Protein AF-A0A7S0XMJ3-F1 (afdb_monomer_lite)

Sequence (465 aa):
QSVVVEGEGPEEKPRKGSLLGNLFSKSASFESVHSFNDDRQDSLPIVIAEKQFVRSVTVNDDLDKGLTNWHSAMKSASTASSFFTTTPLATALCKRNVQIGMMLIGFVFCAYAIAQFESYVFTPEPTYRHYRFTALELRGGGPLPRDGAGVSIFGVMLDGCSGLQTPSSVSYEESRITISYDEEAAMNGWFLYTQEGPVAEDPVRFRLEGSSDLSTWYPVGSSTWYRKGQGNLVMTEGVFDMPIEREREVEFDHRPVFTDVFRVLIASAKGVGFAAAAASGYAQRGYLGQYIISAAYGTSAVLCWCLATQDSMEHGLGREGLNFLRALVIAEGGVAAVFGLMVVFFQRNLIKSQVFMSGLFISLYSFQYTQVTPKMGMLWLSVCADACLLCLALIIYIMRKRILQSSAILIQSDRESYDAVWRVVARQDVPNKHLDRLSALTKEALLGRQRQVPMQVTRAGAKEG

Organism: Hemiselmis andersenii (NCBI:txid464988)

Structure (mmCIF, N/CA/C/O backbone):
data_AF-A0A7S0XMJ3-F1
#
_entry.id   AF-A0A7S0XMJ3-F1
#
loop_
_atom_site.group_PDB
_atom_site.id
_atom_site.type_symbol
_atom_site.label_atom_id
_atom_site.label_alt_id
_atom_site.label_comp_id
_atom_site.label_asym_id
_atom_site.label_entity_id
_atom_site.label_seq_id
_atom_site.pdbx_PDB_ins_code
_atom_site.Cartn_x
_atom_site.Cartn_y
_atom_site.Cartn_z
_atom_site.occupancy
_atom_site.B_iso_or_equiv
_atom_site.auth_seq_id
_atom_site.auth_comp_id
_atom_site.auth_asym_id
_atom_site.auth_atom_id
_atom_site.pdbx_PDB_model_num
ATOM 1 N N . GLN A 1 1 ? 23.078 58.956 3.035 1.00 42.97 1 GLN A N 1
ATOM 2 C CA . GLN A 1 1 ? 21.854 59.697 2.682 1.00 42.97 1 GLN A CA 1
ATOM 3 C C . GLN A 1 1 ? 20.686 58.988 3.336 1.00 42.97 1 GLN A C 1
ATOM 5 O O . GLN A 1 1 ? 20.399 57.845 3.017 1.00 42.97 1 GLN A O 1
ATOM 10 N N . SER A 1 2 ? 20.134 59.650 4.342 1.00 34.22 2 SER A N 1
ATOM 11 C CA . SER A 1 2 ? 18.886 59.360 5.040 1.00 34.22 2 SER A CA 1
ATOM 12 C C . SER A 1 2 ? 17.683 59.526 4.115 1.00 34.22 2 SER A C 1
ATOM 14 O O . SER A 1 2 ? 17.658 60.533 3.417 1.00 34.22 2 SER A O 1
ATOM 16 N N . VAL A 1 3 ? 16.675 58.655 4.213 1.00 34.47 3 VAL A N 1
ATOM 17 C CA . VAL A 1 3 ? 15.265 59.065 4.360 1.00 34.47 3 VAL A CA 1
ATOM 18 C C . VAL A 1 3 ? 14.533 57.981 5.158 1.00 34.47 3 VAL A C 1
ATOM 20 O O . VAL A 1 3 ? 14.405 56.839 4.726 1.00 34.47 3 VAL A O 1
ATOM 23 N N . VAL A 1 4 ? 14.088 58.388 6.342 1.00 36.72 4 VAL A N 1
ATOM 24 C CA . VAL A 1 4 ? 13.028 57.793 7.158 1.00 36.72 4 VAL A CA 1
ATOM 25 C C . VAL A 1 4 ? 11.698 58.313 6.612 1.00 36.72 4 VAL A C 1
ATOM 27 O O . VAL A 1 4 ? 11.601 59.513 6.364 1.00 36.72 4 VAL A O 1
ATOM 30 N N . VAL A 1 5 ? 10.682 57.457 6.480 1.00 41.56 5 VAL A N 1
ATOM 31 C CA . VAL A 1 5 ? 9.273 57.879 6.535 1.00 41.56 5 VAL A CA 1
ATOM 32 C C . VAL A 1 5 ? 8.499 56.850 7.357 1.00 41.56 5 VAL A C 1
ATOM 34 O O . VAL A 1 5 ? 8.357 55.694 6.960 1.00 41.56 5 VAL A O 1
ATOM 37 N N . GLU A 1 6 ? 8.052 57.304 8.525 1.00 35.09 6 GLU A N 1
ATOM 38 C CA . GLU A 1 6 ? 7.003 56.715 9.355 1.00 35.09 6 GLU A CA 1
ATOM 39 C C . GLU A 1 6 ? 5.630 56.871 8.684 1.00 35.09 6 GLU A C 1
ATOM 41 O O . GLU A 1 6 ? 5.384 57.834 7.958 1.00 35.09 6 GLU A O 1
ATOM 46 N N . GLY A 1 7 ? 4.712 55.954 8.987 1.00 32.06 7 GLY A N 1
ATOM 47 C CA . GLY A 1 7 ? 3.296 56.082 8.655 1.00 32.06 7 GLY A CA 1
ATOM 48 C C . GLY A 1 7 ? 2.459 55.082 9.447 1.00 32.06 7 GLY A C 1
ATOM 49 O O . GLY A 1 7 ? 2.439 53.897 9.131 1.00 32.06 7 GLY A O 1
ATOM 50 N N . GLU A 1 8 ? 1.828 55.590 10.503 1.00 31.69 8 GLU A N 1
ATOM 51 C CA . GLU A 1 8 ? 0.940 54.930 11.463 1.00 31.69 8 GLU A CA 1
ATOM 52 C C . GLU A 1 8 ? -0.380 54.411 10.854 1.00 31.69 8 GLU A C 1
ATOM 54 O O . GLU A 1 8 ? -0.860 54.932 9.849 1.00 31.69 8 GLU A O 1
ATOM 59 N N . GLY A 1 9 ? -1.040 53.481 11.563 1.00 32.62 9 GLY A N 1
ATOM 60 C CA . GLY A 1 9 ? -2.509 53.375 11.561 1.00 32.62 9 GLY A CA 1
ATOM 61 C C . GLY A 1 9 ? -3.085 51.954 11.433 1.00 32.62 9 GLY A C 1
ATOM 62 O O . GLY A 1 9 ? -2.854 51.310 10.413 1.00 32.62 9 GLY A O 1
ATOM 63 N N . PRO A 1 10 ? -3.855 51.445 12.420 1.00 36.12 10 PRO A N 1
ATOM 64 C CA . PRO A 1 10 ? -4.313 50.056 12.457 1.00 36.12 10 PRO A CA 1
ATOM 65 C C . PRO A 1 10 ? -5.656 49.855 11.729 1.00 36.12 10 PRO A C 1
ATOM 67 O O . PRO A 1 10 ? -6.637 50.531 12.028 1.00 36.12 10 PRO A O 1
ATOM 70 N N . GLU A 1 11 ? -5.733 48.873 10.824 1.00 31.77 11 GLU A N 1
ATOM 71 C CA . GLU A 1 11 ? -7.011 48.359 10.307 1.00 31.77 11 GLU A CA 1
ATOM 72 C C . GLU A 1 11 ? -7.503 47.186 11.173 1.00 31.77 11 GLU A C 1
ATOM 74 O O . GLU A 1 11 ? -6.961 46.078 11.143 1.00 31.77 11 GLU A O 1
ATOM 79 N N . GLU A 1 12 ? -8.582 47.427 11.918 1.00 39.22 12 GLU A N 1
ATOM 80 C CA . GLU A 1 12 ? -9.476 46.397 12.443 1.00 39.22 12 GLU A CA 1
ATOM 81 C C . GLU A 1 12 ? -10.193 45.673 11.294 1.00 39.22 12 GLU A C 1
ATOM 83 O O . GLU A 1 12 ? -10.954 46.285 10.546 1.00 39.22 12 GLU A O 1
ATOM 88 N N . LYS A 1 13 ? -10.037 44.345 11.207 1.00 34.75 13 LYS A N 1
ATOM 89 C CA . LYS A 1 13 ? -10.947 43.459 10.460 1.00 34.75 13 LYS A CA 1
ATOM 90 C C . LYS A 1 13 ? -11.250 42.171 11.243 1.00 34.75 13 LYS A C 1
ATOM 92 O O . LYS A 1 13 ? -10.459 41.745 12.085 1.00 34.75 13 LYS A O 1
ATOM 97 N N . PRO A 1 14 ? -12.436 41.575 11.020 1.00 34.84 14 PRO A N 1
ATOM 98 C CA . PRO A 1 14 ? -13.185 40.869 12.052 1.00 34.84 14 PRO A CA 1
ATOM 99 C C . PRO A 1 14 ? -12.718 39.429 12.274 1.00 34.84 14 PRO A C 1
ATOM 101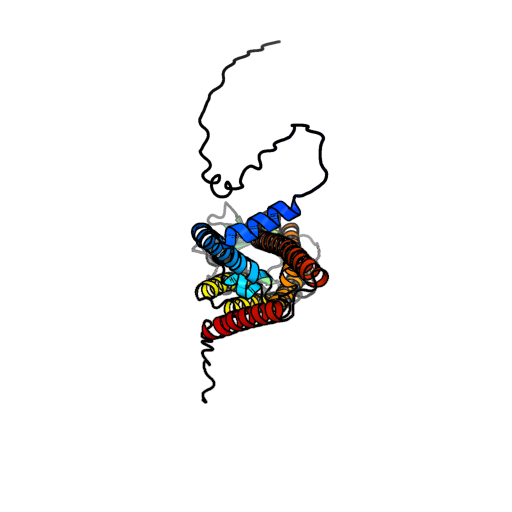 O O . PRO A 1 14 ? -12.425 38.677 11.342 1.00 34.84 14 PRO A O 1
ATOM 104 N N . ARG A 1 15 ? -12.733 39.018 13.547 1.00 31.23 15 ARG A N 1
ATOM 105 C CA . ARG A 1 15 ? -12.555 37.627 13.974 1.00 31.23 15 ARG A CA 1
ATOM 106 C C . ARG A 1 15 ? -13.642 36.740 13.363 1.00 31.23 15 ARG A C 1
ATOM 108 O O . ARG A 1 15 ? -14.822 36.875 13.676 1.00 31.23 15 ARG A O 1
ATOM 115 N N . LYS A 1 16 ? -13.213 35.771 12.550 1.00 36.00 16 LYS A N 1
ATOM 116 C CA . LYS A 1 16 ? -14.003 34.594 12.177 1.00 36.00 16 LYS A CA 1
ATOM 117 C C . LYS A 1 16 ? -14.386 33.824 13.444 1.00 36.00 16 LYS A C 1
ATOM 119 O O . LYS A 1 16 ? -13.518 33.401 14.207 1.00 36.00 16 LYS A O 1
ATOM 124 N N . GLY A 1 17 ? -15.689 33.655 13.651 1.00 34.59 17 GLY A N 1
ATOM 125 C CA . GLY A 1 17 ? -16.255 32.825 14.707 1.00 34.59 17 GLY A CA 1
ATOM 126 C C . GLY A 1 17 ? -15.831 31.366 14.543 1.00 34.59 17 GLY A C 1
ATOM 127 O O . GLY A 1 17 ? -16.139 30.723 13.543 1.00 34.59 17 GLY A O 1
ATOM 128 N N . SER A 1 18 ? -15.112 30.856 15.540 1.00 32.22 18 SER A N 1
ATOM 129 C CA . SER A 1 18 ? -14.797 29.438 15.694 1.00 32.22 18 SER A CA 1
ATOM 130 C C . SER A 1 18 ? -16.003 28.720 16.305 1.00 32.22 18 SER A C 1
ATOM 132 O O . SER A 1 18 ? -16.388 28.975 17.445 1.00 32.22 18 SER A O 1
ATOM 134 N N . LEU A 1 19 ? -16.593 27.807 15.535 1.00 37.34 19 LEU A N 1
ATOM 135 C CA . LEU A 1 19 ? -17.766 26.993 15.878 1.00 37.34 19 LEU A CA 1
ATOM 136 C C . LEU A 1 19 ? -17.410 25.729 16.697 1.00 37.34 19 LEU A C 1
ATOM 138 O O . LEU A 1 19 ? -18.125 24.734 16.655 1.00 37.34 19 LEU A O 1
ATOM 142 N N . LEU A 1 20 ? -16.307 25.754 17.457 1.00 33.59 20 LEU A N 1
ATOM 143 C CA . LEU A 1 20 ? -15.796 24.601 18.223 1.00 33.59 20 LEU A CA 1
ATOM 144 C C . LEU A 1 20 ? -15.688 24.836 19.745 1.00 33.59 20 LEU A C 1
ATOM 146 O O . LEU A 1 20 ? -15.084 24.035 20.452 1.00 33.59 20 LEU A O 1
ATOM 150 N N . GLY A 1 21 ? -16.307 25.897 20.275 1.00 30.41 21 GLY A N 1
ATOM 151 C CA . GLY A 1 21 ? -16.202 26.278 21.694 1.00 30.41 21 GLY A CA 1
ATOM 152 C C . GLY A 1 21 ? -17.244 25.701 22.667 1.00 30.41 21 GLY A C 1
ATOM 153 O O . GLY A 1 21 ? -17.065 25.839 23.870 1.00 30.41 21 GLY A O 1
ATOM 154 N N . ASN A 1 22 ? -18.314 25.041 22.205 1.00 29.27 22 ASN A N 1
ATOM 155 C CA . ASN A 1 22 ? -19.499 24.793 23.053 1.00 29.27 22 ASN A CA 1
ATOM 156 C C . ASN A 1 22 ? -19.729 23.343 23.522 1.00 29.27 22 ASN A C 1
ATOM 158 O O . ASN A 1 22 ? -20.824 23.025 23.982 1.00 29.27 22 ASN A O 1
ATOM 162 N N . LEU A 1 23 ? -18.732 22.452 23.465 1.00 33.16 23 LEU A N 1
ATOM 163 C CA . LEU A 1 23 ? -18.905 21.057 23.922 1.00 33.16 23 LEU A CA 1
ATOM 164 C C . LEU A 1 23 ? -18.299 20.723 25.294 1.00 33.16 23 LEU A C 1
ATOM 166 O O . LEU A 1 23 ? -18.523 19.622 25.790 1.00 33.16 23 LEU A O 1
ATOM 170 N N . PHE A 1 24 ? -17.620 21.661 25.962 1.00 34.47 24 PHE A N 1
ATOM 171 C CA . PHE A 1 24 ? -17.040 21.423 27.291 1.00 34.47 24 PHE A CA 1
ATOM 172 C C . PHE A 1 24 ? -17.121 22.654 28.209 1.00 34.47 24 PHE A C 1
ATOM 174 O O . PHE A 1 24 ? -16.103 23.202 28.613 1.00 34.47 24 PHE A O 1
ATOM 181 N N . SER A 1 25 ? -18.326 23.089 28.592 1.00 32.69 25 SER A N 1
ATOM 182 C CA . SER A 1 25 ? -18.477 24.023 29.722 1.00 32.69 25 SER A CA 1
ATOM 183 C C . SER A 1 25 ? -19.749 23.762 30.535 1.00 32.69 25 SER A C 1
ATOM 185 O O . SER A 1 25 ? -20.704 24.533 30.524 1.00 32.69 25 SER A O 1
ATOM 187 N N . LYS A 1 26 ? -19.759 22.655 31.278 1.00 31.23 26 LYS A N 1
ATOM 188 C CA . LYS A 1 26 ? -20.533 22.534 32.524 1.00 31.23 26 LYS A CA 1
ATOM 189 C C . LYS A 1 26 ? -19.713 21.735 33.536 1.00 31.23 26 LYS A C 1
ATOM 191 O O . LYS A 1 26 ? -20.031 20.599 33.865 1.00 31.23 26 LYS A O 1
ATOM 196 N N . SER A 1 27 ? -18.619 22.334 33.998 1.00 31.42 27 SER A N 1
ATOM 197 C CA . SER A 1 27 ? -18.016 22.003 35.289 1.00 31.42 27 SER A CA 1
ATOM 198 C C . SER A 1 27 ? -18.365 23.140 36.237 1.00 31.42 27 SER A C 1
ATOM 200 O O . SER A 1 27 ? -17.966 24.279 36.006 1.00 31.42 27 SER A O 1
ATOM 202 N N . ALA A 1 28 ? -19.180 22.819 37.236 1.00 30.66 28 ALA A N 1
ATOM 203 C CA . ALA A 1 28 ? -19.591 23.729 38.288 1.00 30.66 28 ALA A CA 1
ATOM 204 C C . ALA A 1 28 ? -18.368 24.372 38.958 1.00 30.66 28 ALA A C 1
ATOM 206 O O . ALA A 1 28 ? -17.400 23.692 39.301 1.00 30.66 28 ALA A O 1
ATOM 207 N N . SER A 1 29 ? -18.441 25.689 39.108 1.00 27.34 29 SER A N 1
ATOM 208 C CA . SER A 1 29 ? -17.566 26.511 39.929 1.00 27.34 29 SER A CA 1
ATOM 209 C C . SER A 1 29 ? -17.653 26.064 41.387 1.00 27.34 29 SER A C 1
ATOM 211 O O . SER A 1 29 ? -18.735 26.037 41.970 1.00 27.34 29 SER A O 1
ATOM 213 N N . PHE A 1 30 ? -16.508 25.717 41.967 1.00 29.98 30 PHE A N 1
ATOM 214 C CA . PHE A 1 30 ? -16.334 25.615 43.411 1.00 29.98 30 PHE A CA 1
ATOM 215 C C . PHE A 1 30 ? -15.993 27.024 43.905 1.00 29.98 30 PHE A C 1
ATOM 217 O O . PHE A 1 30 ? -14.891 27.513 43.658 1.00 29.98 30 PHE A O 1
ATOM 224 N N . GLU A 1 31 ? -16.953 27.704 44.527 1.00 28.53 31 GLU A N 1
ATOM 225 C CA . GLU A 1 31 ? -16.678 28.935 45.267 1.00 28.53 31 GLU A CA 1
ATOM 226 C C . GLU A 1 31 ? -15.891 28.587 46.532 1.00 28.53 31 GLU A C 1
ATOM 228 O O . GLU A 1 31 ? -16.331 27.814 47.384 1.00 28.53 31 GLU A O 1
ATOM 233 N N . SER A 1 32 ? -14.693 29.155 46.629 1.00 30.70 32 SER A N 1
ATOM 234 C CA . SER A 1 32 ? -13.881 29.168 47.836 1.00 30.70 32 SER A CA 1
ATOM 235 C C . SER A 1 32 ? -14.441 30.207 48.807 1.00 30.70 32 SER A C 1
ATOM 237 O O . SER A 1 32 ? -14.275 31.408 48.590 1.00 30.70 32 SER A O 1
ATOM 239 N N . VAL A 1 33 ? -15.059 29.756 49.895 1.00 28.69 33 VAL A N 1
ATOM 240 C CA . VAL A 1 33 ? -15.317 30.596 51.069 1.00 28.69 33 VAL A CA 1
ATOM 241 C C . VAL A 1 33 ? -14.248 30.271 52.105 1.00 28.69 33 VAL A C 1
ATOM 243 O O . VAL A 1 33 ? -14.229 29.180 52.672 1.00 28.69 33 VAL A O 1
ATOM 246 N N . HIS A 1 34 ? -13.347 31.224 52.334 1.00 30.38 34 HIS A N 1
ATOM 247 C CA . HIS A 1 34 ? -12.470 31.248 53.497 1.00 30.38 34 HIS A CA 1
ATOM 248 C C . HIS A 1 34 ? -12.824 32.448 54.382 1.00 30.38 34 HIS A C 1
ATOM 250 O O . HIS A 1 34 ? -13.224 33.500 53.896 1.00 30.38 34 HIS A O 1
ATOM 256 N N . SER A 1 35 ? -12.588 32.227 55.675 1.00 30.91 35 SER A N 1
ATOM 257 C CA . SER A 1 35 ? -12.586 33.138 56.821 1.00 30.91 35 SER A CA 1
ATOM 258 C C . SER A 1 35 ? -13.937 33.614 57.368 1.00 30.91 35 SER A C 1
ATOM 260 O O . SER A 1 35 ? -14.439 34.675 57.010 1.00 30.91 35 SER A O 1
ATOM 262 N N . PHE A 1 36 ? -14.416 32.904 58.390 1.00 26.44 36 PHE A N 1
ATOM 263 C CA . PHE A 1 36 ? -14.689 33.559 59.668 1.00 26.44 36 PHE A CA 1
ATOM 264 C C . PHE A 1 36 ? -14.198 32.647 60.798 1.00 26.44 36 PHE A C 1
ATOM 266 O O . PHE A 1 36 ? -14.585 31.483 60.875 1.00 26.44 36 PHE A O 1
ATOM 273 N N . ASN A 1 37 ? -13.274 33.174 61.601 1.00 33.22 37 ASN A N 1
ATOM 274 C CA . ASN A 1 37 ? -12.851 32.594 62.869 1.00 33.22 37 ASN A CA 1
ATOM 275 C C . ASN A 1 37 ? -14.039 32.629 63.830 1.00 33.22 37 ASN A C 1
ATOM 277 O O . ASN A 1 37 ? -14.594 33.705 64.044 1.00 33.22 37 ASN A O 1
ATOM 281 N N . ASP A 1 38 ? -14.349 31.501 64.459 1.00 30.42 38 ASP A N 1
ATOM 282 C CA . ASP A 1 38 ? -14.848 31.529 65.829 1.00 30.42 38 ASP A CA 1
ATOM 283 C C . ASP A 1 38 ? -14.342 30.287 66.570 1.00 30.42 38 ASP A C 1
ATOM 285 O O . ASP A 1 38 ? -14.654 29.143 66.232 1.00 30.42 38 ASP A O 1
ATOM 289 N N . ASP A 1 39 ? -13.476 30.540 67.546 1.00 37.06 39 ASP A N 1
ATOM 290 C CA . ASP A 1 39 ? -12.949 29.561 68.482 1.00 37.06 39 ASP A CA 1
ATOM 291 C C . ASP A 1 39 ? -14.075 29.146 69.433 1.00 37.06 39 ASP A C 1
ATOM 293 O O . ASP A 1 39 ? -14.374 29.874 70.381 1.00 37.06 39 ASP A O 1
ATOM 297 N N . ARG A 1 40 ? -14.685 27.970 69.219 1.00 34.94 40 ARG A N 1
ATOM 298 C CA . ARG A 1 40 ? -15.202 27.094 70.292 1.00 34.94 40 ARG A CA 1
ATOM 299 C C . ARG A 1 40 ? -15.832 25.806 69.756 1.00 34.94 40 ARG A C 1
ATOM 301 O O . ARG A 1 40 ? -16.654 25.818 68.852 1.00 34.94 40 ARG A O 1
ATOM 308 N N . GLN A 1 41 ? -15.522 24.735 70.485 1.00 31.81 41 GLN A N 1
ATOM 309 C CA . GLN A 1 41 ? -16.159 23.415 70.495 1.00 31.81 41 GLN A CA 1
ATOM 310 C C . GLN A 1 41 ? -15.824 22.464 69.342 1.00 31.81 41 GLN A C 1
ATOM 312 O O . GLN A 1 41 ? -16.572 22.264 68.390 1.00 31.81 41 GLN A O 1
ATOM 317 N N . ASP A 1 42 ? -14.745 21.720 69.589 1.00 37.91 42 ASP A N 1
ATOM 318 C CA . ASP A 1 42 ? -14.655 20.293 69.304 1.00 37.91 42 ASP A CA 1
ATOM 319 C C . ASP A 1 42 ? -15.968 19.587 69.663 1.00 37.91 42 ASP A C 1
ATOM 321 O O . ASP A 1 42 ? -16.265 19.344 70.833 1.00 37.91 42 ASP A O 1
ATOM 325 N N . SER A 1 43 ? -16.787 19.310 68.651 1.00 38.81 43 SER A N 1
ATOM 326 C CA . SER A 1 43 ? -17.570 18.085 68.467 1.00 38.81 43 SER A CA 1
ATOM 327 C C . SER A 1 43 ? -18.668 18.312 67.410 1.00 38.81 43 SER A C 1
ATOM 329 O O . SER A 1 43 ? -19.336 19.337 67.397 1.00 38.81 43 SER A O 1
ATOM 331 N N . LEU A 1 44 ? -18.870 17.298 66.553 1.00 46.16 44 LEU A N 1
ATOM 332 C CA . LEU A 1 44 ? -19.985 17.099 65.605 1.00 46.16 44 LEU A CA 1
ATOM 333 C C . LEU A 1 44 ? -19.923 17.748 64.197 1.00 46.16 44 LEU A C 1
ATOM 335 O O . LEU A 1 44 ? -20.652 18.690 63.906 1.00 46.16 44 LEU A O 1
ATOM 339 N N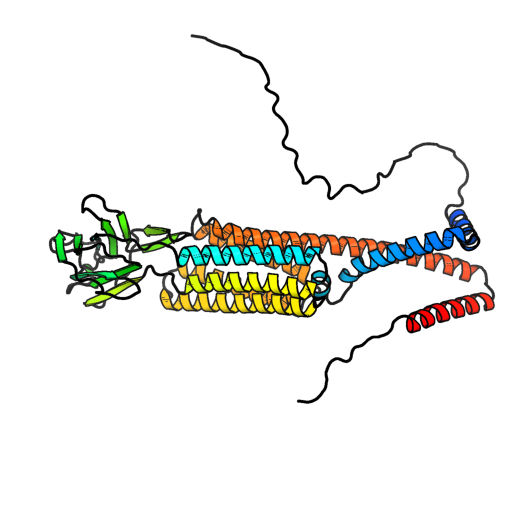 . PRO A 1 45 ? -19.308 17.040 63.230 1.00 38.44 45 PRO A N 1
ATOM 340 C CA . PRO A 1 45 ? -19.870 16.895 61.877 1.00 38.44 45 PRO A CA 1
ATOM 341 C C . PRO A 1 45 ? -20.696 15.599 61.747 1.00 38.44 45 PRO A C 1
ATOM 343 O O . PRO A 1 45 ? -21.685 15.530 61.021 1.00 38.44 45 PRO A O 1
ATOM 346 N N . ILE A 1 46 ? -20.323 14.567 62.514 1.00 37.69 46 ILE A N 1
ATOM 347 C CA . ILE A 1 46 ? -20.829 13.189 62.384 1.00 37.69 46 ILE A CA 1
ATOM 348 C C . ILE A 1 46 ? -22.253 13.037 62.939 1.00 37.69 46 ILE A C 1
ATOM 350 O O . ILE A 1 46 ? -23.090 12.398 62.314 1.00 37.69 46 ILE A O 1
ATOM 354 N N . VAL A 1 47 ? -22.581 13.699 64.050 1.00 38.75 47 VAL A N 1
ATOM 355 C CA . VAL A 1 47 ? -23.940 13.641 64.629 1.00 38.75 47 VAL A CA 1
ATOM 356 C C . VAL A 1 47 ? -24.914 14.564 63.883 1.00 38.75 47 VAL A C 1
ATOM 358 O O . VAL A 1 47 ? -26.123 14.356 63.947 1.00 38.75 47 VAL A O 1
ATOM 361 N N . ILE A 1 48 ? -24.417 15.567 63.144 1.00 39.53 48 ILE A N 1
ATOM 362 C CA . ILE A 1 48 ? -25.255 16.385 62.253 1.00 39.53 48 ILE A CA 1
ATOM 363 C C . ILE A 1 48 ? -25.652 15.554 61.026 1.00 39.53 48 ILE A C 1
ATOM 365 O O . ILE A 1 48 ? -26.828 15.550 60.672 1.00 39.53 48 ILE A O 1
ATOM 369 N N . ALA A 1 49 ? -24.732 14.761 60.463 1.00 39.53 49 ALA A N 1
ATOM 370 C CA . ALA A 1 49 ? -25.032 13.809 59.389 1.00 39.53 49 ALA A CA 1
ATOM 371 C C . ALA A 1 49 ? -25.953 12.659 59.852 1.00 39.53 49 ALA A C 1
ATOM 373 O O . ALA A 1 49 ? -26.895 12.300 59.148 1.00 39.53 49 ALA A O 1
ATOM 374 N N . GLU A 1 50 ? -25.749 12.134 61.065 1.00 38.56 50 GLU A N 1
ATOM 375 C CA . GLU A 1 50 ? -26.582 11.083 61.672 1.00 38.56 50 GLU A CA 1
ATOM 376 C C . GLU A 1 50 ? -28.006 11.581 61.980 1.00 38.56 50 GLU A C 1
ATOM 378 O O . GLU A 1 50 ? -28.990 10.925 61.632 1.00 38.56 50 GLU A O 1
ATOM 383 N N . LYS A 1 51 ? -28.149 12.797 62.533 1.00 39.88 51 LYS A N 1
ATOM 384 C CA . LYS A 1 51 ? -29.464 13.431 62.710 1.00 39.88 51 LYS A CA 1
ATOM 385 C C . LYS A 1 51 ? -30.102 13.828 61.382 1.00 39.88 51 LYS A C 1
ATOM 387 O O . LYS A 1 51 ? -31.319 13.748 61.292 1.00 39.88 51 LYS A O 1
ATOM 392 N N . GLN A 1 52 ? -29.347 14.227 60.359 1.00 41.81 52 GLN A N 1
ATOM 393 C CA . GLN A 1 52 ? -29.909 14.543 59.040 1.00 41.81 52 GLN A CA 1
ATOM 394 C C . GLN A 1 52 ? -30.387 13.296 58.291 1.00 41.81 52 GLN A C 1
ATOM 396 O O . GLN A 1 52 ? -31.441 13.360 57.671 1.00 41.81 52 GLN A O 1
ATOM 401 N N . PHE A 1 53 ? -29.696 12.159 58.406 1.00 40.38 53 PHE A N 1
ATOM 402 C CA . PHE A 1 53 ? -30.116 10.897 57.786 1.00 40.38 53 PHE A CA 1
ATOM 403 C C . PHE A 1 53 ? -31.367 10.303 58.457 1.00 40.38 53 PHE A C 1
ATOM 405 O O . PHE A 1 53 ? -32.281 9.837 57.784 1.00 40.38 53 PHE A O 1
ATOM 412 N N . VAL A 1 54 ? -31.474 10.390 59.788 1.00 44.81 54 VAL A N 1
ATOM 413 C CA . VAL A 1 54 ? -32.685 9.956 60.515 1.00 44.81 54 VAL A CA 1
ATOM 414 C C . VAL A 1 54 ? -33.869 10.912 60.276 1.00 44.81 54 VAL A C 1
ATOM 416 O O . VAL A 1 54 ? -35.027 10.490 60.265 1.00 44.81 54 VAL A O 1
ATOM 419 N N . ARG A 1 55 ? -33.599 12.200 60.025 1.00 39.25 55 ARG A N 1
ATOM 420 C CA . ARG A 1 55 ? -34.627 13.221 59.751 1.00 39.25 55 ARG A CA 1
ATOM 421 C C . ARG A 1 55 ? -35.041 13.290 58.273 1.00 39.25 55 ARG A C 1
ATOM 423 O O . ARG A 1 55 ? -36.152 13.723 58.000 1.00 39.25 55 ARG A O 1
ATOM 430 N N . SER A 1 56 ? -34.216 12.819 57.334 1.00 40.12 56 SER A N 1
ATOM 431 C CA . SER A 1 56 ? -34.559 12.741 55.901 1.00 40.12 56 SER A CA 1
ATOM 432 C C . SER A 1 56 ? -35.400 11.512 55.548 1.00 40.12 56 SER A C 1
ATOM 434 O O . SER A 1 56 ? -36.217 11.569 54.637 1.00 40.12 56 SER A O 1
ATOM 436 N N . VAL A 1 57 ? -35.285 10.420 56.310 1.00 45.44 57 VAL A N 1
ATOM 437 C CA . VAL A 1 57 ? -36.138 9.225 56.147 1.00 45.44 57 VAL A CA 1
ATOM 438 C C . VAL A 1 57 ? -37.573 9.459 56.658 1.00 45.44 57 VAL A C 1
ATOM 440 O O . VAL A 1 57 ? -38.474 8.686 56.350 1.00 45.44 57 VAL A O 1
ATOM 443 N N . THR A 1 58 ? -37.823 10.541 57.406 1.00 44.59 58 THR A N 1
ATOM 444 C CA . THR A 1 58 ? -39.140 10.858 57.990 1.00 44.59 58 THR A CA 1
ATOM 445 C C . THR A 1 58 ? -39.929 11.950 57.253 1.00 44.59 58 THR A C 1
ATOM 447 O O . THR A 1 58 ? -41.063 12.227 57.640 1.00 44.59 58 THR A O 1
ATOM 450 N N . VAL A 1 59 ? -39.403 12.529 56.164 1.00 46.72 59 VAL A N 1
ATOM 451 C CA . VAL A 1 59 ? -40.111 13.532 55.346 1.00 46.72 59 VAL A CA 1
ATOM 452 C C . VAL A 1 59 ? -40.199 13.038 53.898 1.00 46.72 59 VAL A C 1
ATOM 454 O O . VAL A 1 59 ? -39.209 13.021 53.172 1.00 46.72 59 VAL A O 1
ATOM 457 N N . ASN A 1 60 ? -41.401 12.623 53.488 1.00 45.75 60 ASN A N 1
ATOM 458 C CA . ASN A 1 60 ? -41.695 11.962 52.207 1.00 45.75 60 ASN A CA 1
ATOM 459 C C . ASN A 1 60 ? -41.225 12.715 50.939 1.00 45.75 60 ASN A C 1
ATOM 461 O O . ASN A 1 60 ? -41.043 12.071 49.911 1.00 45.75 60 ASN A O 1
ATOM 465 N N . ASP A 1 61 ? -40.968 14.026 50.996 1.00 47.34 61 ASP A N 1
ATOM 466 C CA . ASP A 1 61 ? -40.568 14.828 49.824 1.00 47.34 61 ASP A CA 1
ATOM 467 C C . ASP A 1 61 ? -39.072 14.730 49.454 1.00 47.34 61 ASP A C 1
ATOM 469 O O . ASP A 1 61 ? -38.692 15.047 48.323 1.00 47.34 61 ASP A O 1
ATOM 473 N N . ASP A 1 62 ? -38.205 14.252 50.356 1.00 55.53 62 ASP A N 1
ATOM 474 C CA . ASP A 1 62 ? -36.767 14.071 50.070 1.00 55.53 62 ASP A CA 1
ATOM 475 C C . ASP A 1 62 ? -36.419 12.650 49.601 1.00 55.53 62 ASP A C 1
ATOM 477 O O . ASP A 1 62 ? -35.338 12.416 49.051 1.00 55.53 62 ASP A O 1
ATOM 481 N N . LEU A 1 63 ? -37.346 11.697 49.745 1.00 45.62 63 LEU A N 1
ATOM 482 C CA . LEU A 1 63 ? -37.150 10.322 49.290 1.00 45.62 63 LEU A CA 1
ATOM 483 C C . LEU A 1 63 ? -37.173 10.229 47.758 1.00 45.62 63 LEU A C 1
ATOM 485 O O . LEU A 1 63 ? -36.316 9.562 47.187 1.00 45.62 63 LEU A O 1
ATOM 489 N N . ASP A 1 64 ? -38.077 10.946 47.085 1.00 48.75 64 ASP A N 1
ATOM 490 C CA . ASP A 1 64 ? -38.157 10.989 45.616 1.00 48.75 64 ASP A CA 1
ATOM 491 C C . ASP A 1 64 ? -36.971 11.734 44.993 1.00 48.75 64 ASP A C 1
ATOM 493 O O . ASP A 1 64 ? -36.433 11.319 43.960 1.00 48.75 64 ASP A O 1
ATOM 497 N N . LYS A 1 65 ? -36.486 12.791 45.655 1.00 54.50 65 LYS A N 1
ATOM 498 C CA . LYS A 1 65 ? -35.212 13.447 45.318 1.00 54.50 65 LYS A CA 1
ATOM 499 C C . LYS A 1 65 ? -34.027 12.507 45.522 1.00 54.50 65 LYS A C 1
ATOM 501 O O . LYS A 1 65 ? -33.148 12.425 44.665 1.00 54.50 65 LYS A O 1
ATOM 506 N N . GLY A 1 66 ? -34.015 11.757 46.621 1.00 53.81 66 GLY A N 1
ATOM 507 C CA . GLY A 1 66 ? -33.015 10.730 46.894 1.00 53.81 66 GLY A CA 1
ATOM 508 C C . GLY A 1 66 ? -33.028 9.625 45.838 1.00 53.81 66 GLY A C 1
ATOM 509 O O . GLY A 1 66 ? -31.980 9.294 45.291 1.00 53.81 66 GLY A O 1
ATOM 510 N N . LEU A 1 67 ? -34.208 9.119 45.477 1.00 47.06 67 LEU A N 1
ATOM 511 C CA . LEU A 1 67 ? -34.427 8.081 44.469 1.00 47.06 67 LEU A CA 1
ATOM 512 C C . LEU A 1 67 ? -34.084 8.557 43.054 1.00 47.06 67 LEU A C 1
ATOM 514 O O . LEU A 1 67 ? -33.481 7.798 42.302 1.00 47.06 67 LEU A O 1
ATOM 518 N N . THR A 1 68 ? -34.393 9.800 42.678 1.00 55.19 68 THR A N 1
ATOM 519 C CA . THR A 1 68 ? -34.006 10.366 41.369 1.00 55.19 68 THR A CA 1
ATOM 520 C C . THR A 1 68 ? -32.507 10.665 41.288 1.00 55.19 68 THR A C 1
ATOM 522 O O . THR A 1 68 ? -31.883 10.405 40.252 1.00 55.19 68 THR A O 1
ATOM 525 N N . ASN A 1 69 ? -31.885 11.107 42.384 1.00 57.69 69 ASN A N 1
ATOM 526 C CA . ASN A 1 69 ? -30.428 11.226 42.492 1.00 57.69 69 ASN A CA 1
ATOM 527 C C . ASN A 1 69 ? -29.746 9.851 42.430 1.00 57.69 69 ASN A C 1
ATOM 529 O O . ASN A 1 69 ? -28.782 9.678 41.690 1.00 57.69 69 ASN A O 1
ATOM 533 N N . TRP A 1 70 ? -30.291 8.838 43.104 1.00 51.06 70 TRP A N 1
ATOM 534 C CA . TRP A 1 70 ? -29.818 7.456 43.010 1.00 51.06 70 TRP A CA 1
ATOM 535 C C . TRP A 1 70 ? -30.030 6.858 41.622 1.00 51.06 70 TRP A C 1
ATOM 537 O O . TRP A 1 70 ? -29.157 6.163 41.111 1.00 51.06 70 TRP A O 1
ATOM 547 N N . HIS A 1 71 ? -31.155 7.146 40.972 1.00 46.69 71 HIS A N 1
ATOM 548 C CA . HIS A 1 71 ? -31.449 6.661 39.630 1.00 46.69 71 HIS A CA 1
ATOM 549 C C . HIS A 1 71 ? -30.528 7.308 38.588 1.00 46.69 71 HIS A C 1
ATOM 551 O O . HIS A 1 71 ? -29.995 6.616 37.719 1.00 46.69 71 HIS A O 1
ATOM 557 N N . SER A 1 72 ? -30.269 8.614 38.696 1.00 50.38 72 SER A N 1
ATOM 558 C CA . SER A 1 72 ? -29.307 9.314 37.836 1.00 50.38 72 SER A CA 1
ATOM 559 C C . SER A 1 72 ? -27.859 8.879 38.106 1.00 50.38 72 SER A C 1
ATOM 561 O O . SER A 1 72 ? -27.108 8.672 37.147 1.00 50.38 72 SER A O 1
ATOM 563 N N . ALA A 1 73 ? -27.495 8.614 39.366 1.00 49.72 73 ALA A N 1
ATOM 564 C CA . ALA A 1 73 ? -26.218 8.012 39.753 1.00 49.72 73 ALA A CA 1
ATOM 565 C C . ALA A 1 73 ? -26.075 6.558 39.263 1.00 49.72 73 ALA A C 1
ATOM 567 O O . ALA A 1 73 ? -25.008 6.152 38.814 1.00 49.72 73 ALA A O 1
ATOM 568 N N . MET A 1 74 ? -27.152 5.767 39.246 1.00 46.75 74 MET A N 1
ATOM 569 C CA . MET A 1 74 ? -27.154 4.427 38.647 1.00 46.75 74 MET A CA 1
ATOM 570 C C . MET A 1 74 ? -27.050 4.477 37.122 1.00 46.75 74 MET A C 1
ATOM 572 O O . MET A 1 74 ? -26.380 3.641 36.511 1.00 46.75 74 MET A O 1
ATOM 576 N N . LYS A 1 75 ? -27.675 5.469 36.482 1.00 48.97 75 LYS A N 1
ATOM 577 C CA . LYS A 1 75 ? -27.595 5.660 35.030 1.00 48.97 75 LYS A CA 1
ATOM 578 C C . LYS A 1 75 ? -26.165 6.014 34.609 1.00 48.97 75 LYS A C 1
ATOM 580 O O . LYS A 1 75 ? -25.669 5.437 33.637 1.00 48.97 75 LYS A O 1
ATOM 585 N N . SER A 1 76 ? -25.477 6.860 35.382 1.00 49.56 76 SER A N 1
ATOM 586 C CA . SER A 1 76 ? -24.050 7.160 35.198 1.00 49.56 76 SER A CA 1
ATOM 587 C C . SER A 1 76 ? -23.138 5.984 35.593 1.00 49.56 76 SER A C 1
ATOM 589 O O . SER A 1 76 ? -22.140 5.721 34.912 1.00 49.56 76 SER A O 1
ATOM 591 N N . ALA A 1 77 ? -23.525 5.183 36.591 1.00 51.72 77 ALA A N 1
ATOM 592 C CA . ALA A 1 77 ? -22.857 3.926 36.922 1.00 51.72 77 ALA A CA 1
ATOM 593 C C . ALA A 1 77 ? -22.968 2.891 35.791 1.00 51.72 77 ALA A C 1
ATOM 595 O O . ALA A 1 77 ? -22.010 2.164 35.555 1.00 51.72 77 ALA A O 1
ATOM 596 N N . SER A 1 78 ? -24.058 2.856 35.011 1.00 49.00 78 SER A N 1
ATOM 597 C CA . SER A 1 78 ? -24.164 1.967 33.839 1.00 49.00 78 SER A CA 1
ATOM 598 C C . SER A 1 78 ? -23.118 2.304 32.764 1.00 49.00 78 SER A C 1
ATOM 600 O O . SER A 1 78 ? -22.510 1.410 32.170 1.00 49.00 78 SER A O 1
ATOM 602 N N . THR A 1 79 ? -22.825 3.596 32.567 1.00 51.66 79 THR A N 1
ATOM 603 C CA . THR A 1 79 ? -21.753 4.073 31.681 1.00 51.66 79 THR A CA 1
ATOM 604 C C . THR A 1 79 ? -20.356 3.833 32.246 1.00 51.66 79 THR A C 1
ATOM 606 O O . THR A 1 79 ? -19.435 3.604 31.467 1.00 51.66 79 THR A O 1
ATOM 609 N N . ALA A 1 80 ? -20.193 3.818 33.570 1.00 52.19 80 ALA A N 1
ATOM 610 C CA . ALA A 1 80 ? -18.949 3.417 34.223 1.00 52.19 80 ALA A CA 1
ATOM 611 C C . ALA A 1 80 ? -18.742 1.889 34.195 1.00 52.19 80 ALA A C 1
ATOM 613 O O . ALA A 1 80 ? -17.620 1.426 33.988 1.00 52.19 80 ALA A O 1
ATOM 614 N N . SER A 1 81 ? -19.820 1.103 34.312 1.00 55.50 81 SER A N 1
ATOM 615 C CA . SER A 1 81 ? -19.800 -0.365 34.415 1.00 55.50 81 SER A CA 1
ATOM 616 C C . SER A 1 81 ? -19.157 -1.038 33.205 1.00 55.50 81 SER A C 1
ATOM 618 O O . SER A 1 81 ? -18.476 -2.050 33.361 1.00 55.50 81 SER A O 1
ATOM 620 N N . SER A 1 82 ? -19.258 -0.429 32.015 1.00 57.34 82 SER A N 1
ATOM 621 C CA . SER A 1 82 ? -18.643 -0.960 30.793 1.00 57.34 82 SER A CA 1
ATOM 622 C C . SER A 1 82 ? -17.126 -1.139 30.906 1.00 57.34 82 SER A C 1
ATOM 624 O O . SER A 1 82 ? -16.562 -2.007 30.242 1.00 57.34 82 SER A O 1
ATOM 626 N N . PHE A 1 83 ? -16.469 -0.376 31.785 1.00 57.34 83 PHE A N 1
ATOM 627 C CA . PHE A 1 83 ? -15.024 -0.433 32.020 1.00 57.34 83 PHE A CA 1
ATOM 628 C C . PHE A 1 83 ? -14.587 -1.457 33.081 1.00 57.34 83 PHE A C 1
ATOM 630 O O . PHE A 1 83 ? -13.387 -1.741 33.189 1.00 57.34 83 PHE A O 1
ATOM 637 N N . PHE A 1 84 ? -15.546 -2.025 33.818 1.00 63.59 84 PHE A N 1
ATOM 638 C CA . PHE A 1 84 ? -15.352 -3.104 34.795 1.00 63.59 84 PHE A CA 1
ATOM 639 C C . PHE A 1 84 ? -15.621 -4.494 34.207 1.00 63.59 84 PHE A C 1
ATOM 641 O O . PHE A 1 84 ? -15.415 -5.498 34.882 1.00 63.59 84 PHE A O 1
ATOM 648 N N . THR A 1 85 ? -16.066 -4.566 32.950 1.00 70.94 85 THR A N 1
ATOM 649 C CA . THR A 1 85 ? -16.347 -5.837 32.279 1.00 70.94 85 THR A CA 1
ATOM 650 C C . THR A 1 85 ? -15.059 -6.581 31.924 1.00 70.94 85 THR A C 1
ATOM 652 O O . THR A 1 85 ? -14.005 -5.982 31.684 1.00 70.94 85 THR A O 1
ATOM 655 N N . THR A 1 86 ? -15.152 -7.909 31.845 1.00 75.56 86 THR A N 1
ATOM 656 C CA . THR A 1 86 ? -14.099 -8.761 31.271 1.00 75.56 86 THR A CA 1
ATOM 657 C C . THR A 1 86 ? -13.904 -8.494 29.777 1.00 75.56 86 THR A C 1
ATOM 659 O O . THR A 1 86 ? -12.830 -8.773 29.249 1.00 75.56 86 THR A O 1
ATOM 662 N N . THR A 1 87 ? -14.904 -7.885 29.126 1.00 80.69 87 THR A N 1
ATOM 663 C CA . THR A 1 87 ? -14.967 -7.633 27.682 1.00 80.69 87 THR A CA 1
ATOM 664 C C . THR A 1 87 ? -15.119 -6.138 27.366 1.00 80.69 87 THR A C 1
ATOM 666 O O . THR A 1 87 ? -16.140 -5.694 26.818 1.00 80.69 87 THR A O 1
ATOM 669 N N . PRO A 1 88 ? -14.106 -5.319 27.716 1.00 78.06 88 PRO A N 1
ATOM 670 C CA . PRO A 1 88 ? -14.192 -3.865 27.636 1.00 78.06 88 PRO A CA 1
ATOM 671 C C . PRO A 1 88 ? -14.359 -3.362 26.200 1.00 78.06 88 PRO A C 1
ATOM 673 O O . PRO A 1 88 ? -15.098 -2.407 25.980 1.00 78.06 88 PRO A O 1
ATOM 676 N N . LEU A 1 89 ? -13.720 -4.009 25.217 1.00 83.62 89 LEU A N 1
ATOM 677 C CA . LEU A 1 89 ? -13.807 -3.597 23.814 1.00 83.62 89 LEU A CA 1
ATOM 678 C C . LEU A 1 89 ? -15.210 -3.828 23.243 1.00 83.62 89 LEU A C 1
ATOM 680 O O . LEU A 1 89 ? -15.792 -2.900 22.692 1.00 83.62 89 LEU A O 1
ATOM 684 N N . ALA A 1 90 ? -15.772 -5.028 23.418 1.00 87.12 90 ALA A N 1
ATOM 685 C CA . ALA A 1 90 ? -17.125 -5.340 22.957 1.00 87.12 90 ALA A CA 1
ATOM 686 C C . ALA A 1 90 ? -18.147 -4.349 23.536 1.00 87.12 90 ALA A C 1
ATOM 688 O O . ALA A 1 90 ? -18.994 -3.825 22.818 1.00 87.12 90 ALA A O 1
ATOM 689 N N . THR A 1 91 ? -18.010 -4.012 24.821 1.00 84.44 91 THR A N 1
ATOM 690 C CA . THR A 1 91 ? -18.899 -3.042 25.472 1.00 84.44 91 THR A CA 1
ATOM 691 C C . THR A 1 91 ? -18.659 -1.606 24.988 1.00 84.44 91 THR A C 1
ATOM 693 O O . THR A 1 91 ? -19.608 -0.831 24.855 1.00 84.44 91 THR A O 1
ATOM 696 N N . ALA A 1 92 ? -17.407 -1.235 24.699 1.00 84.75 92 ALA A N 1
ATOM 697 C CA . ALA A 1 92 ? -17.059 0.069 24.136 1.00 84.75 92 ALA A CA 1
ATOM 698 C C . ALA A 1 92 ? -17.611 0.248 22.714 1.00 84.75 92 ALA A C 1
ATOM 700 O O . ALA A 1 92 ? -18.115 1.323 22.401 1.00 84.75 92 ALA A O 1
ATOM 701 N N . LEU A 1 93 ? -17.598 -0.801 21.885 1.00 87.00 93 LEU A N 1
ATOM 702 C CA . LEU A 1 93 ? -18.165 -0.786 20.530 1.00 87.00 93 LEU A CA 1
ATOM 703 C C . LEU A 1 93 ? -19.679 -0.538 20.513 1.00 87.00 93 LEU A C 1
ATOM 705 O O . LEU A 1 93 ? -20.210 -0.064 19.515 1.00 87.00 93 LEU A O 1
ATOM 709 N N . CYS A 1 94 ? -20.385 -0.790 21.616 1.00 87.44 94 CYS A N 1
ATOM 710 C CA . CYS A 1 94 ? -21.801 -0.441 21.756 1.00 87.44 94 CYS A CA 1
ATOM 711 C C . CYS A 1 94 ? -22.031 1.048 22.092 1.00 87.44 94 CYS A C 1
ATOM 713 O O . CYS A 1 94 ? -23.176 1.485 22.205 1.00 87.44 94 CYS A O 1
ATOM 715 N N . LYS A 1 95 ? -20.974 1.850 22.295 1.00 85.62 95 LYS A N 1
ATOM 716 C CA . LYS A 1 95 ? -21.087 3.285 22.593 1.00 85.62 95 LYS A CA 1
ATOM 717 C C . LYS A 1 95 ? -21.048 4.106 21.304 1.00 85.62 95 LYS A C 1
ATOM 719 O O . LYS A 1 95 ? -20.103 4.009 20.527 1.00 85.62 95 LYS A O 1
ATOM 724 N N . ARG A 1 96 ? -22.015 5.017 21.151 1.00 89.25 96 ARG A N 1
ATOM 725 C CA . ARG A 1 96 ? -22.165 5.886 19.970 1.00 89.25 96 ARG A CA 1
ATOM 726 C C . ARG A 1 96 ? -20.895 6.654 19.592 1.00 89.25 96 ARG A C 1
ATOM 728 O O . ARG A 1 96 ? -20.539 6.700 18.424 1.00 89.25 96 ARG A O 1
ATOM 735 N N . ASN A 1 97 ? -20.181 7.216 20.567 1.00 86.81 97 ASN A N 1
ATOM 736 C CA . ASN A 1 97 ? -18.965 7.993 20.288 1.00 86.81 97 ASN A CA 1
ATOM 737 C C . ASN A 1 97 ? -17.836 7.120 19.721 1.00 86.81 97 ASN A C 1
ATOM 739 O O . ASN A 1 97 ? -17.110 7.553 18.832 1.00 86.81 97 ASN A O 1
ATOM 743 N N . VAL A 1 98 ? -17.712 5.881 20.209 1.00 86.56 98 VAL A N 1
ATOM 744 C CA . VAL A 1 98 ? -16.729 4.917 19.696 1.00 86.56 98 VAL A CA 1
ATOM 745 C C . VAL A 1 98 ? -17.131 4.467 18.295 1.00 86.56 98 VAL A C 1
ATOM 747 O O . VAL A 1 98 ? -16.281 4.420 17.420 1.00 86.56 98 VAL A O 1
ATOM 750 N N . GLN A 1 99 ? -18.420 4.212 18.054 1.00 92.00 99 GLN A N 1
ATOM 751 C CA . GLN A 1 99 ? -18.935 3.852 16.727 1.00 92.00 99 GLN A CA 1
ATOM 752 C C . GLN A 1 99 ? -18.642 4.938 15.688 1.00 92.00 99 GLN A C 1
ATOM 754 O O . GLN A 1 99 ? -18.121 4.623 14.624 1.00 92.00 99 GLN A O 1
ATOM 759 N N . ILE A 1 100 ? -18.902 6.209 16.017 1.00 91.88 100 ILE A N 1
ATOM 760 C CA . ILE A 1 100 ? -18.589 7.348 15.140 1.00 91.88 100 ILE A CA 1
ATOM 761 C C . ILE A 1 100 ? -17.082 7.416 14.864 1.00 91.88 100 ILE A C 1
ATOM 763 O O . ILE A 1 100 ? -16.682 7.550 13.711 1.00 91.88 100 ILE A O 1
ATOM 767 N N . GLY A 1 101 ? -16.244 7.275 15.897 1.00 88.75 101 GLY A N 1
ATOM 768 C CA . GLY A 1 101 ? -14.787 7.274 15.732 1.00 88.75 101 GLY A CA 1
ATOM 769 C C . GLY A 1 101 ? -14.292 6.136 14.836 1.00 88.75 101 GLY A C 1
ATOM 770 O O . GLY A 1 101 ? -13.502 6.365 13.928 1.00 88.75 101 GLY A O 1
ATOM 771 N N . MET A 1 102 ? -14.804 4.922 15.039 1.00 90.69 102 MET A N 1
ATOM 772 C CA . MET A 1 102 ? -14.469 3.747 14.225 1.00 90.69 102 MET A CA 1
ATOM 773 C C . MET A 1 102 ? -14.935 3.906 12.776 1.00 90.69 102 MET A C 1
ATOM 775 O O . MET A 1 102 ? -14.211 3.537 11.858 1.00 90.69 102 MET A O 1
ATOM 779 N N . MET A 1 103 ? -16.110 4.500 12.561 1.00 94.88 103 MET A N 1
ATOM 780 C CA . MET A 1 103 ? -16.622 4.791 11.224 1.00 94.88 103 MET A CA 1
ATOM 781 C C . MET A 1 103 ? -15.759 5.832 10.503 1.00 94.88 103 MET A C 1
ATOM 783 O O . MET A 1 103 ? -15.450 5.649 9.330 1.00 94.88 103 MET A O 1
ATOM 787 N N . LEU A 1 104 ? -15.310 6.876 11.210 1.00 92.75 104 LEU A N 1
ATOM 788 C CA . LEU A 1 104 ? -14.396 7.879 10.663 1.00 92.75 104 LEU A CA 1
ATOM 789 C C . LEU A 1 104 ? -13.041 7.263 10.290 1.00 92.75 104 LEU A C 1
ATOM 791 O O . LEU A 1 104 ? -12.543 7.508 9.197 1.00 92.75 104 LEU A O 1
ATOM 795 N N . ILE A 1 105 ? -12.469 6.428 11.162 1.00 89.25 105 ILE A N 1
ATOM 796 C CA . ILE A 1 105 ? -11.212 5.714 10.886 1.00 89.25 105 ILE A CA 1
ATOM 797 C C . ILE A 1 105 ? -11.381 4.786 9.676 1.00 89.25 105 ILE A C 1
ATOM 799 O O . ILE A 1 105 ? -10.550 4.795 8.769 1.00 89.25 105 ILE A O 1
ATOM 803 N N . GLY A 1 106 ? -12.483 4.033 9.622 1.00 93.44 106 GLY A N 1
ATOM 804 C CA . GLY A 1 106 ? -12.815 3.181 8.482 1.00 93.44 106 GLY A CA 1
ATOM 805 C C . GLY A 1 106 ? -12.931 3.967 7.175 1.00 93.44 106 GLY A C 1
ATOM 806 O O . GLY A 1 106 ? -12.373 3.553 6.161 1.00 93.44 106 GLY A O 1
ATOM 807 N N . PHE A 1 107 ? -13.581 5.134 7.214 1.00 93.81 107 PHE A N 1
ATOM 808 C CA . PHE A 1 107 ? -13.693 6.039 6.073 1.00 93.81 107 PHE A CA 1
ATOM 809 C C . PHE A 1 107 ? -12.328 6.549 5.602 1.00 93.81 107 PHE A C 1
ATOM 811 O O . PHE A 1 107 ? -12.065 6.515 4.406 1.00 93.81 107 PHE A O 1
ATOM 818 N N . VAL A 1 108 ? -11.437 6.955 6.515 1.00 90.00 108 VAL A N 1
ATOM 819 C CA . VAL A 1 108 ? -10.077 7.406 6.163 1.00 90.00 108 VAL A CA 1
ATOM 820 C C . VAL A 1 108 ? -9.291 6.298 5.457 1.00 90.00 108 VAL A C 1
ATOM 822 O O . VAL A 1 108 ? -8.690 6.557 4.417 1.00 90.00 108 VAL A O 1
ATOM 825 N N . PHE A 1 109 ? -9.338 5.057 5.956 1.00 90.31 109 PHE A N 1
ATOM 826 C CA . PHE A 1 109 ? -8.676 3.925 5.294 1.00 90.31 109 PHE A CA 1
ATOM 827 C C . PHE A 1 109 ? -9.289 3.594 3.927 1.00 90.31 109 PHE A C 1
ATOM 829 O O . PHE A 1 109 ? -8.549 3.297 2.993 1.00 90.31 109 PHE A O 1
ATOM 836 N N . CYS A 1 110 ? -10.615 3.675 3.782 1.00 92.38 110 CYS A N 1
ATOM 837 C CA . CYS A 1 110 ? -11.271 3.460 2.490 1.00 92.38 110 CYS A CA 1
ATOM 838 C C . CYS A 1 110 ? -10.931 4.571 1.490 1.00 92.38 110 CYS A C 1
ATOM 840 O O . CYS A 1 110 ? -10.605 4.273 0.349 1.00 92.38 110 CYS A O 1
ATOM 842 N N . ALA A 1 111 ? -10.954 5.836 1.915 1.00 90.06 111 ALA A N 1
ATOM 843 C CA . ALA A 1 111 ? -10.563 6.969 1.083 1.00 90.06 111 ALA A CA 1
ATOM 844 C C . ALA A 1 111 ? -9.093 6.865 0.654 1.00 90.06 111 ALA A C 1
ATOM 846 O O . ALA A 1 111 ? -8.775 7.109 -0.504 1.00 90.06 111 ALA A O 1
ATOM 847 N N . TYR A 1 112 ? -8.209 6.430 1.559 1.00 85.69 112 TYR A N 1
ATOM 848 C CA . TYR A 1 112 ? -6.820 6.125 1.228 1.00 85.69 112 TYR A CA 1
ATOM 849 C C . TYR A 1 112 ? -6.714 4.991 0.197 1.00 85.69 112 TYR A C 1
ATOM 851 O O . TYR A 1 112 ? -5.994 5.136 -0.785 1.00 85.69 112 TYR A O 1
ATOM 859 N N . ALA A 1 113 ? -7.457 3.894 0.371 1.00 89.81 113 ALA A N 1
ATOM 860 C CA . ALA A 1 113 ? -7.469 2.786 -0.585 1.00 89.81 113 ALA A CA 1
ATOM 861 C C . ALA A 1 113 ? -7.976 3.216 -1.973 1.00 89.81 113 ALA A C 1
ATOM 863 O O . ALA A 1 113 ? -7.378 2.836 -2.975 1.00 89.81 113 ALA A O 1
ATOM 864 N N . ILE A 1 114 ? -9.031 4.038 -2.029 1.00 89.75 114 ILE A N 1
ATOM 865 C CA . ILE A 1 114 ? -9.573 4.596 -3.276 1.00 89.75 114 ILE A CA 1
ATOM 866 C C . ILE A 1 114 ? -8.549 5.517 -3.935 1.00 89.75 114 ILE A C 1
ATOM 868 O O . ILE A 1 114 ? -8.268 5.338 -5.109 1.00 89.75 114 ILE A O 1
ATOM 872 N N . ALA A 1 115 ? -7.936 6.443 -3.195 1.00 84.94 115 ALA A N 1
ATOM 873 C CA . ALA A 1 115 ? -6.932 7.351 -3.751 1.00 84.94 115 ALA A CA 1
ATOM 874 C C . ALA A 1 115 ? -5.715 6.598 -4.316 1.00 84.94 115 ALA A C 1
ATOM 876 O O . ALA A 1 115 ? -5.189 6.962 -5.367 1.00 84.94 115 ALA A O 1
ATOM 877 N N . GLN A 1 116 ? -5.288 5.526 -3.638 1.00 82.00 116 GLN A N 1
ATOM 878 C CA . GLN A 1 116 ? -4.248 4.632 -4.144 1.00 82.00 116 GLN A CA 1
ATOM 879 C C . GLN A 1 116 ? -4.716 3.930 -5.422 1.00 82.00 116 GLN A C 1
ATOM 881 O O . GLN A 1 116 ? -4.055 4.041 -6.449 1.00 82.00 116 GLN A O 1
ATOM 886 N N . PHE A 1 117 ? -5.889 3.293 -5.397 1.00 85.56 117 PHE A N 1
ATOM 887 C CA . PHE A 1 117 ? -6.474 2.622 -6.558 1.00 85.56 117 PHE A CA 1
ATOM 888 C C . PHE A 1 117 ? -6.623 3.549 -7.770 1.00 85.56 117 PHE A C 1
ATOM 890 O O . PHE A 1 117 ? -6.191 3.193 -8.861 1.00 85.56 117 PHE A O 1
ATOM 897 N N . GLU A 1 118 ? -7.161 4.753 -7.579 1.00 83.00 118 GLU A N 1
ATOM 898 C CA . GLU A 1 118 ? -7.297 5.756 -8.634 1.00 83.00 118 GLU A CA 1
ATOM 899 C C . GLU A 1 118 ? -5.939 6.142 -9.208 1.00 83.00 118 GLU A C 1
ATOM 901 O O . GLU A 1 118 ? -5.780 6.205 -10.424 1.00 83.00 118 GLU A O 1
ATOM 906 N N . SER A 1 119 ? -4.934 6.328 -8.349 1.00 77.06 119 SER A N 1
ATOM 907 C CA . SER A 1 119 ? -3.585 6.616 -8.821 1.00 77.06 119 SER A CA 1
ATOM 908 C C . SER A 1 119 ? -2.960 5.465 -9.606 1.00 77.06 119 SER A C 1
ATOM 910 O O . SER A 1 119 ? -2.065 5.699 -10.406 1.00 77.06 119 SER A O 1
ATOM 912 N N . TYR A 1 120 ? -3.422 4.229 -9.431 1.00 75.19 120 TYR A N 1
ATOM 913 C CA . TYR A 1 120 ? -2.906 3.084 -10.176 1.00 75.19 120 TYR A CA 1
ATOM 914 C C . TYR A 1 120 ? -3.651 2.837 -11.483 1.00 75.19 120 TYR A C 1
ATOM 916 O O . TYR A 1 120 ? -3.013 2.524 -12.481 1.00 75.19 120 TYR A O 1
ATOM 924 N N . VAL A 1 121 ? -4.975 2.981 -11.476 1.00 78.19 121 VAL A N 1
ATOM 925 C CA . VAL A 1 121 ? -5.830 2.689 -12.635 1.00 78.19 121 VAL A CA 1
ATOM 926 C C . VAL A 1 121 ? -5.905 3.865 -13.601 1.00 78.19 121 VAL A C 1
ATOM 928 O O . VAL A 1 121 ? -5.992 3.656 -14.804 1.00 78.19 121 VAL A O 1
ATOM 931 N N . PHE A 1 122 ? -5.864 5.097 -13.093 1.00 74.94 122 PHE A N 1
ATOM 932 C CA . PHE A 1 122 ? -6.060 6.301 -13.901 1.00 74.94 122 PHE A CA 1
ATOM 933 C C . PHE A 1 122 ? -4.777 7.099 -14.129 1.00 74.94 122 PHE A C 1
ATOM 935 O O . PHE A 1 122 ? -4.864 8.248 -14.556 1.00 74.94 122 PHE A O 1
ATOM 942 N N . THR A 1 123 ? -3.591 6.537 -13.855 1.00 73.12 123 THR A N 1
ATOM 943 C CA . THR A 1 123 ? -2.355 7.180 -14.323 1.00 73.12 123 THR A CA 1
ATOM 944 C C . THR A 1 123 ? -2.338 7.087 -15.847 1.00 73.12 123 THR A C 1
ATOM 946 O O . THR A 1 123 ? -2.272 5.971 -16.361 1.00 73.12 123 THR A O 1
ATOM 949 N N . PRO A 1 124 ? -2.441 8.217 -16.572 1.00 76.19 124 PRO A N 1
ATOM 950 C CA . PRO A 1 124 ? -2.466 8.191 -18.023 1.00 76.19 124 PRO A CA 1
ATOM 951 C C . PRO A 1 124 ? -1.149 7.626 -18.542 1.00 76.19 124 PRO A C 1
ATOM 953 O O . PRO A 1 124 ? -0.068 7.964 -18.051 1.00 76.19 124 PRO A O 1
ATOM 956 N N . GLU A 1 125 ? -1.258 6.762 -19.538 1.00 86.31 125 GLU A N 1
ATOM 957 C CA . GLU A 1 125 ? -0.104 6.141 -20.164 1.00 86.31 125 GLU A CA 1
ATOM 958 C C . GLU A 1 125 ? 0.622 7.180 -21.025 1.00 86.31 125 GLU A C 1
ATOM 960 O O . GLU A 1 125 ? -0.021 7.891 -21.811 1.00 86.31 125 GLU A O 1
ATOM 965 N N . PRO A 1 126 ? 1.952 7.326 -20.884 1.00 88.69 126 PRO A N 1
ATOM 966 C CA . PRO A 1 126 ? 2.713 8.207 -21.753 1.00 88.69 126 PRO A CA 1
ATOM 967 C C . PRO A 1 126 ? 2.506 7.789 -23.210 1.00 88.69 126 PRO A C 1
ATOM 969 O O . PRO A 1 126 ? 2.804 6.657 -23.591 1.00 88.69 126 PRO A O 1
ATOM 972 N N . THR A 1 127 ? 2.005 8.724 -24.012 1.00 94.69 127 THR A N 1
ATOM 973 C CA . THR A 1 127 ? 1.721 8.512 -25.431 1.00 94.69 127 THR A CA 1
ATOM 974 C C . THR A 1 127 ? 2.621 9.429 -26.244 1.00 94.69 127 THR A C 1
ATOM 976 O O . THR A 1 127 ? 2.603 10.642 -26.039 1.00 94.69 127 THR A O 1
ATOM 979 N N . TYR A 1 128 ? 3.445 8.852 -27.116 1.00 96.62 128 TYR A N 1
ATOM 980 C CA . TYR A 1 128 ? 4.369 9.593 -27.972 1.00 96.62 128 TYR A CA 1
ATOM 981 C C . TYR A 1 128 ? 4.484 8.919 -29.338 1.00 96.62 128 TYR A C 1
ATOM 983 O O . TYR A 1 128 ? 4.221 7.730 -29.495 1.00 96.62 128 TYR A O 1
ATOM 991 N N . ARG A 1 129 ? 4.907 9.679 -30.349 1.00 97.12 129 ARG A N 1
ATOM 992 C CA . ARG A 1 129 ? 5.123 9.155 -31.706 1.00 97.12 129 ARG A CA 1
ATOM 993 C C . ARG A 1 129 ? 6.527 8.591 -31.915 1.00 97.12 129 ARG A C 1
ATOM 995 O O . ARG A 1 129 ? 6.731 7.669 -32.702 1.00 97.12 129 ARG A O 1
ATOM 1002 N N . HIS A 1 130 ? 7.500 9.159 -31.217 1.00 97.69 130 HIS A N 1
ATOM 1003 C CA . HIS A 1 130 ? 8.912 8.837 -31.339 1.00 97.69 130 HIS A CA 1
ATOM 1004 C C . HIS A 1 130 ? 9.461 8.442 -29.977 1.00 97.69 130 HIS A C 1
ATOM 1006 O O . HIS A 1 130 ? 9.202 9.111 -28.976 1.00 97.69 130 HIS A O 1
ATOM 1012 N N . TYR A 1 131 ? 10.263 7.386 -29.950 1.00 97.12 131 TYR A N 1
ATOM 1013 C CA . TYR A 1 131 ? 10.946 6.930 -28.749 1.00 97.12 131 TYR A CA 1
ATOM 1014 C C . TYR A 1 131 ? 12.429 6.790 -29.027 1.00 97.12 131 TYR A C 1
ATOM 1016 O O . TYR A 1 131 ? 12.827 6.337 -30.098 1.00 97.12 131 TYR A O 1
ATOM 1024 N N . ARG A 1 132 ? 13.253 7.173 -28.056 1.00 96.81 132 ARG A N 1
ATOM 1025 C CA . ARG A 1 132 ? 14.706 7.151 -28.164 1.00 96.81 132 ARG A CA 1
ATOM 1026 C C . ARG A 1 132 ? 15.319 6.456 -26.969 1.00 96.81 132 ARG A C 1
ATOM 1028 O O . ARG A 1 132 ? 15.245 6.955 -25.847 1.00 96.81 132 ARG A O 1
ATOM 1035 N N . PHE A 1 133 ? 15.983 5.344 -27.234 1.00 96.62 133 PHE A N 1
ATOM 1036 C CA . PHE A 1 133 ? 16.888 4.700 -26.300 1.00 96.62 133 PHE A CA 1
ATOM 1037 C C . PHE A 1 133 ? 18.269 5.347 -26.408 1.00 96.62 133 PHE A C 1
ATOM 1039 O O . PHE A 1 133 ? 18.762 5.587 -27.509 1.00 96.62 133 PHE A O 1
ATOM 1046 N N . THR A 1 134 ? 18.900 5.650 -25.276 1.00 95.88 134 THR A N 1
ATOM 1047 C CA . THR A 1 134 ? 20.278 6.158 -25.223 1.00 95.88 134 THR A CA 1
ATOM 1048 C C . THR A 1 134 ? 21.080 5.362 -24.203 1.00 95.88 134 THR A C 1
ATOM 1050 O O . THR A 1 134 ? 20.783 5.423 -23.006 1.00 95.88 134 THR A O 1
ATOM 1053 N N . ALA A 1 135 ? 22.117 4.661 -24.662 1.00 95.44 135 ALA A N 1
ATOM 1054 C CA . ALA A 1 135 ? 23.110 4.047 -23.790 1.00 95.44 135 ALA A CA 1
ATOM 1055 C C . ALA A 1 135 ? 24.049 5.123 -23.221 1.00 95.44 135 ALA A C 1
ATOM 1057 O O . ALA A 1 135 ? 24.554 5.980 -23.951 1.00 95.44 135 ALA A O 1
ATOM 1058 N N . LEU A 1 136 ? 24.258 5.079 -21.905 1.00 94.06 136 LEU A N 1
ATOM 1059 C CA . LEU A 1 136 ? 25.104 6.008 -21.151 1.00 94.06 136 LEU A CA 1
ATOM 1060 C C . LEU A 1 136 ? 26.399 5.333 -20.684 1.00 94.06 136 LEU A C 1
ATOM 1062 O O . LEU A 1 136 ? 27.455 5.955 -20.704 1.00 94.06 136 LEU A O 1
ATOM 1066 N N . GLU A 1 137 ? 26.322 4.063 -20.278 1.00 94.00 137 GLU A N 1
ATOM 1067 C CA . GLU A 1 137 ? 27.463 3.279 -19.794 1.00 94.00 137 GLU A CA 1
ATOM 1068 C C . GLU A 1 137 ? 27.308 1.806 -20.185 1.00 94.00 137 GLU A C 1
ATOM 1070 O O . GLU A 1 137 ? 26.217 1.246 -20.043 1.00 94.00 137 GLU A O 1
ATOM 1075 N N . LEU A 1 138 ? 28.398 1.180 -20.638 1.00 93.88 138 LEU A N 1
ATOM 1076 C CA . LEU A 1 138 ? 28.468 -0.256 -20.930 1.00 93.88 138 LEU A CA 1
ATOM 1077 C C . LEU A 1 138 ? 29.055 -1.033 -19.748 1.00 93.88 138 LEU A C 1
ATOM 1079 O O . LEU A 1 138 ? 29.863 -0.495 -18.991 1.00 93.88 138 LEU A O 1
ATOM 1083 N N . ARG A 1 139 ? 28.738 -2.325 -19.632 1.00 92.62 139 ARG A N 1
ATOM 1084 C CA . ARG A 1 139 ? 29.207 -3.200 -18.542 1.00 92.62 139 ARG A CA 1
ATOM 1085 C C . ARG A 1 139 ? 30.730 -3.212 -18.393 1.00 92.62 139 ARG A C 1
ATOM 1087 O O . ARG A 1 139 ? 31.240 -3.256 -17.278 1.00 92.62 139 ARG A O 1
ATOM 1094 N N . GLY A 1 140 ? 31.459 -3.187 -19.506 1.00 91.19 140 GLY A N 1
ATOM 1095 C CA . GLY A 1 140 ? 32.922 -3.191 -19.528 1.00 91.19 140 GLY A CA 1
ATOM 1096 C C . GLY A 1 140 ? 33.574 -1.838 -19.236 1.00 91.19 140 GLY A C 1
ATOM 1097 O O . GLY A 1 140 ? 34.800 -1.767 -19.218 1.00 91.19 140 GLY A O 1
ATOM 1098 N N . GLY A 1 141 ? 32.794 -0.762 -19.064 1.00 88.38 141 GLY A N 1
ATOM 1099 C CA . GLY A 1 141 ? 33.305 0.603 -18.881 1.00 88.38 141 GLY A CA 1
ATOM 1100 C C . GLY A 1 141 ? 34.058 1.170 -20.095 1.00 88.38 141 GLY A C 1
ATOM 1101 O O . GLY A 1 141 ? 34.728 2.195 -19.980 1.00 88.38 141 GLY A O 1
ATOM 1102 N N . GLY A 1 142 ? 33.989 0.493 -21.246 1.00 81.75 142 GLY A N 1
ATOM 1103 C CA . GLY A 1 142 ? 34.603 0.933 -22.495 1.00 81.75 142 GLY A CA 1
ATOM 1104 C C . GLY A 1 142 ? 33.884 2.137 -23.120 1.00 81.75 142 GLY A C 1
ATOM 1105 O O . GLY A 1 142 ? 32.785 2.496 -22.691 1.00 81.75 142 GLY A O 1
ATOM 1106 N N . PRO A 1 143 ? 34.488 2.775 -24.140 1.00 81.25 143 PRO A N 1
ATOM 1107 C CA . PRO A 1 143 ? 33.815 3.823 -24.899 1.00 81.25 143 PRO A CA 1
ATOM 1108 C C . PRO A 1 143 ? 32.545 3.271 -25.560 1.00 81.25 143 PRO A C 1
ATOM 1110 O O . PRO A 1 143 ? 32.528 2.122 -26.001 1.00 81.25 143 PRO A O 1
ATOM 1113 N N . LEU A 1 144 ? 31.497 4.096 -25.643 1.00 79.75 144 LEU A N 1
ATOM 1114 C CA . LEU A 1 144 ? 30.264 3.727 -26.341 1.00 79.75 144 LEU A CA 1
ATOM 1115 C C . LEU A 1 144 ? 30.598 3.374 -27.804 1.00 79.75 144 LEU A C 1
AT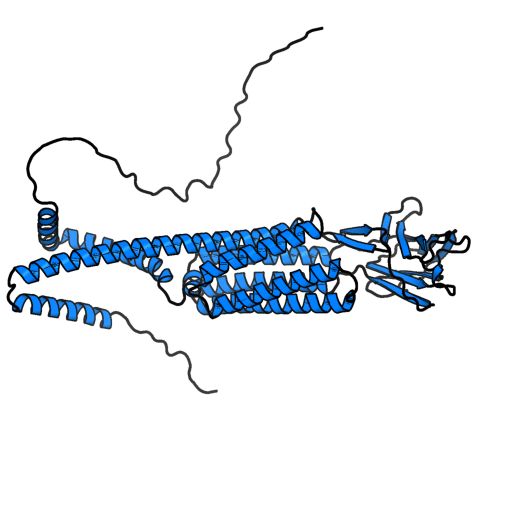OM 1117 O O . LEU A 1 144 ? 31.372 4.111 -28.431 1.00 79.75 144 LEU A O 1
ATOM 1121 N N . PRO A 1 145 ? 30.076 2.261 -28.348 1.00 70.88 145 PRO A N 1
ATOM 1122 C CA . PRO A 1 145 ? 30.413 1.835 -29.697 1.00 70.88 145 PRO A CA 1
ATOM 1123 C C . PRO A 1 145 ? 29.947 2.895 -30.697 1.00 70.88 145 PRO A C 1
ATOM 1125 O O . PRO A 1 145 ? 28.878 3.485 -30.545 1.00 70.88 145 PRO A O 1
ATOM 1128 N N . ARG A 1 146 ? 30.739 3.135 -31.749 1.00 67.81 146 ARG A N 1
ATOM 1129 C CA . ARG A 1 146 ? 30.292 3.991 -32.863 1.00 67.81 146 ARG A CA 1
ATOM 1130 C C . ARG A 1 146 ? 29.144 3.355 -33.647 1.00 67.81 146 ARG A C 1
ATOM 1132 O O . ARG A 1 146 ? 28.338 4.080 -34.219 1.00 67.81 146 ARG A O 1
ATOM 1139 N N . ASP A 1 147 ? 29.070 2.026 -33.614 1.00 69.56 147 ASP A N 1
ATOM 1140 C CA . ASP A 1 147 ? 28.184 1.223 -34.454 1.00 69.56 147 ASP A CA 1
ATOM 1141 C C . ASP A 1 147 ? 26.931 0.719 -33.710 1.00 69.56 147 ASP A C 1
ATOM 1143 O O . ASP A 1 147 ? 26.252 -0.183 -34.195 1.00 69.56 147 ASP A O 1
ATOM 1147 N N . GLY A 1 148 ? 26.596 1.284 -32.542 1.00 71.88 148 GLY A N 1
ATOM 1148 C CA . GLY A 1 148 ? 25.327 0.995 -31.870 1.00 71.88 148 GLY A CA 1
ATOM 1149 C C . GLY A 1 148 ? 25.346 1.135 -30.349 1.00 71.88 148 GLY A C 1
ATOM 1150 O O . GLY A 1 148 ? 26.385 1.274 -29.711 1.00 71.88 148 GLY A O 1
ATOM 1151 N N . ALA A 1 149 ? 24.161 1.044 -29.745 1.00 81.75 149 ALA A N 1
ATOM 1152 C CA . ALA A 1 149 ? 23.952 1.219 -28.306 1.00 81.75 149 ALA A CA 1
ATOM 1153 C C . ALA A 1 149 ? 24.187 -0.058 -27.463 1.00 81.75 149 ALA A C 1
ATOM 1155 O O . ALA A 1 149 ? 23.764 -0.101 -26.307 1.00 81.75 149 ALA A O 1
ATOM 1156 N N . GLY A 1 150 ? 24.803 -1.105 -28.034 1.00 83.94 150 GLY A N 1
ATOM 1157 C CA . GLY A 1 150 ? 24.943 -2.428 -27.398 1.00 83.94 150 GLY A CA 1
ATOM 1158 C C . GLY A 1 150 ? 23.631 -3.226 -27.321 1.00 83.94 150 GLY A C 1
ATOM 1159 O O . GLY A 1 150 ? 23.486 -4.144 -26.513 1.00 83.94 150 GLY A O 1
ATOM 1160 N N . VAL A 1 151 ? 22.645 -2.844 -28.135 1.00 89.12 151 VAL A N 1
ATOM 1161 C CA . VAL A 1 151 ? 21.279 -3.385 -28.175 1.00 89.12 151 VAL A CA 1
ATOM 1162 C C . VAL A 1 151 ? 20.926 -3.635 -29.637 1.00 89.12 151 VAL A C 1
ATOM 1164 O O . VAL A 1 151 ? 21.158 -2.762 -30.473 1.00 89.12 151 VAL A O 1
ATOM 1167 N N . SER A 1 152 ? 20.368 -4.804 -29.954 1.00 87.56 152 SER A N 1
ATOM 1168 C CA . SER A 1 152 ? 19.963 -5.141 -31.327 1.00 87.56 152 SER A CA 1
ATOM 1169 C C . SER A 1 152 ? 18.653 -4.448 -31.710 1.00 87.56 152 SER A C 1
ATOM 1171 O O . SER A 1 152 ? 18.555 -3.798 -32.754 1.00 87.56 152 SER A O 1
ATOM 1173 N N . ILE A 1 153 ? 17.657 -4.537 -30.830 1.00 88.75 153 ILE A N 1
ATOM 1174 C CA . ILE A 1 153 ? 16.342 -3.921 -30.992 1.00 88.75 153 ILE A CA 1
ATOM 1175 C C . ILE A 1 153 ? 15.798 -3.468 -29.636 1.00 88.75 153 ILE A C 1
ATOM 1177 O O . ILE A 1 153 ? 16.040 -4.099 -28.608 1.00 88.75 153 ILE A O 1
ATOM 1181 N N . PHE A 1 154 ? 15.045 -2.372 -29.638 1.00 93.31 154 PHE A N 1
ATOM 1182 C CA . PHE A 1 154 ? 14.200 -1.983 -28.516 1.00 93.31 154 PHE A CA 1
ATOM 1183 C C . PHE A 1 154 ? 12.807 -1.623 -29.033 1.00 93.31 154 PHE A C 1
ATOM 1185 O O . PHE A 1 154 ? 12.650 -1.232 -30.192 1.00 93.31 154 PHE A O 1
ATOM 1192 N N . GLY A 1 155 ? 11.804 -1.751 -28.172 1.00 93.94 155 GLY A N 1
ATOM 1193 C CA . GLY A 1 155 ? 10.423 -1.432 -28.504 1.00 93.94 155 GLY A CA 1
ATOM 1194 C C . GLY A 1 155 ? 9.629 -1.002 -27.282 1.00 93.94 155 GLY A C 1
ATOM 1195 O O . GLY A 1 155 ? 10.061 -1.185 -26.144 1.00 93.94 155 GLY A O 1
ATOM 1196 N N . VAL A 1 156 ? 8.464 -0.406 -27.523 1.00 94.75 156 VAL A N 1
ATOM 1197 C CA . VAL A 1 156 ? 7.522 -0.046 -26.456 1.00 94.75 156 VAL A CA 1
ATOM 1198 C C . VAL A 1 156 ? 6.503 -1.163 -26.263 1.00 94.75 156 VAL A C 1
ATOM 1200 O O . VAL A 1 156 ? 6.218 -1.925 -27.188 1.00 94.75 156 VAL A O 1
ATOM 1203 N N . MET A 1 157 ? 5.969 -1.268 -25.052 1.00 94.00 157 MET A N 1
ATOM 1204 C CA . MET A 1 157 ? 4.958 -2.251 -24.680 1.00 94.00 157 MET A CA 1
ATOM 1205 C C . MET A 1 157 ? 3.733 -1.541 -24.135 1.00 94.00 157 MET A C 1
ATOM 1207 O O . MET A 1 157 ? 3.834 -0.554 -23.400 1.00 94.00 157 MET A O 1
ATOM 1211 N N . LEU A 1 158 ? 2.581 -2.114 -24.442 1.00 92.06 158 LEU A N 1
ATOM 1212 C CA . LEU A 1 158 ? 1.323 -1.756 -23.820 1.00 92.06 158 LEU A CA 1
ATOM 1213 C C . LEU A 1 158 ? 0.691 -3.036 -23.281 1.00 92.06 158 LEU A C 1
ATOM 1215 O O . LEU A 1 158 ? 0.587 -4.040 -23.982 1.00 92.06 158 LEU A O 1
ATOM 1219 N N . ASP A 1 159 ? 0.347 -3.025 -22.002 1.00 87.38 159 ASP A N 1
ATOM 1220 C CA . ASP A 1 159 ? -0.280 -4.139 -21.295 1.00 87.38 159 ASP A CA 1
ATOM 1221 C C . ASP A 1 159 ? 0.493 -5.460 -21.358 1.00 87.38 159 ASP A C 1
ATOM 1223 O O . ASP A 1 159 ? -0.082 -6.550 -21.362 1.00 87.38 159 ASP A O 1
ATOM 1227 N N . GLY A 1 160 ? 1.826 -5.380 -21.332 1.00 84.56 160 GLY A N 1
ATOM 1228 C CA . GLY A 1 160 ? 2.690 -6.561 -21.398 1.00 84.56 160 GLY A CA 1
ATOM 1229 C C . GLY A 1 160 ? 2.778 -7.185 -22.792 1.00 84.56 160 GLY A C 1
ATOM 1230 O O . GLY A 1 160 ? 3.370 -8.246 -22.940 1.00 84.56 160 GLY A O 1
ATOM 1231 N N . CYS A 1 161 ? 2.183 -6.560 -23.808 1.00 87.38 161 CYS A N 1
ATOM 1232 C CA . CYS A 1 161 ? 2.252 -7.031 -25.183 1.00 87.38 161 CYS A CA 1
ATOM 1233 C C . CYS A 1 161 ? 3.352 -6.266 -25.928 1.00 87.38 161 CYS A C 1
ATOM 1235 O O . CYS A 1 161 ? 3.238 -5.056 -26.154 1.00 87.38 161 CYS A O 1
ATOM 1237 N N . SER A 1 162 ? 4.411 -6.972 -26.325 1.00 84.00 162 SER A N 1
ATOM 1238 C CA . SER A 1 162 ? 5.385 -6.475 -27.295 1.00 84.00 162 SER A CA 1
ATOM 1239 C C . SER A 1 162 ? 4.799 -6.555 -28.714 1.00 84.00 162 SER A C 1
ATOM 1241 O O . SER A 1 162 ? 4.012 -7.443 -29.041 1.00 84.00 162 SER A O 1
ATOM 1243 N N . GLY A 1 163 ? 5.126 -5.581 -29.570 1.00 72.56 163 GLY A N 1
ATOM 1244 C CA . GLY A 1 163 ? 4.774 -5.631 -30.997 1.00 72.56 163 GLY A CA 1
ATOM 1245 C C . GLY A 1 163 ? 3.330 -5.267 -31.371 1.00 72.56 163 GLY A C 1
ATOM 1246 O O . GLY A 1 163 ? 2.917 -5.548 -32.494 1.00 72.56 163 GLY A O 1
ATOM 1247 N N . LEU A 1 164 ? 2.566 -4.609 -30.487 1.00 74.81 164 LEU A N 1
ATOM 1248 C CA . LEU A 1 164 ? 1.232 -4.072 -30.822 1.00 74.81 164 LEU A CA 1
ATOM 1249 C C . LEU A 1 164 ? 1.261 -3.090 -32.005 1.00 74.81 164 LEU A C 1
ATOM 1251 O O . LEU A 1 164 ? 0.291 -2.994 -32.755 1.00 74.81 164 LEU A O 1
ATOM 1255 N N . GLN A 1 165 ? 2.376 -2.381 -32.185 1.00 81.94 165 GLN A N 1
ATOM 1256 C CA . GLN A 1 165 ? 2.621 -1.505 -33.323 1.00 81.94 165 GLN A CA 1
ATOM 1257 C C . GLN A 1 165 ? 4.004 -1.794 -33.902 1.00 81.94 165 GLN A C 1
ATOM 1259 O O . GLN A 1 165 ? 4.984 -1.938 -33.171 1.00 81.94 165 GLN A O 1
ATOM 1264 N N . THR A 1 166 ? 4.083 -1.887 -35.230 1.00 88.31 166 THR A N 1
ATOM 1265 C CA . THR A 1 166 ? 5.365 -1.991 -35.935 1.00 88.31 166 THR A CA 1
ATOM 1266 C C . THR A 1 166 ? 5.908 -0.578 -36.147 1.00 88.31 166 THR A C 1
ATOM 1268 O O . THR A 1 166 ? 5.168 0.263 -36.662 1.00 88.31 166 THR A O 1
ATOM 1271 N N . PRO A 1 167 ? 7.160 -0.282 -35.759 1.00 92.69 167 PRO A N 1
ATOM 1272 C CA . PRO A 1 167 ? 7.744 1.027 -36.017 1.00 92.69 167 PRO A CA 1
ATOM 1273 C C . PRO A 1 167 ? 7.836 1.266 -37.529 1.00 92.69 167 PRO A C 1
ATOM 1275 O O . PRO A 1 167 ? 8.263 0.387 -38.278 1.00 92.69 167 PRO A O 1
ATOM 1278 N N . SER A 1 168 ? 7.454 2.459 -37.984 1.00 94.50 168 SER A N 1
ATOM 1279 C CA . SER A 1 168 ? 7.551 2.842 -39.396 1.00 94.50 168 SER A CA 1
ATOM 1280 C C . SER A 1 168 ? 8.977 3.184 -39.811 1.00 94.50 168 SER A C 1
ATOM 1282 O O . SER A 1 168 ? 9.337 3.070 -40.982 1.00 94.50 168 SER A O 1
ATOM 1284 N N . SER A 1 169 ? 9.824 3.552 -38.848 1.00 95.31 169 SER A N 1
ATOM 1285 C CA . SER A 1 169 ? 11.261 3.691 -39.066 1.00 95.31 169 SER A CA 1
ATOM 1286 C C . SER A 1 169 ? 12.054 3.408 -37.795 1.00 95.31 169 SER A C 1
ATOM 1288 O O . SER A 1 169 ? 11.582 3.660 -36.682 1.00 95.31 169 SER A O 1
ATOM 1290 N N . VAL A 1 170 ? 13.279 2.920 -37.984 1.00 94.12 170 VAL A N 1
ATOM 1291 C CA . VAL A 1 170 ? 14.279 2.743 -36.931 1.00 94.12 170 VAL A CA 1
ATOM 1292 C C . VAL A 1 170 ? 15.573 3.395 -37.406 1.00 94.12 170 VAL A C 1
ATOM 1294 O O . VAL A 1 170 ? 16.064 3.065 -38.487 1.00 94.12 170 VAL A O 1
ATOM 1297 N N . SER A 1 171 ? 16.117 4.329 -36.626 1.00 93.44 171 SER A N 1
ATOM 1298 C CA . SER A 1 171 ? 17.419 4.946 -36.882 1.00 93.44 171 SER A CA 1
ATOM 1299 C C . SER A 1 171 ? 18.414 4.608 -35.775 1.00 93.44 171 SER A C 1
ATOM 1301 O O . SER A 1 171 ? 18.076 4.579 -34.589 1.00 93.44 171 SER A O 1
ATOM 1303 N N . TYR A 1 172 ? 19.654 4.353 -36.185 1.00 91.69 172 TYR A N 1
ATOM 1304 C CA . TYR A 1 172 ? 20.775 4.037 -35.307 1.00 91.69 172 TYR A CA 1
ATOM 1305 C C . TYR A 1 172 ? 21.812 5.153 -35.433 1.00 91.69 172 TYR A C 1
ATOM 1307 O O . TYR A 1 172 ? 22.297 5.430 -36.530 1.00 91.69 172 TYR A O 1
ATOM 1315 N N . GLU A 1 173 ? 22.128 5.808 -34.318 1.00 90.00 173 GLU A N 1
ATOM 1316 C CA . GLU A 1 173 ? 23.060 6.936 -34.255 1.00 90.00 173 GLU A CA 1
ATOM 1317 C C . GLU A 1 173 ? 23.957 6.790 -33.023 1.00 90.00 173 GLU A C 1
ATOM 1319 O O . GLU A 1 173 ? 23.543 7.109 -31.909 1.00 90.00 173 GLU A O 1
ATOM 1324 N N . GLU A 1 174 ? 25.198 6.332 -33.211 1.00 88.25 174 GLU A N 1
ATOM 1325 C CA . GLU A 1 174 ? 26.166 6.140 -32.121 1.00 88.25 174 GLU A CA 1
ATOM 1326 C C . GLU A 1 174 ? 25.570 5.295 -30.971 1.00 88.25 174 GLU A C 1
ATOM 1328 O O . GLU A 1 174 ? 25.213 4.134 -31.160 1.00 88.25 174 GLU A O 1
ATOM 1333 N N . SER A 1 175 ? 25.405 5.888 -29.783 1.00 91.50 175 SER A N 1
ATOM 1334 C CA . SER A 1 175 ? 24.826 5.252 -28.597 1.00 91.50 175 SER A CA 1
ATOM 1335 C C . SER A 1 175 ? 23.300 5.348 -28.510 1.00 91.50 175 SER A C 1
ATOM 1337 O O . SER A 1 175 ? 22.721 5.085 -27.449 1.00 91.50 175 SER A O 1
ATOM 1339 N N . ARG A 1 176 ? 22.634 5.763 -29.591 1.00 94.31 176 ARG A N 1
ATOM 1340 C CA . ARG A 1 176 ? 21.196 6.019 -29.632 1.00 94.31 176 ARG A CA 1
ATOM 1341 C C . ARG A 1 176 ? 20.510 5.141 -30.657 1.00 94.31 176 ARG A C 1
ATOM 1343 O O . ARG A 1 176 ? 20.990 4.953 -31.772 1.00 94.31 176 ARG A O 1
ATOM 1350 N N . ILE A 1 177 ? 19.332 4.673 -30.278 1.00 94.81 177 ILE A N 1
ATOM 1351 C CA . ILE A 1 177 ? 18.398 4.025 -31.189 1.00 94.81 177 ILE A CA 1
ATOM 1352 C C . ILE A 1 177 ? 17.098 4.812 -31.090 1.00 94.81 177 ILE A C 1
ATOM 1354 O O . ILE A 1 177 ? 16.601 5.046 -29.987 1.00 94.81 177 ILE A O 1
ATOM 1358 N N . THR A 1 178 ? 16.561 5.243 -32.226 1.00 96.44 178 THR A N 1
ATOM 1359 C CA . THR A 1 178 ? 15.301 5.987 -32.289 1.00 96.44 178 THR A CA 1
ATOM 1360 C C . THR A 1 178 ? 14.300 5.205 -33.122 1.00 96.44 178 THR A C 1
ATOM 1362 O O . THR A 1 178 ? 14.577 4.862 -34.268 1.00 96.44 178 THR A O 1
ATOM 1365 N N . ILE A 1 179 ? 13.132 4.929 -32.550 1.00 96.06 179 ILE A N 1
ATOM 1366 C CA . ILE A 1 179 ? 12.001 4.318 -33.251 1.00 96.06 179 ILE A CA 1
ATOM 1367 C C . ILE A 1 179 ? 10.908 5.363 -33.442 1.00 96.06 179 ILE A C 1
ATOM 1369 O O . ILE A 1 179 ? 10.637 6.165 -32.545 1.00 96.06 179 ILE A O 1
ATOM 1373 N N . SER A 1 180 ? 10.286 5.357 -34.616 1.00 97.31 180 SER A N 1
ATOM 1374 C CA . SER A 1 180 ? 9.154 6.229 -34.931 1.00 97.31 180 SER A CA 1
ATOM 1375 C C . SER A 1 180 ? 7.964 5.403 -35.380 1.00 97.31 180 SER A C 1
ATOM 1377 O O . SER A 1 180 ? 8.135 4.430 -36.113 1.00 97.31 180 SER A O 1
ATOM 1379 N N . TYR A 1 181 ? 6.776 5.825 -34.966 1.00 96.62 181 TYR A N 1
ATOM 1380 C CA . TYR A 1 181 ? 5.501 5.244 -35.362 1.00 96.62 181 TYR A CA 1
ATOM 1381 C C . TYR A 1 181 ? 4.735 6.205 -36.279 1.00 96.62 181 TYR A C 1
ATOM 1383 O O . TYR A 1 181 ? 4.950 7.424 -36.273 1.00 96.62 181 TYR A O 1
ATOM 1391 N N . ASP A 1 182 ? 3.833 5.660 -37.094 1.00 95.44 182 ASP A N 1
ATOM 1392 C CA . ASP A 1 182 ? 2.987 6.481 -37.964 1.00 95.44 182 ASP A CA 1
ATOM 1393 C C . ASP A 1 182 ? 1.974 7.299 -37.157 1.00 95.44 182 ASP A C 1
ATOM 1395 O O . ASP A 1 182 ? 1.751 8.468 -37.479 1.00 95.44 182 ASP A O 1
ATOM 1399 N N . GLU A 1 183 ? 1.458 6.724 -36.072 1.00 95.00 183 GLU A N 1
ATOM 1400 C CA . GLU A 1 183 ? 0.558 7.348 -35.100 1.00 95.00 183 GLU A CA 1
ATOM 1401 C C . GLU A 1 183 ? 1.208 7.380 -33.709 1.00 95.00 183 GLU A C 1
ATOM 1403 O O . GLU A 1 183 ? 2.242 6.754 -33.481 1.00 95.00 183 GLU A O 1
ATOM 1408 N N . GLU A 1 184 ? 0.638 8.142 -32.773 1.00 95.19 184 GLU A N 1
ATOM 1409 C CA . GLU A 1 184 ? 1.124 8.120 -31.392 1.00 95.19 184 GLU A CA 1
ATOM 1410 C C . GLU A 1 184 ? 0.864 6.743 -30.762 1.00 95.19 184 GLU A C 1
ATOM 1412 O O . GLU A 1 184 ? -0.246 6.211 -30.823 1.00 95.19 184 GLU A O 1
ATOM 1417 N N . ALA A 1 185 ? 1.895 6.168 -30.147 1.00 94.06 185 ALA A N 1
ATOM 1418 C CA . ALA A 1 185 ? 1.813 4.897 -29.446 1.00 94.06 185 ALA A CA 1
ATOM 1419 C C . ALA A 1 185 ? 1.664 5.171 -27.947 1.00 94.06 185 ALA A C 1
ATOM 1421 O O . ALA A 1 185 ? 2.449 5.926 -27.380 1.00 94.06 185 ALA A O 1
ATOM 1422 N N . ALA A 1 186 ? 0.672 4.575 -27.289 1.00 93.50 186 ALA A N 1
ATOM 1423 C CA . ALA A 1 186 ? 0.620 4.552 -25.829 1.00 93.50 186 ALA A CA 1
ATOM 1424 C C . ALA A 1 186 ? 1.550 3.454 -25.306 1.00 93.50 186 ALA A C 1
ATOM 1426 O O . ALA A 1 186 ? 1.676 2.396 -25.930 1.00 93.50 186 ALA A O 1
ATOM 1427 N N . MET A 1 187 ? 2.190 3.683 -24.160 1.00 92.25 187 MET A N 1
ATOM 1428 C CA . MET A 1 187 ? 3.005 2.649 -23.531 1.00 92.25 187 MET A CA 1
ATOM 1429 C C . MET A 1 187 ? 2.912 2.654 -22.007 1.00 92.25 187 MET A C 1
ATOM 1431 O O . MET A 1 187 ? 2.883 3.704 -21.366 1.00 92.25 187 MET A O 1
ATOM 1435 N N . ASN A 1 188 ? 2.960 1.461 -21.423 1.00 90.56 188 ASN A N 1
ATOM 1436 C CA . ASN A 1 188 ? 3.128 1.241 -19.986 1.00 90.56 188 ASN A CA 1
ATOM 1437 C C . ASN A 1 188 ? 4.279 0.271 -19.682 1.00 90.56 188 ASN A C 1
ATOM 1439 O O . ASN A 1 188 ? 4.433 -0.188 -18.556 1.00 90.56 188 ASN A O 1
ATOM 1443 N N . GLY A 1 189 ? 5.127 0.012 -20.673 1.00 92.50 189 GLY A N 1
ATOM 1444 C CA . GLY A 1 189 ? 6.353 -0.754 -20.549 1.00 92.50 189 GLY A CA 1
ATOM 1445 C C . GLY A 1 189 ? 7.210 -0.597 -21.798 1.00 92.50 189 GLY A C 1
ATOM 1446 O O . GLY A 1 189 ? 6.846 0.109 -22.740 1.00 92.50 189 GLY A O 1
ATOM 1447 N N . TRP A 1 190 ? 8.365 -1.241 -21.807 1.00 94.06 190 TRP A N 1
ATOM 1448 C CA . TRP A 1 190 ? 9.252 -1.296 -22.963 1.00 94.06 190 TRP A CA 1
ATOM 1449 C C . TRP A 1 190 ? 10.192 -2.493 -22.834 1.00 94.06 190 TRP A C 1
ATOM 1451 O O . TRP A 1 190 ? 10.390 -3.013 -21.738 1.00 94.06 190 TRP A O 1
ATOM 1461 N N . PHE A 1 191 ? 10.771 -2.932 -23.943 1.00 94.88 191 PHE A N 1
ATOM 1462 C CA . PHE A 1 191 ? 11.705 -4.051 -23.966 1.00 94.88 191 PHE A CA 1
ATOM 1463 C C . PHE A 1 191 ? 12.954 -3.704 -24.766 1.00 94.88 191 PHE A C 1
ATOM 1465 O O . PHE A 1 191 ? 12.948 -2.811 -25.621 1.00 94.88 191 PHE A O 1
ATOM 1472 N N . LEU A 1 192 ? 14.024 -4.442 -24.503 1.00 94.31 192 LEU A N 1
ATOM 1473 C CA . LEU A 1 192 ? 15.230 -4.444 -25.319 1.00 94.31 192 LEU A CA 1
ATOM 1474 C C . LEU A 1 192 ? 15.705 -5.878 -25.550 1.00 94.31 192 LEU A C 1
ATOM 1476 O O . LEU A 1 192 ? 15.449 -6.761 -24.735 1.00 94.31 192 LEU A O 1
ATOM 1480 N N . TYR A 1 193 ? 16.439 -6.089 -26.634 1.00 92.31 193 TYR A N 1
ATOM 1481 C CA . TYR A 1 193 ? 17.172 -7.320 -26.905 1.00 92.31 193 TYR A CA 1
ATOM 1482 C C . TYR A 1 193 ? 18.668 -7.022 -26.894 1.00 92.31 193 TYR A C 1
ATOM 1484 O O . TYR A 1 193 ? 19.143 -6.084 -27.542 1.00 92.31 193 TYR A O 1
ATOM 1492 N N . THR A 1 194 ? 19.430 -7.828 -26.159 1.00 89.38 194 THR A N 1
ATOM 1493 C CA . THR A 1 194 ? 20.892 -7.719 -26.176 1.00 89.38 194 THR A CA 1
ATOM 1494 C C . THR A 1 194 ? 21.433 -8.049 -27.565 1.00 89.38 194 THR A C 1
ATOM 1496 O O . THR A 1 194 ? 20.919 -8.929 -28.259 1.00 89.38 194 THR A O 1
ATOM 1499 N N . GLN A 1 195 ? 22.461 -7.316 -27.990 1.00 87.50 195 GLN A N 1
ATOM 1500 C CA . GLN A 1 195 ? 23.122 -7.565 -29.267 1.00 87.50 195 GLN A CA 1
ATOM 1501 C C . GLN A 1 195 ? 23.967 -8.849 -29.211 1.00 87.50 195 GLN A C 1
ATOM 1503 O O . GLN A 1 195 ? 24.527 -9.200 -28.166 1.00 87.50 195 GLN A O 1
ATOM 1508 N N . GLU A 1 196 ? 24.099 -9.536 -30.349 1.00 85.75 196 GLU A N 1
ATOM 1509 C CA . GLU A 1 196 ? 25.128 -10.560 -30.527 1.00 85.75 196 GLU A CA 1
ATOM 1510 C C . GLU A 1 196 ? 26.516 -9.915 -30.373 1.00 85.75 196 GLU A C 1
ATOM 1512 O O . GLU A 1 196 ? 26.919 -9.070 -31.169 1.00 85.75 196 GLU A O 1
ATOM 1517 N N . GLY A 1 197 ? 27.246 -10.274 -29.316 1.00 85.69 197 GLY A N 1
ATOM 1518 C CA . GLY A 1 197 ? 28.532 -9.647 -29.011 1.00 85.69 197 GLY A CA 1
ATOM 1519 C C . GLY A 1 197 ? 29.042 -9.946 -27.600 1.00 85.69 197 GLY A C 1
ATOM 1520 O O . GLY A 1 197 ? 28.388 -10.670 -26.837 1.00 85.69 197 GLY A O 1
ATOM 1521 N N . PRO A 1 198 ? 30.214 -9.413 -27.218 1.00 89.94 198 PRO A N 1
ATOM 1522 C CA . PRO A 1 198 ? 30.793 -9.617 -25.894 1.00 89.94 198 PRO A CA 1
ATOM 1523 C C . PRO A 1 198 ? 29.970 -8.938 -24.789 1.00 89.94 198 PRO A C 1
ATOM 1525 O O . PRO A 1 198 ? 29.541 -7.800 -24.929 1.00 89.94 198 PRO A O 1
ATOM 1528 N N . VAL A 1 199 ? 29.820 -9.611 -23.641 1.00 91.19 199 VAL A N 1
ATOM 1529 C CA . VAL A 1 199 ? 29.040 -9.163 -22.452 1.00 91.19 199 VAL A CA 1
ATOM 1530 C C . VAL A 1 199 ? 29.474 -7.794 -21.914 1.00 91.19 199 VAL A C 1
ATOM 1532 O O . VAL A 1 199 ? 28.704 -7.091 -21.260 1.00 91.19 199 VAL A O 1
ATOM 1535 N N . ALA A 1 200 ? 30.706 -7.392 -22.222 1.00 91.62 200 ALA A N 1
ATOM 1536 C CA . ALA A 1 200 ? 31.250 -6.081 -21.899 1.00 91.62 200 ALA A CA 1
ATOM 1537 C C . ALA A 1 200 ? 30.544 -4.919 -22.628 1.00 91.62 200 ALA A C 1
ATOM 1539 O O . ALA A 1 200 ? 30.615 -3.791 -22.144 1.00 91.62 200 ALA A O 1
ATOM 1540 N N . GLU A 1 201 ? 29.870 -5.179 -23.748 1.00 91.12 201 GLU A N 1
ATOM 1541 C CA . GLU A 1 201 ? 29.184 -4.170 -24.567 1.00 91.12 201 GLU A CA 1
ATOM 1542 C C . GLU A 1 201 ? 27.713 -3.968 -24.178 1.00 91.12 201 GLU A C 1
ATOM 1544 O O . GLU A 1 201 ? 27.051 -3.108 -24.749 1.00 91.12 201 GLU A O 1
ATOM 1549 N N . ASP A 1 202 ? 27.192 -4.700 -23.187 1.00 92.69 202 ASP A N 1
ATOM 1550 C CA . ASP A 1 202 ? 25.811 -4.500 -22.738 1.00 92.69 202 ASP A CA 1
ATOM 1551 C C . ASP A 1 202 ? 25.654 -3.143 -22.049 1.00 92.69 202 ASP A C 1
ATOM 1553 O O . ASP A 1 202 ? 26.461 -2.819 -21.168 1.00 92.69 202 ASP A O 1
ATOM 1557 N N . PRO A 1 203 ? 24.595 -2.373 -22.340 1.00 93.75 203 PRO A N 1
ATOM 1558 C CA . PRO A 1 203 ? 24.348 -1.128 -21.637 1.00 93.75 203 PRO A CA 1
ATOM 1559 C C . PRO A 1 203 ? 23.878 -1.412 -20.206 1.00 93.75 203 PRO A C 1
ATOM 1561 O O . PRO A 1 203 ? 22.848 -2.040 -19.979 1.00 93.75 203 PRO A O 1
ATOM 1564 N N . VAL A 1 204 ? 24.615 -0.909 -19.220 1.00 93.62 204 VAL A N 1
ATOM 1565 C CA . VAL A 1 204 ? 24.258 -1.015 -17.794 1.00 93.62 204 VAL A CA 1
ATOM 1566 C C . VAL A 1 204 ? 23.670 0.279 -17.246 1.00 93.62 204 VAL A C 1
ATOM 1568 O O . VAL A 1 204 ? 22.969 0.259 -16.239 1.00 93.62 204 VAL A O 1
ATOM 1571 N N . ARG A 1 205 ? 23.903 1.417 -17.907 1.00 94.06 205 ARG A N 1
ATOM 1572 C CA . ARG A 1 205 ? 23.162 2.660 -17.657 1.00 94.06 205 ARG A CA 1
ATOM 1573 C C . ARG A 1 205 ? 22.611 3.180 -18.963 1.00 94.06 205 ARG A C 1
ATOM 1575 O O . ARG A 1 205 ? 23.340 3.287 -19.948 1.00 94.06 205 ARG A O 1
ATOM 1582 N N . PHE A 1 206 ? 21.333 3.510 -18.966 1.00 94.62 206 PHE A N 1
ATOM 1583 C CA . PHE A 1 206 ? 20.628 3.962 -20.154 1.00 94.62 206 PHE A CA 1
ATOM 1584 C C . PHE A 1 206 ? 19.378 4.735 -19.757 1.00 94.62 206 PHE A C 1
ATOM 1586 O O . PHE A 1 206 ? 18.878 4.608 -18.637 1.00 94.62 206 PHE A O 1
ATOM 1593 N N . ARG A 1 207 ? 18.855 5.507 -20.704 1.00 95.88 207 ARG A N 1
ATOM 1594 C CA . ARG A 1 207 ? 17.602 6.247 -20.564 1.00 95.88 207 ARG A CA 1
ATOM 1595 C C . ARG A 1 207 ? 16.736 6.079 -21.804 1.00 95.88 207 ARG A C 1
ATOM 1597 O O . ARG A 1 207 ? 17.254 5.909 -22.908 1.00 95.88 207 ARG A O 1
ATOM 1604 N N . LEU A 1 208 ? 15.430 6.162 -21.604 1.00 95.75 208 LEU A N 1
ATOM 1605 C CA . LEU A 1 208 ? 14.423 6.128 -22.650 1.00 95.75 208 LEU A CA 1
ATOM 1606 C C . LEU A 1 208 ? 13.652 7.446 -22.630 1.00 95.75 208 LEU A C 1
ATOM 1608 O O . LEU A 1 208 ? 13.167 7.878 -21.582 1.00 95.75 208 LEU A O 1
ATOM 1612 N N . GLU A 1 209 ? 13.543 8.079 -23.789 1.00 97.06 209 GLU A N 1
ATOM 1613 C CA . GLU A 1 209 ? 12.867 9.361 -23.967 1.00 97.06 209 GLU A CA 1
ATOM 1614 C C . GLU A 1 209 ? 11.753 9.232 -25.016 1.00 97.06 209 GLU A C 1
ATOM 1616 O O . GLU A 1 209 ? 11.911 8.507 -25.993 1.00 97.06 209 GLU A O 1
ATOM 1621 N N . GLY A 1 210 ? 10.634 9.927 -24.817 1.00 97.12 210 GLY A N 1
ATOM 1622 C CA . GLY A 1 210 ? 9.507 10.013 -25.745 1.00 97.12 210 GLY A CA 1
ATOM 1623 C C . GLY A 1 210 ? 9.356 11.425 -26.311 1.00 97.12 210 GLY A C 1
ATOM 1624 O O . GLY A 1 210 ? 9.643 12.408 -25.624 1.00 97.12 210 GLY A O 1
ATOM 1625 N N . SER A 1 211 ? 8.928 11.535 -27.565 1.00 97.81 211 SER A N 1
ATOM 1626 C CA . SER A 1 211 ? 8.684 12.800 -28.257 1.00 97.81 211 SER A CA 1
ATOM 1627 C C . SER A 1 211 ? 7.536 12.663 -29.257 1.00 97.81 211 SER A C 1
ATOM 1629 O O . SER A 1 211 ? 7.441 11.660 -29.961 1.00 97.81 211 SER A O 1
ATOM 1631 N N . SER A 1 212 ? 6.670 13.671 -29.362 1.00 97.62 212 SER A N 1
ATOM 1632 C CA . SER A 1 212 ? 5.642 13.719 -30.417 1.00 97.62 212 SER A CA 1
ATOM 1633 C C . SER A 1 212 ? 6.137 14.402 -31.699 1.00 97.62 212 SER A C 1
ATOM 1635 O O . SER A 1 212 ? 5.491 14.280 -32.735 1.00 97.62 212 SER A O 1
ATOM 1637 N N . ASP A 1 213 ? 7.276 15.107 -31.656 1.00 96.75 213 ASP A N 1
ATOM 1638 C CA . ASP A 1 213 ? 7.722 16.016 -32.723 1.00 96.75 213 ASP A CA 1
ATOM 1639 C C . ASP A 1 213 ? 9.219 15.925 -33.081 1.00 96.75 213 ASP A C 1
ATOM 1641 O O . ASP A 1 213 ? 9.706 16.730 -33.874 1.00 96.75 213 ASP A O 1
ATOM 1645 N N . LEU A 1 214 ? 9.959 14.982 -32.482 1.00 96.44 214 LEU A N 1
ATOM 1646 C CA . LEU A 1 214 ? 11.422 14.818 -32.556 1.00 96.44 214 LEU A CA 1
ATOM 1647 C C . LEU A 1 214 ? 12.251 15.975 -31.967 1.00 96.44 214 LEU A C 1
ATOM 1649 O O . LEU A 1 214 ? 13.476 15.851 -31.866 1.00 96.44 214 LEU A O 1
ATOM 1653 N N . SER A 1 215 ? 11.626 17.074 -31.542 1.00 96.06 215 SER A N 1
ATOM 1654 C CA . SER A 1 215 ? 12.313 18.268 -31.043 1.00 96.06 215 SER A CA 1
ATOM 1655 C C . SER A 1 215 ? 12.399 18.263 -29.519 1.00 96.06 215 SER A C 1
ATOM 1657 O O . SER A 1 215 ? 13.472 18.469 -28.945 1.00 96.06 215 SER A O 1
ATOM 1659 N N . THR A 1 216 ? 11.281 17.952 -28.862 1.00 96.88 216 THR A N 1
ATOM 1660 C CA . THR A 1 216 ? 11.158 17.974 -27.407 1.00 96.88 216 THR A CA 1
ATOM 1661 C C . THR A 1 216 ? 11.067 16.550 -26.891 1.00 96.88 216 THR A C 1
ATOM 1663 O O . THR A 1 216 ? 10.183 15.793 -27.284 1.00 96.88 216 THR A O 1
ATOM 1666 N N . TRP A 1 217 ? 11.998 16.189 -26.012 1.00 96.50 217 TRP A N 1
ATOM 1667 C CA . TRP A 1 217 ? 12.145 14.836 -25.489 1.00 96.50 217 TRP A CA 1
ATOM 1668 C C . TRP A 1 217 ? 11.840 14.811 -23.996 1.00 96.50 217 TRP A C 1
ATOM 1670 O O . TRP A 1 217 ? 12.408 15.587 -23.225 1.00 96.50 217 TRP A O 1
ATOM 1680 N N . TYR A 1 218 ? 10.955 13.905 -23.598 1.00 95.38 218 TYR A N 1
ATOM 1681 C CA . TYR A 1 218 ? 10.554 13.698 -22.214 1.00 95.38 218 TYR A CA 1
ATOM 1682 C C . TYR A 1 218 ? 11.054 12.343 -21.728 1.00 95.38 218 TYR A C 1
ATOM 1684 O O . TYR A 1 218 ? 10.928 11.360 -22.453 1.00 95.38 218 TYR A O 1
ATOM 1692 N N . PRO A 1 219 ? 11.607 12.247 -20.514 1.00 92.88 219 PRO A N 1
ATOM 1693 C CA . PRO A 1 219 ? 12.035 10.969 -19.971 1.00 92.88 219 PRO A CA 1
ATOM 1694 C C . PRO A 1 219 ? 10.809 10.077 -19.731 1.00 92.88 219 PRO A C 1
ATOM 1696 O O . PRO A 1 219 ? 9.829 10.508 -19.121 1.00 92.88 219 PRO A O 1
ATOM 1699 N N . VAL A 1 220 ? 10.869 8.840 -20.222 1.00 92.81 220 VAL A N 1
ATOM 1700 C CA . VAL A 1 220 ? 9.793 7.839 -20.117 1.00 92.81 220 VAL A CA 1
ATOM 1701 C C . VAL A 1 220 ? 10.268 6.475 -19.593 1.00 92.81 220 VAL A C 1
ATOM 1703 O O . VAL A 1 220 ? 9.453 5.653 -19.181 1.00 92.81 220 VAL A O 1
ATOM 1706 N N . GLY A 1 221 ? 11.581 6.240 -19.526 1.00 92.50 221 GLY A N 1
ATOM 1707 C CA . GLY A 1 221 ? 12.178 5.084 -18.855 1.00 92.50 221 GLY A CA 1
ATOM 1708 C C . GLY A 1 221 ? 13.663 5.288 -18.547 1.00 92.50 221 GLY A C 1
ATOM 1709 O O . GLY A 1 221 ? 14.290 6.231 -19.026 1.00 92.50 221 GLY A O 1
ATOM 1710 N N . SER A 1 222 ? 14.238 4.411 -17.722 1.00 93.19 222 SER A N 1
ATOM 1711 C CA . SER A 1 222 ? 15.666 4.428 -17.374 1.00 93.19 222 SER A CA 1
ATOM 1712 C C . SER A 1 222 ? 16.125 3.075 -16.833 1.00 93.19 222 SER A C 1
ATOM 1714 O O . SER A 1 222 ? 15.297 2.257 -16.429 1.00 93.19 222 SER A O 1
ATOM 1716 N N . SER A 1 223 ? 17.442 2.862 -16.784 1.00 89.88 223 SER A N 1
ATOM 1717 C CA . SER A 1 223 ? 18.096 1.673 -16.217 1.00 89.88 223 SER A CA 1
ATOM 1718 C C . SER A 1 223 ? 17.721 1.410 -14.764 1.00 89.88 223 SER A C 1
ATOM 1720 O O . SER A 1 223 ? 17.640 0.266 -14.323 1.00 89.88 223 SER A O 1
ATOM 1722 N N . THR A 1 224 ? 17.408 2.461 -14.013 1.00 83.25 224 THR A N 1
ATOM 1723 C CA . THR A 1 224 ? 16.728 2.324 -12.727 1.00 83.25 224 THR A CA 1
ATOM 1724 C C . THR A 1 224 ? 15.571 3.298 -12.651 1.00 83.25 224 THR A C 1
ATOM 1726 O O . THR A 1 224 ? 15.634 4.428 -13.131 1.00 83.25 224 THR A O 1
ATOM 1729 N N . TRP A 1 225 ? 14.487 2.877 -12.031 1.00 81.75 225 TRP A N 1
ATOM 1730 C CA . TRP A 1 225 ? 13.341 3.737 -11.832 1.00 81.75 225 TRP A CA 1
ATOM 1731 C C . TRP A 1 225 ? 12.618 3.317 -10.565 1.00 81.75 225 TRP A C 1
ATOM 1733 O O . TRP A 1 225 ? 12.778 2.203 -10.066 1.00 81.75 225 TRP A O 1
ATOM 1743 N N . TYR A 1 226 ? 11.842 4.240 -10.022 1.00 72.25 226 TYR A N 1
ATOM 1744 C CA . TYR A 1 226 ? 10.905 3.950 -8.956 1.00 72.25 226 TYR A CA 1
ATOM 1745 C C . TYR A 1 226 ? 9.673 4.826 -9.122 1.00 72.25 226 TYR A C 1
ATOM 1747 O O . TYR A 1 226 ? 9.747 5.979 -9.550 1.00 72.25 226 TYR A O 1
ATOM 1755 N N . ARG A 1 227 ? 8.511 4.290 -8.767 1.00 66.38 227 ARG A N 1
ATOM 1756 C CA . ARG A 1 227 ? 7.268 5.055 -8.787 1.00 66.38 227 ARG A CA 1
ATOM 1757 C C . ARG A 1 227 ? 7.168 5.894 -7.511 1.00 66.38 227 ARG A C 1
ATOM 1759 O O . ARG A 1 227 ? 7.276 5.377 -6.398 1.00 66.38 227 ARG A O 1
ATOM 1766 N N . LYS A 1 228 ? 6.968 7.203 -7.657 1.00 61.88 228 LYS A N 1
ATOM 1767 C CA . LYS A 1 228 ? 6.838 8.155 -6.550 1.00 61.88 228 LYS A CA 1
ATOM 1768 C C . LYS A 1 228 ? 5.397 8.637 -6.417 1.00 61.88 228 LYS A C 1
ATOM 1770 O O . LYS A 1 228 ? 4.945 9.499 -7.165 1.00 61.88 228 LYS A O 1
ATOM 1775 N N . GLY A 1 229 ? 4.707 8.163 -5.383 1.00 61.59 229 GLY A N 1
ATOM 1776 C CA . GLY A 1 229 ? 3.348 8.607 -5.068 1.00 61.59 229 GLY A CA 1
ATOM 1777 C C . GLY A 1 229 ? 2.355 8.261 -6.176 1.00 61.59 229 GLY A C 1
ATOM 1778 O O . GLY A 1 229 ? 2.374 7.136 -6.663 1.00 61.59 229 GLY A O 1
ATOM 1779 N N . GLN A 1 230 ? 1.502 9.226 -6.546 1.00 54.78 230 GLN A N 1
ATOM 1780 C CA . GLN A 1 230 ? 0.399 9.091 -7.511 1.00 54.78 230 GLN A CA 1
ATOM 1781 C C . GLN A 1 230 ? 0.878 8.859 -8.962 1.00 54.78 230 GLN A C 1
ATOM 1783 O O . GLN A 1 230 ? 0.655 9.696 -9.828 1.00 54.78 230 GLN A O 1
ATOM 1788 N N . GLY A 1 231 ? 1.605 7.776 -9.225 1.00 58.16 231 GLY A N 1
ATOM 1789 C CA . GLY A 1 231 ? 1.961 7.364 -10.586 1.00 58.16 231 GLY A CA 1
ATOM 1790 C C . GLY A 1 231 ? 3.166 8.062 -11.221 1.00 58.16 231 GLY A C 1
ATOM 1791 O O . GLY A 1 231 ? 3.630 7.608 -12.261 1.00 58.16 231 GLY A O 1
ATOM 1792 N N . ASN A 1 232 ? 3.748 9.099 -10.603 1.00 66.81 232 ASN A N 1
ATOM 1793 C CA . ASN A 1 232 ? 4.927 9.760 -11.173 1.00 66.81 232 ASN A CA 1
ATOM 1794 C C . ASN A 1 232 ? 6.140 8.826 -11.148 1.00 66.81 232 ASN A C 1
ATOM 1796 O O . ASN A 1 232 ? 6.696 8.542 -10.083 1.00 66.81 232 ASN A O 1
ATOM 1800 N N . LEU A 1 233 ? 6.574 8.373 -12.320 1.00 74.38 233 LEU A N 1
ATOM 1801 C CA . LEU A 1 233 ? 7.794 7.594 -12.451 1.00 74.38 233 LEU A CA 1
ATOM 1802 C C . LEU A 1 233 ? 9.000 8.516 -12.237 1.00 74.38 233 LEU A C 1
ATOM 1804 O O . LEU A 1 233 ? 9.195 9.486 -12.968 1.00 74.38 233 LEU A O 1
ATOM 1808 N N . VAL A 1 234 ? 9.807 8.235 -11.218 1.00 79.06 234 VAL A N 1
ATOM 1809 C CA . VAL A 1 234 ? 11.104 8.886 -11.049 1.00 79.06 234 VAL A CA 1
ATOM 1810 C C . VAL A 1 234 ? 12.157 7.981 -11.648 1.00 79.06 234 VAL A C 1
ATOM 1812 O O . VAL A 1 234 ? 12.357 6.847 -11.217 1.00 79.06 234 VAL A O 1
ATOM 1815 N N . MET A 1 235 ? 12.826 8.512 -12.656 1.00 84.38 235 MET A N 1
ATOM 1816 C CA . MET A 1 235 ? 13.878 7.825 -13.380 1.00 84.38 235 MET A CA 1
ATOM 1817 C C . MET A 1 235 ? 15.223 8.216 -12.791 1.00 84.38 235 MET A C 1
ATOM 1819 O O . MET A 1 235 ? 15.498 9.394 -12.562 1.00 84.38 235 MET A O 1
ATOM 1823 N N . THR A 1 236 ? 16.048 7.213 -12.521 1.00 82.12 236 THR A N 1
ATOM 1824 C CA . THR A 1 236 ? 17.424 7.384 -12.064 1.00 82.12 236 THR A C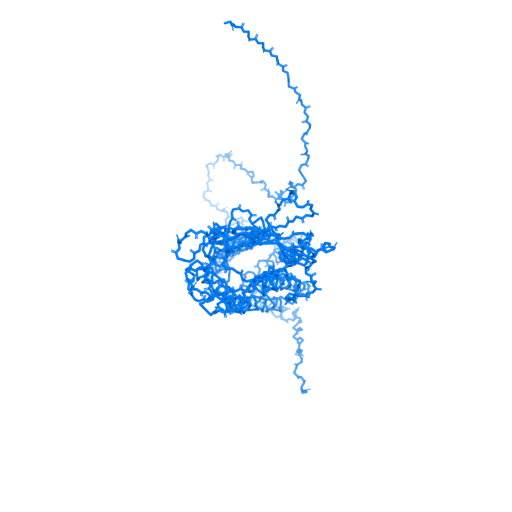A 1
ATOM 1825 C C . THR A 1 236 ? 18.358 6.622 -12.994 1.00 82.12 236 THR A C 1
ATOM 1827 O O . THR A 1 236 ? 18.030 5.553 -13.499 1.00 82.12 236 THR A O 1
ATOM 1830 N N . GLU A 1 237 ? 19.551 7.139 -13.234 1.00 85.25 237 GLU A N 1
ATOM 1831 C CA . GLU A 1 237 ? 20.525 6.515 -14.142 1.00 85.25 237 GLU A CA 1
ATOM 1832 C C . GLU A 1 237 ? 21.472 5.589 -13.353 1.00 85.25 237 GLU A C 1
ATOM 1834 O O . GLU A 1 237 ? 22.694 5.669 -13.436 1.00 85.25 237 GLU A O 1
ATOM 1839 N N . GLY A 1 238 ? 20.905 4.742 -12.489 1.00 85.44 238 GLY A N 1
ATOM 1840 C CA . GLY A 1 238 ? 21.639 3.734 -11.727 1.00 85.44 238 GLY A CA 1
ATOM 1841 C C . GLY A 1 238 ? 22.075 2.556 -12.599 1.00 85.44 238 GLY A C 1
ATOM 1842 O O . GLY A 1 238 ? 21.596 2.381 -13.716 1.00 85.44 238 GLY A O 1
ATOM 1843 N N . VAL A 1 239 ? 22.996 1.738 -12.088 1.00 86.25 239 VAL A N 1
ATOM 1844 C CA . VAL A 1 239 ? 23.489 0.548 -12.801 1.00 86.25 239 VAL A CA 1
ATOM 1845 C C . VAL A 1 239 ? 22.412 -0.541 -12.790 1.00 86.25 239 VAL A C 1
ATOM 1847 O O . VAL A 1 239 ? 21.960 -0.955 -11.721 1.00 86.25 239 VAL A O 1
ATOM 1850 N N . PHE A 1 240 ? 22.014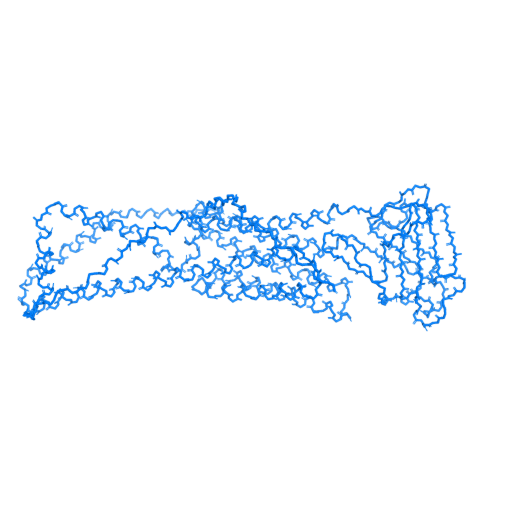 -0.999 -13.973 1.00 89.75 240 PHE A N 1
ATOM 1851 C CA . PHE A 1 240 ? 21.147 -2.147 -14.198 1.00 89.75 240 PHE A CA 1
ATOM 1852 C C . PHE A 1 240 ? 21.987 -3.388 -14.501 1.00 89.75 240 PHE A C 1
ATOM 1854 O O . PHE A 1 240 ? 22.925 -3.337 -15.297 1.00 89.75 240 PHE A O 1
ATOM 1861 N N . ASP A 1 241 ? 21.648 -4.505 -13.861 1.00 88.50 241 ASP A N 1
ATOM 1862 C CA . ASP A 1 241 ? 22.339 -5.776 -14.067 1.00 88.50 241 ASP A CA 1
ATOM 1863 C C . ASP A 1 241 ? 21.698 -6.521 -15.241 1.00 88.50 241 ASP A C 1
ATOM 1865 O O . ASP A 1 241 ? 20.704 -7.231 -15.089 1.00 88.50 241 ASP A O 1
ATOM 1869 N N . MET A 1 242 ? 22.235 -6.282 -16.436 1.00 88.56 242 MET A N 1
ATOM 1870 C CA . MET A 1 242 ? 21.781 -6.935 -17.661 1.00 88.56 242 MET A CA 1
ATOM 1871 C C . MET A 1 242 ? 22.012 -8.456 -17.593 1.00 88.56 242 MET A C 1
ATOM 1873 O O . MET A 1 242 ? 23.072 -8.892 -17.121 1.00 88.56 242 MET A O 1
ATOM 1877 N N . PRO A 1 243 ? 21.092 -9.290 -18.111 1.00 87.88 243 PRO A N 1
ATOM 1878 C CA . PRO A 1 243 ? 21.317 -10.729 -18.186 1.00 87.88 243 PRO A CA 1
ATOM 1879 C C . PRO A 1 243 ? 22.533 -11.046 -19.065 1.00 87.88 243 PRO A C 1
ATOM 1881 O O . PRO A 1 243 ? 22.805 -10.368 -20.052 1.00 87.88 243 PRO A O 1
ATOM 1884 N N . ILE A 1 244 ? 23.288 -12.079 -18.682 1.00 88.31 244 ILE A N 1
ATOM 1885 C CA . ILE A 1 244 ? 24.483 -12.522 -19.423 1.00 88.31 244 ILE A CA 1
ATOM 1886 C C . ILE A 1 244 ? 24.081 -13.238 -20.725 1.00 88.31 244 ILE A C 1
ATOM 1888 O O . ILE A 1 244 ? 24.806 -13.179 -21.717 1.00 88.31 244 ILE A O 1
ATOM 1892 N N . GLU A 1 245 ? 22.920 -13.898 -20.721 1.00 88.00 245 GLU A N 1
ATOM 1893 C CA . GLU A 1 245 ? 22.343 -14.575 -21.885 1.00 88.00 245 GLU A CA 1
ATOM 1894 C C . GLU A 1 245 ? 22.083 -13.583 -23.032 1.00 88.00 245 GLU A C 1
ATOM 1896 O O . GLU A 1 245 ? 21.487 -12.520 -22.836 1.00 88.00 245 GLU A O 1
ATOM 1901 N N . ARG A 1 246 ? 22.566 -13.930 -24.232 1.00 86.44 246 ARG A N 1
ATOM 1902 C CA . ARG A 1 246 ? 22.416 -13.125 -25.453 1.00 86.44 246 ARG A CA 1
ATOM 1903 C C . ARG A 1 246 ? 21.058 -13.329 -26.099 1.00 86.44 246 ARG A C 1
ATOM 1905 O O . ARG A 1 246 ? 20.425 -14.353 -25.867 1.00 86.44 246 ARG A O 1
ATOM 1912 N N . GLU A 1 247 ? 20.639 -12.338 -26.886 1.00 82.50 247 GLU A N 1
ATOM 1913 C CA . GLU A 1 247 ? 19.373 -12.333 -27.635 1.00 82.50 247 GLU A CA 1
ATOM 1914 C C . GLU A 1 247 ? 18.135 -12.534 -26.754 1.00 82.50 247 GLU A C 1
ATOM 1916 O O . GLU A 1 247 ? 17.062 -12.920 -27.215 1.00 82.50 247 GLU A O 1
ATOM 1921 N N . ARG A 1 248 ? 18.283 -12.267 -25.458 1.00 84.94 248 ARG A N 1
ATOM 1922 C CA . ARG A 1 248 ? 17.206 -12.385 -24.495 1.00 84.94 248 ARG A CA 1
ATOM 1923 C C . ARG A 1 248 ? 16.450 -11.069 -24.431 1.00 84.94 248 ARG A C 1
ATOM 1925 O O . ARG A 1 248 ? 17.056 -10.014 -24.243 1.00 84.94 248 ARG A O 1
ATOM 1932 N N . GLU A 1 249 ? 15.130 -11.161 -24.539 1.00 89.44 249 GLU A N 1
ATOM 1933 C CA . GLU A 1 249 ? 14.241 -10.038 -24.273 1.00 89.44 249 GLU A CA 1
ATOM 1934 C C . GLU A 1 249 ? 14.338 -9.650 -22.795 1.00 89.44 249 GLU A C 1
ATOM 1936 O O . GLU A 1 249 ? 14.186 -10.480 -21.890 1.00 89.44 249 GLU A O 1
ATOM 1941 N N . VAL A 1 250 ? 14.640 -8.379 -22.558 1.00 91.56 250 VAL A N 1
ATOM 1942 C CA . VAL A 1 250 ? 14.630 -7.764 -21.236 1.00 91.56 250 VAL A CA 1
ATOM 1943 C C . VAL A 1 250 ? 13.469 -6.790 -21.202 1.00 91.56 250 VAL A C 1
ATOM 1945 O O . VAL A 1 250 ? 13.506 -5.748 -21.856 1.00 91.56 250 VAL A O 1
ATOM 1948 N N . GLU A 1 251 ? 12.447 -7.145 -20.436 1.00 91.88 251 GLU A N 1
ATOM 1949 C CA . GLU A 1 251 ? 11.226 -6.361 -20.296 1.00 91.88 251 GLU A CA 1
ATOM 1950 C C . GLU A 1 251 ? 11.305 -5.417 -19.092 1.00 91.88 251 GLU A C 1
ATOM 1952 O O . GLU A 1 251 ? 11.786 -5.768 -18.010 1.00 91.88 251 GLU A O 1
ATOM 1957 N N . PHE A 1 252 ? 10.780 -4.213 -19.280 1.00 90.19 252 PHE A N 1
ATOM 1958 C CA . PHE A 1 252 ? 10.631 -3.179 -18.268 1.00 90.19 252 PHE A CA 1
ATOM 1959 C C . PHE A 1 252 ? 9.161 -2.786 -18.206 1.00 90.19 252 PHE A C 1
ATOM 1961 O O . PHE A 1 252 ? 8.689 -1.940 -18.967 1.00 90.19 252 PHE A O 1
ATOM 1968 N N . ASP A 1 253 ? 8.438 -3.416 -17.290 1.00 86.56 253 ASP A N 1
ATOM 1969 C CA . ASP A 1 253 ? 7.011 -3.199 -17.100 1.00 86.56 253 ASP A CA 1
ATOM 1970 C C . ASP A 1 253 ? 6.763 -2.091 -16.064 1.00 86.56 253 ASP A C 1
ATOM 1972 O O . ASP A 1 253 ? 7.149 -2.215 -14.899 1.00 86.56 253 ASP A O 1
ATOM 1976 N N . HIS A 1 254 ? 6.128 -0.995 -16.488 1.00 83.81 254 HIS A N 1
ATOM 1977 C CA . HIS A 1 254 ? 5.737 0.109 -15.607 1.00 83.81 254 HIS A CA 1
ATOM 1978 C C . HIS A 1 254 ? 4.316 -0.042 -15.069 1.00 83.81 254 HIS A C 1
ATOM 1980 O O . HIS A 1 254 ? 3.859 0.863 -14.362 1.00 83.81 254 HIS A O 1
ATOM 1986 N N . ARG A 1 255 ? 3.591 -1.126 -15.377 1.00 79.44 255 ARG A N 1
ATOM 1987 C CA . ARG A 1 255 ? 2.256 -1.379 -14.818 1.00 79.44 255 ARG A CA 1
ATOM 1988 C C . ARG A 1 255 ? 2.295 -1.415 -13.288 1.00 79.44 255 ARG A C 1
ATOM 1990 O O . ARG A 1 255 ? 3.335 -1.708 -12.694 1.00 79.44 255 ARG A O 1
ATOM 1997 N N . PRO A 1 256 ? 1.173 -1.090 -12.613 1.00 70.06 256 PRO A N 1
ATOM 1998 C CA . PRO A 1 256 ? 1.072 -1.304 -11.177 1.00 70.06 256 PRO A CA 1
ATOM 1999 C C . PRO A 1 256 ? 1.378 -2.771 -10.874 1.00 70.06 256 PRO A C 1
ATOM 2001 O O . PRO A 1 256 ? 0.640 -3.678 -11.256 1.00 70.06 256 PRO A O 1
ATOM 2004 N N . VAL A 1 257 ? 2.504 -2.981 -10.203 1.00 72.25 257 VAL A N 1
ATOM 2005 C CA . VAL A 1 257 ? 2.974 -4.302 -9.806 1.00 72.25 257 VAL A CA 1
ATOM 2006 C C . VAL A 1 257 ? 1.939 -4.901 -8.850 1.00 72.25 257 VAL A C 1
ATOM 2008 O O . VAL A 1 257 ? 1.244 -4.168 -8.137 1.00 72.25 257 VAL A O 1
ATOM 2011 N N . PHE A 1 258 ? 1.841 -6.231 -8.770 1.00 77.69 258 PHE A N 1
ATOM 2012 C CA . PHE A 1 258 ? 0.981 -6.917 -7.792 1.00 77.69 258 PHE A CA 1
ATOM 2013 C C . PHE A 1 258 ? 1.129 -6.350 -6.370 1.00 77.69 258 PHE A C 1
ATOM 2015 O O . PHE A 1 258 ? 0.173 -6.333 -5.591 1.00 77.69 258 PHE A O 1
ATOM 2022 N N . THR A 1 259 ? 2.313 -5.827 -6.046 1.00 76.62 259 THR A N 1
ATOM 2023 C CA . THR A 1 259 ? 2.611 -5.155 -4.784 1.00 76.62 259 THR A CA 1
ATOM 2024 C C . THR A 1 259 ? 1.683 -3.971 -4.469 1.00 76.62 259 THR A C 1
ATOM 2026 O O . THR A 1 259 ? 1.249 -3.815 -3.323 1.00 76.62 259 THR A O 1
ATOM 2029 N N . ASP A 1 260 ? 1.312 -3.171 -5.467 1.00 79.56 260 ASP A N 1
ATOM 2030 C CA . ASP A 1 260 ? 0.398 -2.036 -5.322 1.00 79.56 260 ASP A CA 1
ATOM 2031 C C . ASP A 1 260 ? -1.044 -2.506 -5.063 1.00 79.56 260 ASP A C 1
ATOM 2033 O O . ASP A 1 260 ? -1.734 -1.964 -4.192 1.00 79.56 260 ASP A O 1
ATOM 2037 N N . VAL A 1 261 ? -1.473 -3.589 -5.721 1.00 85.25 261 VAL A N 1
ATOM 2038 C CA . VAL A 1 261 ? -2.785 -4.218 -5.479 1.00 85.25 261 VAL A CA 1
ATOM 2039 C C . VAL A 1 261 ? -2.895 -4.698 -4.031 1.00 85.25 261 VAL A C 1
ATOM 2041 O O . VAL A 1 261 ? -3.887 -4.413 -3.358 1.00 85.25 261 VAL A O 1
ATOM 2044 N N . PHE A 1 262 ? -1.861 -5.359 -3.502 1.00 88.19 262 PHE A N 1
ATOM 2045 C CA . PHE A 1 262 ? -1.840 -5.782 -2.099 1.00 88.19 262 PHE A CA 1
ATOM 2046 C C . PHE A 1 262 ? -1.969 -4.602 -1.131 1.00 88.19 262 PHE A C 1
ATOM 2048 O O . PHE A 1 262 ? -2.689 -4.716 -0.139 1.00 88.19 262 PHE A O 1
ATOM 2055 N N . ARG A 1 263 ? -1.333 -3.457 -1.409 1.00 85.12 263 ARG A N 1
ATOM 2056 C CA . ARG A 1 263 ? -1.455 -2.254 -0.564 1.00 85.12 263 ARG A CA 1
ATOM 2057 C C . ARG A 1 263 ? -2.883 -1.717 -0.526 1.00 85.12 263 ARG A C 1
ATOM 2059 O O . ARG A 1 263 ? -3.370 -1.389 0.559 1.00 85.12 263 ARG A O 1
ATOM 2066 N N . VAL A 1 264 ? -3.561 -1.672 -1.675 1.00 89.81 264 VAL A N 1
ATOM 2067 C CA . VAL A 1 264 ? -4.985 -1.305 -1.747 1.00 89.81 264 VAL A CA 1
ATOM 2068 C C . VAL A 1 264 ? -5.815 -2.293 -0.929 1.00 89.81 264 VAL A C 1
ATOM 2070 O O . VAL A 1 264 ? -6.569 -1.871 -0.056 1.00 89.81 264 VAL A O 1
ATOM 2073 N N . LEU A 1 265 ? -5.618 -3.601 -1.122 1.00 93.12 265 LEU A N 1
ATOM 2074 C CA . LEU A 1 265 ? -6.353 -4.639 -0.393 1.00 93.12 265 LEU A CA 1
ATOM 2075 C C . LEU A 1 265 ? -6.129 -4.575 1.125 1.00 93.12 265 LEU A C 1
ATOM 2077 O O . LEU A 1 265 ? -7.085 -4.726 1.885 1.00 93.12 265 LEU A O 1
ATOM 2081 N N . ILE A 1 266 ? -4.902 -4.311 1.582 1.00 91.75 266 ILE A N 1
ATOM 2082 C CA . ILE A 1 266 ? -4.571 -4.127 3.004 1.00 91.75 266 ILE A CA 1
ATOM 2083 C C . ILE A 1 266 ? -5.359 -2.949 3.589 1.00 91.75 266 ILE A C 1
ATOM 2085 O O . ILE A 1 266 ? -5.998 -3.084 4.638 1.00 91.75 266 ILE A O 1
ATOM 2089 N N . ALA A 1 267 ? -5.340 -1.798 2.912 1.00 90.75 267 ALA A N 1
ATOM 2090 C CA . ALA A 1 267 ? -6.063 -0.609 3.348 1.00 90.75 267 ALA A CA 1
ATOM 2091 C C . ALA A 1 267 ? -7.585 -0.824 3.334 1.00 90.75 267 ALA A C 1
ATOM 2093 O O . ALA A 1 267 ? -8.260 -0.494 4.312 1.00 90.75 267 ALA A O 1
ATOM 2094 N N . SER A 1 268 ? -8.120 -1.442 2.279 1.00 94.50 268 SER A N 1
ATOM 2095 C CA . SER A 1 268 ? -9.536 -1.795 2.165 1.00 94.50 268 SER A CA 1
ATOM 2096 C C . SER A 1 268 ? -9.971 -2.768 3.259 1.00 94.50 268 SER A C 1
ATOM 2098 O O . SER A 1 268 ? -11.003 -2.543 3.885 1.00 94.50 268 SER A O 1
ATOM 2100 N N . ALA A 1 269 ? -9.183 -3.808 3.553 1.00 95.50 269 ALA A N 1
ATOM 2101 C CA . ALA A 1 269 ? -9.491 -4.773 4.608 1.00 95.50 269 ALA A CA 1
ATOM 2102 C C . ALA A 1 269 ? -9.605 -4.089 5.978 1.00 95.50 269 ALA A C 1
ATOM 2104 O O . ALA A 1 269 ? -10.588 -4.303 6.693 1.00 95.50 269 ALA A O 1
ATOM 2105 N N . LYS A 1 270 ? -8.650 -3.210 6.320 1.00 92.75 270 LYS A N 1
ATOM 2106 C CA . LYS A 1 270 ? -8.706 -2.396 7.547 1.00 92.75 270 LYS A CA 1
ATOM 2107 C C . LYS A 1 270 ? -9.938 -1.483 7.537 1.00 92.75 270 LYS A C 1
ATOM 2109 O O . LYS A 1 270 ? -10.730 -1.519 8.479 1.00 92.75 270 LYS A O 1
ATOM 2114 N N . GLY A 1 271 ? -10.132 -0.705 6.471 1.00 94.81 271 GLY A N 1
ATOM 2115 C CA . GLY A 1 271 ? -11.222 0.268 6.355 1.00 94.81 271 GLY A CA 1
ATOM 2116 C C . GLY A 1 271 ? -12.613 -0.354 6.473 1.00 94.81 271 GLY A C 1
ATOM 2117 O O . GLY A 1 271 ? -13.419 0.073 7.306 1.00 94.81 271 GLY A O 1
ATOM 2118 N N . VAL A 1 272 ? -12.865 -1.420 5.709 1.00 96.88 272 VAL A N 1
ATOM 2119 C CA . VAL A 1 272 ? -14.114 -2.193 5.756 1.00 96.88 272 VAL A CA 1
ATOM 2120 C C . VAL A 1 272 ? -14.288 -2.851 7.122 1.00 96.88 272 VAL A C 1
ATOM 2122 O O . VAL A 1 272 ? -15.380 -2.796 7.683 1.00 96.88 272 VAL A O 1
ATOM 2125 N N . GLY A 1 273 ? -13.221 -3.408 7.705 1.00 96.56 273 GLY A N 1
ATOM 2126 C CA . GLY A 1 273 ? -13.251 -3.993 9.044 1.00 96.56 273 GLY A CA 1
ATOM 2127 C C . GLY A 1 273 ? -13.705 -3.004 10.118 1.00 96.56 273 GLY A C 1
ATOM 2128 O O . GLY A 1 273 ? -14.601 -3.307 10.908 1.00 96.56 273 GLY A O 1
ATOM 2129 N N . PHE A 1 274 ? -13.145 -1.793 10.120 1.00 95.00 274 PHE A N 1
ATOM 2130 C CA . PHE A 1 274 ? -13.523 -0.727 11.050 1.00 95.00 274 PHE A CA 1
ATOM 2131 C C . PHE A 1 274 ? -14.979 -0.273 10.866 1.00 95.00 274 PHE A C 1
ATOM 2133 O O . PHE A 1 274 ? -15.721 -0.168 11.850 1.00 95.00 274 PHE A O 1
ATOM 2140 N N . ALA A 1 275 ? -15.415 -0.059 9.622 1.00 96.06 275 ALA A N 1
ATOM 2141 C CA . ALA A 1 275 ? -16.787 0.340 9.316 1.00 96.06 275 ALA A CA 1
ATOM 2142 C C . ALA A 1 275 ? -17.809 -0.752 9.688 1.00 96.06 275 ALA A C 1
ATOM 2144 O O . ALA A 1 275 ? -18.822 -0.468 10.333 1.00 96.06 275 ALA A O 1
ATOM 2145 N N . ALA A 1 276 ? -17.525 -2.014 9.358 1.00 97.25 276 ALA A N 1
ATOM 2146 C CA . ALA A 1 276 ? -18.377 -3.153 9.689 1.00 97.25 276 ALA A CA 1
ATOM 2147 C C . ALA A 1 276 ? -18.439 -3.404 11.205 1.00 97.25 276 ALA A C 1
ATOM 2149 O O . ALA A 1 276 ? -19.504 -3.713 11.743 1.00 97.25 276 ALA A O 1
ATOM 2150 N N . ALA A 1 277 ? -17.336 -3.197 11.928 1.00 96.00 277 ALA A N 1
ATOM 2151 C CA . ALA A 1 277 ? -17.330 -3.265 13.384 1.00 96.00 277 ALA A CA 1
ATOM 2152 C C . ALA A 1 277 ? -18.183 -2.162 14.026 1.00 96.00 277 ALA A C 1
ATOM 2154 O O . ALA A 1 277 ? -18.924 -2.438 14.974 1.00 96.00 277 ALA A O 1
ATOM 2155 N N . ALA A 1 278 ? -18.135 -0.936 13.490 1.00 95.56 278 ALA A N 1
ATOM 2156 C CA . ALA A 1 278 ? -19.010 0.153 13.919 1.00 95.56 278 ALA A CA 1
ATOM 2157 C C . ALA A 1 278 ? -20.491 -0.185 13.670 1.00 95.56 278 ALA A C 1
ATOM 2159 O O . ALA A 1 278 ? -21.307 -0.054 14.584 1.00 95.56 278 ALA A O 1
ATOM 2160 N N . ALA A 1 279 ? -20.829 -0.697 12.480 1.00 96.75 279 ALA A N 1
ATOM 2161 C CA . ALA A 1 279 ? -22.182 -1.137 12.129 1.00 96.75 279 ALA A CA 1
ATOM 2162 C C . ALA A 1 279 ? -22.689 -2.267 13.046 1.00 96.75 279 ALA A C 1
ATOM 2164 O O . ALA A 1 279 ? -23.811 -2.213 13.553 1.00 96.75 279 ALA A O 1
ATOM 2165 N N . SER A 1 280 ? -21.839 -3.252 13.347 1.00 96.38 280 SER A N 1
ATOM 2166 C CA . SER A 1 280 ? -22.148 -4.307 14.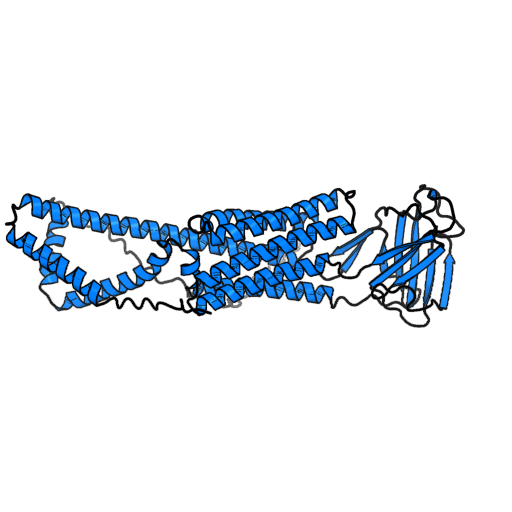320 1.00 96.38 280 SER A CA 1
ATOM 2167 C C . SER A 1 280 ? -22.390 -3.738 15.722 1.00 96.38 280 SER A C 1
ATOM 2169 O O . SER A 1 280 ? -23.289 -4.186 16.437 1.00 96.38 280 SER A O 1
ATOM 2171 N N . GLY A 1 281 ? -21.623 -2.718 16.115 1.00 92.94 281 GLY A N 1
ATOM 2172 C CA . GLY A 1 281 ? -21.837 -1.964 17.347 1.00 92.94 281 GLY A CA 1
ATOM 2173 C C . GLY A 1 281 ? -23.203 -1.274 17.395 1.00 92.94 281 GLY A C 1
ATOM 2174 O O . GLY A 1 281 ? -23.878 -1.349 18.424 1.00 92.94 281 GLY A O 1
ATOM 2175 N N . TYR A 1 282 ? -23.643 -0.649 16.296 1.00 93.56 282 TYR A N 1
ATOM 2176 C CA . TYR A 1 282 ? -24.979 -0.042 16.183 1.00 93.56 282 TYR A CA 1
ATOM 2177 C C . TYR A 1 282 ? -26.099 -1.071 16.360 1.00 93.56 282 TYR A C 1
ATOM 2179 O O . TYR A 1 282 ? -27.091 -0.791 17.030 1.00 93.56 282 TYR A O 1
ATOM 2187 N N . ALA A 1 283 ? -25.900 -2.288 15.850 1.00 94.62 283 ALA A N 1
ATOM 2188 C CA . ALA A 1 283 ? -26.796 -3.423 16.066 1.00 94.62 283 ALA A CA 1
ATOM 2189 C C . ALA A 1 283 ? -26.702 -4.032 17.484 1.00 94.62 283 ALA A C 1
ATOM 2191 O O . ALA A 1 283 ? -27.254 -5.102 17.728 1.00 94.62 283 ALA A O 1
ATOM 2192 N N . GLN A 1 284 ? -25.982 -3.387 18.413 1.00 91.56 284 GLN A N 1
ATOM 2193 C CA . GLN A 1 284 ? -25.703 -3.860 19.776 1.00 91.56 284 GLN A CA 1
ATOM 2194 C C . GLN A 1 284 ? -24.961 -5.209 19.830 1.00 91.56 284 GLN A C 1
ATOM 2196 O O . GLN A 1 284 ? -24.937 -5.885 20.858 1.00 91.56 284 GLN A O 1
ATOM 2201 N N . ARG A 1 285 ? -24.287 -5.594 18.739 1.00 93.50 285 ARG A N 1
ATOM 2202 C CA . ARG A 1 285 ? -23.491 -6.823 18.615 1.00 93.50 285 ARG A CA 1
ATOM 2203 C C . ARG A 1 285 ? -22.000 -6.515 18.751 1.00 93.50 285 ARG A C 1
ATOM 2205 O O . ARG A 1 285 ? -21.209 -6.756 17.840 1.00 93.50 285 ARG A O 1
ATOM 2212 N N . GLY A 1 286 ? -21.599 -5.977 19.902 1.00 89.00 286 GLY A N 1
ATOM 2213 C CA . GLY A 1 286 ? -20.210 -5.576 20.162 1.00 89.00 286 GLY A CA 1
ATOM 2214 C C . GLY A 1 286 ? -19.186 -6.714 20.032 1.00 89.00 286 GLY A C 1
ATOM 2215 O O . GLY A 1 286 ? -18.097 -6.499 19.505 1.00 89.00 286 GLY A O 1
ATOM 2216 N N . TYR A 1 287 ? -19.546 -7.939 20.436 1.00 90.50 287 TYR A N 1
ATOM 2217 C CA . TYR A 1 287 ? -18.684 -9.123 20.291 1.00 90.50 287 TYR A CA 1
ATOM 2218 C C . TYR A 1 287 ? -18.392 -9.467 18.830 1.00 90.50 287 TYR A C 1
ATOM 2220 O O . TYR A 1 287 ? -17.250 -9.744 18.479 1.00 90.50 287 TYR A O 1
ATOM 2228 N N . LEU A 1 288 ? -19.403 -9.401 17.961 1.00 93.25 288 LEU A N 1
ATOM 2229 C CA . LEU A 1 288 ? -19.211 -9.620 16.529 1.00 93.25 288 LEU A CA 1
ATOM 2230 C C . LEU A 1 288 ? -18.290 -8.543 15.938 1.00 93.25 288 LEU A C 1
ATOM 2232 O O . LEU A 1 288 ? -17.365 -8.871 15.203 1.00 93.25 288 LEU A O 1
ATOM 2236 N N . GLY A 1 289 ? -18.470 -7.278 16.333 1.00 92.88 289 GLY A N 1
ATOM 2237 C CA . GLY A 1 289 ? -17.599 -6.181 15.900 1.00 92.88 289 GLY A CA 1
ATOM 2238 C C . GLY A 1 289 ? -16.131 -6.393 16.283 1.00 92.88 289 GLY A C 1
ATOM 2239 O O . GLY A 1 289 ? -15.238 -6.128 15.487 1.00 92.88 289 GLY A O 1
ATOM 2240 N N . GLN A 1 290 ? -15.869 -6.946 17.467 1.00 91.62 290 GLN A N 1
ATOM 2241 C CA . GLN A 1 290 ? -14.520 -7.326 17.889 1.00 91.62 290 GLN A CA 1
ATOM 2242 C C . GLN A 1 290 ? -13.902 -8.402 16.980 1.00 91.62 290 GLN A C 1
ATOM 2244 O O . GLN A 1 290 ? -12.744 -8.265 16.585 1.00 91.62 290 GLN A O 1
ATOM 2249 N N . TYR A 1 291 ? -14.651 -9.458 16.642 1.00 93.94 291 TYR A N 1
ATOM 2250 C CA . TYR A 1 291 ? -14.167 -10.496 15.725 1.00 93.94 291 TYR A CA 1
ATOM 2251 C C . TYR A 1 291 ? -13.912 -9.944 14.322 1.00 93.94 291 TYR A C 1
ATOM 2253 O O . TYR A 1 291 ? -12.906 -10.299 13.719 1.00 93.94 291 TYR A O 1
ATOM 2261 N N . ILE A 1 292 ? -14.760 -9.033 13.837 1.00 96.00 292 ILE A N 1
ATOM 2262 C CA . ILE A 1 292 ? -14.569 -8.356 12.547 1.00 96.00 292 ILE A CA 1
ATOM 2263 C C . ILE A 1 292 ? -13.249 -7.572 12.531 1.00 96.00 292 ILE A C 1
ATOM 2265 O O . ILE A 1 292 ? -12.482 -7.705 11.583 1.00 96.00 292 ILE A O 1
ATOM 2269 N N . ILE A 1 293 ? -12.944 -6.802 13.585 1.00 93.38 293 ILE A N 1
ATOM 2270 C CA . ILE A 1 293 ? -11.663 -6.075 13.689 1.00 93.38 293 ILE A CA 1
ATOM 2271 C C . ILE A 1 293 ? -10.495 -7.063 13.667 1.00 93.38 293 ILE A C 1
ATOM 2273 O O . ILE A 1 293 ? -9.544 -6.878 12.915 1.00 93.38 293 ILE A O 1
ATOM 2277 N N . SER A 1 294 ? -10.566 -8.126 14.471 1.00 92.94 294 SER A N 1
ATOM 2278 C CA . SER A 1 294 ? -9.513 -9.144 14.514 1.00 92.94 294 SER A CA 1
ATOM 2279 C C . SER A 1 294 ? -9.294 -9.801 13.149 1.00 92.94 294 SER A C 1
ATOM 2281 O O . SER A 1 294 ? -8.156 -9.890 12.693 1.00 92.94 294 SER A O 1
ATOM 2283 N N . ALA A 1 295 ? -10.374 -10.179 12.461 1.00 95.25 295 ALA A N 1
ATOM 2284 C CA . ALA A 1 295 ? -10.326 -10.770 11.129 1.00 95.25 295 ALA A CA 1
ATOM 2285 C C . ALA A 1 295 ? -9.747 -9.802 10.088 1.00 95.25 295 ALA A C 1
ATOM 2287 O O . ALA A 1 295 ? -8.944 -10.215 9.255 1.00 95.25 295 ALA A O 1
ATOM 2288 N N . ALA A 1 296 ? -10.090 -8.513 10.158 1.00 94.88 296 ALA A N 1
ATOM 2289 C CA . ALA A 1 296 ? -9.534 -7.491 9.275 1.00 94.88 296 ALA A CA 1
ATOM 2290 C C . ALA A 1 296 ? -8.014 -7.342 9.450 1.00 94.88 296 ALA A C 1
ATOM 2292 O O . ALA A 1 296 ? -7.279 -7.325 8.464 1.00 94.88 296 ALA A O 1
ATOM 2293 N N . TYR A 1 297 ? -7.523 -7.309 10.693 1.00 92.00 297 TYR A N 1
ATOM 2294 C CA . TYR A 1 297 ? -6.083 -7.268 10.971 1.00 92.00 297 TYR A CA 1
ATOM 2295 C C . TYR A 1 297 ? -5.369 -8.583 10.642 1.00 92.00 297 TYR A C 1
ATOM 2297 O O . TYR A 1 297 ? -4.251 -8.549 10.139 1.00 92.00 297 TYR A O 1
ATOM 2305 N N . GLY A 1 298 ? -6.014 -9.732 10.857 1.00 92.50 298 GLY A N 1
ATOM 2306 C CA . GLY A 1 298 ? -5.496 -11.031 10.421 1.00 92.50 298 GLY A CA 1
ATOM 2307 C C . GLY A 1 298 ? -5.365 -11.114 8.899 1.00 92.50 298 GLY A C 1
ATOM 2308 O O . GLY A 1 298 ? -4.326 -11.521 8.392 1.00 92.50 298 GLY A O 1
ATOM 2309 N N . THR A 1 299 ? -6.375 -10.637 8.167 1.00 94.44 299 THR A N 1
ATOM 2310 C CA . THR A 1 299 ? -6.346 -10.550 6.698 1.00 94.44 299 THR A CA 1
ATOM 2311 C C . THR A 1 299 ? -5.243 -9.600 6.239 1.00 94.44 299 THR A C 1
ATOM 2313 O O . THR A 1 299 ? -4.442 -9.961 5.385 1.00 94.44 299 THR A O 1
ATOM 2316 N N . SER A 1 300 ? -5.136 -8.419 6.856 1.00 93.06 300 SER A N 1
ATOM 2317 C CA . SER A 1 300 ? -4.042 -7.478 6.594 1.00 93.06 300 SER A CA 1
ATOM 2318 C C . SER A 1 300 ? -2.670 -8.112 6.822 1.00 93.06 300 SER A C 1
ATOM 2320 O O . SER A 1 300 ? -1.776 -7.874 6.021 1.00 93.06 300 SER A O 1
ATOM 2322 N N . ALA A 1 301 ? -2.490 -8.904 7.882 1.00 92.88 301 ALA A N 1
ATOM 2323 C CA . ALA A 1 301 ? -1.221 -9.565 8.167 1.00 92.88 301 ALA A CA 1
ATOM 2324 C C . ALA A 1 301 ? -0.837 -10.569 7.075 1.00 92.88 301 ALA A C 1
ATOM 2326 O O . ALA A 1 301 ? 0.288 -10.537 6.580 1.00 92.88 301 ALA A O 1
ATOM 2327 N N . VAL A 1 302 ? -1.792 -11.409 6.660 1.00 94.50 302 VAL A N 1
ATOM 2328 C CA . VAL A 1 302 ? -1.593 -12.366 5.563 1.00 94.50 302 VAL A CA 1
ATOM 2329 C C . VAL A 1 302 ? -1.245 -11.632 4.272 1.00 94.50 302 VAL A C 1
ATOM 2331 O O . VAL A 1 302 ? -0.270 -11.992 3.624 1.00 94.50 302 VAL A O 1
ATOM 2334 N N . LEU A 1 303 ? -1.970 -10.561 3.933 1.00 93.44 303 LEU A N 1
ATOM 2335 C CA . LEU A 1 303 ? -1.686 -9.762 2.740 1.00 93.44 303 LEU A CA 1
ATOM 2336 C C . LEU A 1 303 ? -0.303 -9.093 2.798 1.00 93.44 303 LEU A C 1
ATOM 2338 O O . LEU A 1 303 ? 0.386 -9.073 1.783 1.00 93.44 303 LEU A O 1
ATOM 2342 N N . CYS A 1 304 ? 0.143 -8.597 3.960 1.00 90.62 304 CYS A N 1
ATOM 2343 C CA . CYS A 1 304 ? 1.506 -8.080 4.137 1.00 90.62 304 CYS A CA 1
ATOM 2344 C C . CYS A 1 304 ? 2.561 -9.170 3.895 1.00 90.62 304 CYS A C 1
ATOM 2346 O O . CYS A 1 304 ? 3.567 -8.920 3.235 1.00 90.62 304 CYS A O 1
ATOM 2348 N N . TRP A 1 305 ? 2.350 -10.389 4.395 1.00 92.19 305 TRP A N 1
ATOM 2349 C CA . TRP A 1 305 ? 3.285 -11.489 4.153 1.00 92.19 305 TRP A CA 1
ATOM 2350 C C . TRP A 1 305 ? 3.283 -11.941 2.693 1.00 92.19 305 TRP A C 1
ATOM 2352 O O . TRP A 1 305 ? 4.361 -12.117 2.136 1.00 92.19 305 TRP A O 1
ATOM 2362 N N . CYS A 1 306 ? 2.113 -12.038 2.053 1.00 91.94 306 CYS A N 1
ATOM 2363 C CA . CYS A 1 306 ? 2.002 -12.309 0.617 1.00 91.94 306 CYS A CA 1
ATOM 2364 C C . CYS A 1 306 ? 2.728 -11.243 -0.216 1.00 91.94 306 CYS A C 1
ATOM 2366 O O . CYS A 1 306 ? 3.483 -11.579 -1.127 1.00 91.94 306 CYS A O 1
ATOM 2368 N N . LEU A 1 307 ? 2.556 -9.967 0.140 1.00 88.38 307 LEU A N 1
ATOM 2369 C CA . LEU A 1 307 ? 3.261 -8.845 -0.473 1.00 88.38 307 LEU A CA 1
ATOM 2370 C C . LEU A 1 307 ? 4.782 -8.998 -0.342 1.00 88.38 307 LEU A C 1
ATOM 2372 O O . LEU A 1 307 ? 5.499 -8.861 -1.328 1.00 88.38 307 LEU A O 1
ATOM 2376 N N . ALA A 1 308 ? 5.277 -9.323 0.854 1.00 87.12 308 ALA A N 1
ATOM 2377 C CA . ALA A 1 308 ? 6.705 -9.524 1.083 1.00 87.12 308 ALA A CA 1
ATOM 2378 C C . ALA A 1 308 ? 7.264 -10.737 0.316 1.00 87.12 308 ALA A C 1
ATOM 2380 O O . ALA A 1 308 ? 8.387 -10.677 -0.184 1.00 87.12 308 ALA A O 1
ATOM 2381 N N . THR A 1 309 ? 6.495 -11.826 0.196 1.00 86.50 309 THR A N 1
ATOM 2382 C CA . THR A 1 309 ? 6.905 -12.999 -0.593 1.00 86.50 309 THR A CA 1
ATOM 2383 C C . THR A 1 309 ? 6.920 -12.710 -2.088 1.00 86.50 309 THR A C 1
ATOM 2385 O O . THR A 1 309 ? 7.871 -13.104 -2.756 1.00 86.50 309 THR A O 1
ATOM 2388 N N . GLN A 1 310 ? 5.919 -11.989 -2.601 1.00 84.44 310 GLN A N 1
ATOM 2389 C CA . GLN A 1 310 ? 5.846 -11.613 -4.013 1.00 84.44 310 GLN A CA 1
ATOM 2390 C C . GLN A 1 310 ? 7.018 -10.703 -4.386 1.00 84.44 310 GLN A C 1
ATOM 2392 O O . GLN A 1 310 ? 7.741 -10.984 -5.338 1.00 84.44 310 GLN A O 1
ATOM 2397 N N . ASP A 1 311 ? 7.284 -9.683 -3.568 1.00 78.69 311 ASP A N 1
ATOM 2398 C CA . ASP A 1 311 ? 8.418 -8.782 -3.779 1.00 78.69 311 ASP A CA 1
ATOM 2399 C C . ASP A 1 311 ? 9.766 -9.528 -3.747 1.00 78.69 311 ASP A C 1
ATOM 2401 O O . ASP A 1 311 ? 10.700 -9.170 -4.471 1.00 78.69 311 ASP A O 1
ATOM 2405 N N . SER A 1 312 ? 9.867 -10.599 -2.945 1.00 77.44 312 SER A N 1
ATOM 2406 C CA . SER A 1 312 ? 11.032 -11.493 -2.918 1.00 77.44 312 SER A CA 1
ATOM 2407 C C . SER A 1 312 ? 11.214 -12.299 -4.199 1.00 77.44 312 SER A C 1
ATOM 2409 O O . SER A 1 312 ? 12.359 -12.557 -4.574 1.00 77.44 312 SER A O 1
ATOM 2411 N N . MET A 1 313 ? 10.121 -12.716 -4.840 1.00 74.75 313 MET A N 1
ATOM 2412 C CA . MET A 1 313 ? 10.167 -13.449 -6.105 1.00 74.75 313 MET A CA 1
ATOM 2413 C C . MET A 1 313 ? 10.532 -12.523 -7.269 1.00 74.75 313 MET A C 1
ATOM 2415 O O . MET A 1 313 ? 11.332 -12.913 -8.112 1.00 74.75 313 MET A O 1
ATOM 2419 N N . GLU A 1 314 ? 10.008 -11.296 -7.282 1.00 68.69 314 GLU A N 1
ATOM 2420 C CA . GLU A 1 314 ? 10.188 -10.349 -8.392 1.00 68.69 314 GLU A CA 1
ATOM 2421 C C . GLU A 1 314 ? 11.601 -9.747 -8.456 1.00 68.69 314 GLU A C 1
ATOM 2423 O O . GLU A 1 314 ? 12.186 -9.661 -9.531 1.00 68.69 314 GLU A O 1
ATOM 2428 N N . HIS A 1 315 ? 12.190 -9.355 -7.320 1.00 65.06 315 HIS A N 1
ATOM 2429 C CA . HIS A 1 315 ? 13.448 -8.587 -7.326 1.00 65.06 315 HIS A CA 1
ATOM 2430 C C . HIS A 1 315 ? 14.697 -9.393 -6.922 1.00 65.06 315 HIS A C 1
ATOM 2432 O O . HIS A 1 315 ? 15.790 -8.828 -6.819 1.00 65.06 315 HIS A O 1
ATOM 2438 N N . GLY A 1 316 ? 14.557 -10.695 -6.646 1.00 58.94 316 GLY A N 1
ATOM 2439 C CA . GLY A 1 316 ? 15.642 -11.537 -6.129 1.00 58.94 316 GLY A CA 1
ATOM 2440 C C . GLY A 1 316 ? 16.153 -11.100 -4.743 1.00 58.94 316 GLY A C 1
ATOM 2441 O O . GLY A 1 316 ? 15.715 -10.103 -4.164 1.00 58.94 316 GLY A O 1
ATOM 2442 N N . LEU A 1 317 ? 17.078 -11.863 -4.153 1.00 58.19 317 LEU A N 1
ATOM 2443 C CA . LEU A 1 317 ? 17.597 -11.627 -2.789 1.00 58.19 317 LEU A CA 1
ATOM 2444 C C . LEU A 1 317 ? 18.768 -10.621 -2.719 1.00 58.19 317 LEU A C 1
ATOM 2446 O O . LEU A 1 317 ? 19.210 -10.276 -1.625 1.00 58.19 317 LEU A O 1
ATOM 2450 N N . GLY A 1 318 ? 19.286 -10.151 -3.860 1.00 47.97 318 GLY A N 1
ATOM 2451 C CA . GLY A 1 318 ? 20.593 -9.478 -3.940 1.00 47.97 318 GLY A CA 1
ATOM 2452 C C . GLY A 1 318 ? 20.630 -7.974 -3.643 1.00 47.97 318 GLY A C 1
ATOM 2453 O O . GLY A 1 318 ? 21.715 -7.423 -3.492 1.00 47.97 318 GLY A O 1
ATOM 2454 N N . ARG A 1 319 ? 19.489 -7.275 -3.555 1.00 62.50 319 ARG A N 1
ATOM 2455 C CA . ARG A 1 319 ? 19.466 -5.816 -3.327 1.00 62.50 319 ARG A CA 1
ATOM 2456 C C . ARG A 1 319 ? 19.230 -5.496 -1.849 1.00 62.50 319 ARG A C 1
ATOM 2458 O O . ARG A 1 319 ? 18.106 -5.593 -1.360 1.00 62.50 319 ARG A O 1
ATOM 2465 N N . GLU A 1 320 ? 20.280 -5.067 -1.145 1.00 65.38 320 GLU A N 1
ATOM 2466 C CA . GLU A 1 320 ? 20.258 -4.779 0.303 1.00 65.38 320 GLU A CA 1
ATOM 2467 C C . GLU A 1 320 ? 19.128 -3.820 0.729 1.00 65.38 320 GLU A C 1
ATOM 2469 O O . GLU A 1 320 ? 18.458 -4.058 1.734 1.00 65.38 320 GLU A O 1
ATOM 2474 N N . GLY A 1 321 ? 18.839 -2.784 -0.070 1.00 62.09 321 GLY A N 1
ATOM 2475 C CA . GLY A 1 321 ? 17.746 -1.839 0.205 1.00 62.09 321 GLY A CA 1
ATOM 2476 C C . GLY A 1 321 ? 16.340 -2.454 0.110 1.00 62.09 321 GLY A C 1
ATOM 2477 O O . GLY A 1 321 ? 15.464 -2.120 0.908 1.00 62.09 321 GLY A O 1
ATOM 2478 N N . LEU A 1 322 ? 16.130 -3.401 -0.811 1.00 66.12 322 LEU A N 1
ATOM 2479 C CA . LEU A 1 322 ? 14.862 -4.131 -0.950 1.00 66.12 322 LEU A CA 1
ATOM 2480 C C . LEU A 1 322 ? 14.669 -5.125 0.199 1.00 66.12 322 LEU A C 1
ATOM 2482 O O . LEU A 1 322 ? 13.575 -5.219 0.751 1.00 66.12 322 LEU A O 1
ATOM 2486 N N . ASN A 1 323 ? 15.738 -5.792 0.642 1.00 75.62 323 ASN A N 1
ATOM 2487 C CA . ASN A 1 323 ? 15.685 -6.693 1.797 1.00 75.62 323 ASN A CA 1
ATOM 2488 C C . ASN A 1 323 ? 15.230 -5.975 3.075 1.00 75.62 323 ASN A C 1
ATOM 2490 O O . ASN A 1 323 ? 14.469 -6.533 3.868 1.00 75.62 323 ASN A O 1
ATOM 2494 N N . PHE A 1 324 ? 15.634 -4.716 3.251 1.00 73.88 324 PHE A N 1
ATOM 2495 C CA . PHE A 1 324 ? 15.190 -3.908 4.379 1.00 73.88 324 PHE A CA 1
ATOM 2496 C C . PHE A 1 324 ? 13.703 -3.517 4.289 1.00 73.88 324 PHE A C 1
ATOM 2498 O O . PHE A 1 324 ? 12.967 -3.674 5.266 1.00 73.88 324 PHE A O 1
ATOM 2505 N N . LEU A 1 325 ? 13.224 -3.069 3.120 1.00 74.06 325 LEU A N 1
ATOM 2506 C CA . LEU A 1 325 ? 11.801 -2.759 2.916 1.00 74.06 325 LEU A CA 1
ATOM 2507 C C . LEU A 1 325 ? 10.921 -4.000 3.147 1.00 74.06 325 LEU A C 1
ATOM 2509 O O . LEU A 1 325 ? 9.889 -3.915 3.813 1.00 74.06 325 LEU A O 1
ATOM 2513 N N . ARG A 1 326 ? 11.363 -5.170 2.672 1.00 81.00 326 ARG A N 1
ATOM 2514 C CA . ARG A 1 326 ? 10.701 -6.459 2.923 1.00 81.00 326 ARG A CA 1
ATOM 2515 C C . ARG A 1 326 ? 10.612 -6.769 4.410 1.00 81.00 326 ARG A C 1
ATOM 2517 O O . ARG A 1 326 ? 9.535 -7.110 4.895 1.00 81.00 326 ARG A O 1
ATOM 2524 N N . ALA A 1 327 ? 11.710 -6.607 5.149 1.00 83.81 327 ALA A N 1
ATOM 2525 C CA . ALA A 1 327 ? 11.721 -6.819 6.594 1.00 83.81 327 ALA A CA 1
ATOM 2526 C C . ALA A 1 327 ? 10.708 -5.909 7.311 1.00 83.81 327 ALA A C 1
ATOM 2528 O O . ALA A 1 327 ? 10.013 -6.366 8.219 1.00 83.81 327 ALA A O 1
ATOM 2529 N N . LEU A 1 328 ? 10.560 -4.655 6.867 1.00 82.69 328 LEU A N 1
ATOM 2530 C CA . LEU A 1 328 ? 9.549 -3.736 7.396 1.00 82.69 328 LEU A CA 1
ATOM 2531 C C . LEU A 1 328 ? 8.116 -4.201 7.110 1.00 82.69 328 LEU A C 1
ATOM 2533 O O . LEU A 1 328 ? 7.286 -4.156 8.015 1.00 82.69 328 LEU A O 1
ATOM 2537 N N . VAL A 1 329 ? 7.817 -4.669 5.895 1.00 85.81 329 VAL A N 1
ATOM 2538 C CA . VAL A 1 329 ? 6.481 -5.189 5.542 1.00 85.81 329 VAL A CA 1
ATOM 2539 C C . VAL A 1 329 ? 6.159 -6.467 6.329 1.00 85.81 329 VAL A C 1
ATOM 2541 O O . VAL A 1 329 ? 5.043 -6.633 6.823 1.00 85.81 329 VAL A O 1
ATOM 2544 N N . ILE A 1 330 ? 7.141 -7.354 6.520 1.00 89.06 330 ILE A N 1
ATOM 2545 C CA . ILE A 1 330 ? 6.990 -8.556 7.354 1.00 89.06 330 ILE A CA 1
ATOM 2546 C C . ILE A 1 330 ? 6.725 -8.168 8.811 1.00 89.06 330 ILE A C 1
ATOM 2548 O O . ILE A 1 330 ? 5.836 -8.743 9.447 1.00 89.06 330 ILE A O 1
ATOM 2552 N N . ALA A 1 331 ? 7.464 -7.184 9.333 1.00 87.81 331 ALA A N 1
ATOM 2553 C CA . ALA A 1 331 ? 7.264 -6.661 10.678 1.00 87.81 331 ALA A CA 1
ATOM 2554 C C . ALA A 1 331 ? 5.872 -6.034 10.834 1.00 87.81 331 ALA A C 1
ATOM 2556 O O . ALA A 1 331 ? 5.192 -6.327 11.815 1.00 87.81 331 ALA A O 1
ATOM 2557 N N . GLU A 1 332 ? 5.405 -5.251 9.857 1.00 87.88 332 GLU A N 1
ATOM 2558 C CA . GLU A 1 332 ? 4.044 -4.703 9.831 1.00 87.88 332 GLU A CA 1
ATOM 2559 C C . GLU A 1 332 ? 2.992 -5.820 9.897 1.00 87.88 332 GLU A C 1
ATOM 2561 O O . GLU A 1 332 ? 2.089 -5.767 10.736 1.00 87.88 332 GLU A O 1
ATOM 2566 N N . GLY A 1 333 ? 3.147 -6.869 9.080 1.00 89.31 333 GLY A N 1
ATOM 2567 C CA . GLY A 1 333 ? 2.276 -8.044 9.114 1.00 89.31 333 GLY A CA 1
ATOM 2568 C C . GLY A 1 333 ? 2.300 -8.757 10.470 1.00 89.31 333 GLY A C 1
ATOM 2569 O O . GLY A 1 333 ? 1.251 -9.100 11.015 1.00 89.31 333 GLY A O 1
ATOM 2570 N N . GLY A 1 334 ? 3.480 -8.903 11.078 1.00 90.44 334 GLY A N 1
ATOM 2571 C CA . GLY A 1 334 ? 3.639 -9.466 12.421 1.00 90.44 334 GLY A CA 1
ATOM 2572 C C . GLY A 1 334 ? 2.929 -8.644 13.500 1.00 90.44 334 GLY A C 1
ATOM 2573 O O . GLY A 1 334 ? 2.195 -9.198 14.320 1.00 90.44 334 GLY A O 1
ATOM 2574 N N . VAL A 1 335 ? 3.078 -7.317 13.471 1.00 89.31 335 VAL A N 1
ATOM 2575 C CA . VAL A 1 335 ? 2.386 -6.400 14.391 1.00 89.31 335 VAL A CA 1
ATOM 2576 C C . VAL A 1 335 ? 0.868 -6.483 14.175 1.00 89.31 335 VAL A C 1
ATOM 2578 O O . VAL A 1 335 ? 0.120 -6.594 15.147 1.00 89.31 335 VAL A O 1
ATOM 2581 N N . ALA A 1 336 ? 0.389 -6.523 12.929 1.00 89.31 336 ALA A N 1
ATOM 2582 C CA . ALA A 1 336 ? -1.033 -6.687 12.624 1.00 89.31 336 ALA A CA 1
ATOM 2583 C C . ALA A 1 336 ? -1.600 -8.017 13.155 1.00 89.31 336 ALA A C 1
ATOM 2585 O O . ALA A 1 336 ? -2.657 -8.019 13.791 1.00 89.31 336 ALA A O 1
ATOM 2586 N N . ALA A 1 337 ? -0.879 -9.128 12.982 1.00 91.31 337 ALA A N 1
ATOM 2587 C CA . ALA A 1 337 ? -1.281 -10.439 13.492 1.00 91.31 337 ALA A CA 1
ATOM 2588 C C . ALA A 1 337 ? -1.352 -10.461 15.026 1.00 91.31 337 ALA A C 1
ATOM 2590 O O . ALA A 1 337 ? -2.363 -10.872 15.602 1.00 91.31 337 ALA A O 1
ATOM 2591 N N . VAL A 1 338 ? -0.308 -9.964 15.700 1.00 90.12 338 VAL A N 1
ATOM 2592 C CA . VAL A 1 338 ? -0.276 -9.863 17.168 1.00 90.12 338 VAL A CA 1
ATOM 2593 C C . VAL A 1 338 ? -1.423 -8.989 17.665 1.00 90.12 338 VAL A C 1
ATOM 2595 O O . VAL A 1 338 ? -2.086 -9.344 18.640 1.00 90.12 338 VAL A O 1
ATOM 2598 N N . PHE A 1 339 ? -1.714 -7.881 16.980 1.00 88.00 339 PHE A N 1
ATOM 2599 C CA . PHE A 1 339 ? -2.834 -7.025 17.340 1.00 88.00 339 PHE A CA 1
ATOM 2600 C C . PHE A 1 339 ? -4.182 -7.745 17.190 1.00 88.00 339 PHE A C 1
ATOM 2602 O O . PHE A 1 339 ? -4.979 -7.749 18.131 1.00 88.00 339 PHE A O 1
ATOM 2609 N N . GLY A 1 340 ? -4.415 -8.422 16.062 1.00 87.62 340 GLY A N 1
ATOM 2610 C CA . GLY A 1 340 ? -5.621 -9.220 15.834 1.00 87.62 340 GLY A CA 1
ATOM 2611 C C . GLY A 1 340 ? -5.836 -10.287 16.914 1.00 87.62 340 GLY A C 1
ATOM 2612 O O . GLY A 1 340 ? -6.951 -10.431 17.426 1.00 87.62 340 GLY A O 1
ATOM 2613 N N . LEU A 1 341 ? -4.769 -10.973 17.336 1.00 89.12 341 LEU A N 1
ATOM 2614 C CA . LEU A 1 341 ? -4.806 -11.939 18.440 1.00 89.12 341 LEU A CA 1
ATOM 2615 C C . LEU A 1 341 ? -5.091 -11.267 19.789 1.00 89.12 341 LEU A C 1
ATOM 2617 O O . LEU A 1 341 ? -5.894 -11.770 20.577 1.00 89.12 341 LEU A O 1
ATOM 2621 N N . MET A 1 342 ? -4.483 -10.110 20.064 1.00 87.94 342 MET A N 1
ATOM 2622 C CA . MET A 1 342 ? -4.720 -9.361 21.301 1.00 87.94 342 MET A CA 1
ATOM 2623 C C . MET A 1 342 ? -6.160 -8.868 21.427 1.00 87.94 342 MET A C 1
ATOM 2625 O O . MET A 1 342 ? -6.717 -8.906 22.528 1.00 87.94 342 MET A O 1
ATOM 2629 N N . VAL A 1 343 ? -6.776 -8.457 20.315 1.00 85.81 343 VAL A N 1
ATOM 2630 C CA . VAL A 1 343 ? -8.190 -8.067 20.257 1.00 85.81 343 VAL A CA 1
ATOM 2631 C C . VAL A 1 343 ? -9.095 -9.205 20.724 1.00 85.81 343 VAL A C 1
ATOM 2633 O O . VAL A 1 343 ? -10.066 -8.932 21.427 1.00 85.81 343 VAL A O 1
ATOM 2636 N N . VAL A 1 344 ? -8.780 -10.462 20.398 1.00 85.00 344 VAL A N 1
ATOM 2637 C CA . VAL A 1 344 ? -9.588 -11.639 20.770 1.00 85.00 344 VAL A CA 1
ATOM 2638 C C . VAL A 1 344 ? -9.251 -12.144 22.171 1.00 85.00 344 VAL A C 1
ATOM 2640 O O . VAL A 1 344 ? -10.143 -12.245 23.012 1.00 85.00 344 VAL A O 1
ATOM 2643 N N . PHE A 1 345 ? -7.976 -12.426 22.445 1.00 85.81 345 PHE A N 1
ATOM 2644 C CA . PHE A 1 345 ? -7.565 -13.190 23.628 1.00 85.81 345 PHE A CA 1
ATOM 2645 C C . PHE A 1 345 ? -7.130 -12.325 24.818 1.00 85.81 345 PHE A C 1
ATOM 2647 O O . PHE A 1 345 ? -7.239 -12.753 25.965 1.00 85.81 345 PHE A O 1
ATOM 2654 N N . PHE A 1 346 ? -6.668 -11.091 24.585 1.00 84.12 346 PHE A N 1
ATOM 2655 C CA . PHE A 1 346 ? -6.007 -10.271 25.611 1.00 84.12 346 PHE A CA 1
ATOM 2656 C C . PHE A 1 346 ? -6.723 -8.944 25.889 1.00 84.12 346 PHE A C 1
ATOM 2658 O O . PHE A 1 346 ? -6.096 -7.929 26.204 1.00 84.12 346 PHE A O 1
ATOM 2665 N N . GLN A 1 347 ? -8.059 -8.950 25.863 1.00 77.50 347 GLN A N 1
ATOM 2666 C CA . GLN A 1 347 ? -8.885 -7.744 26.014 1.00 77.50 347 GLN A CA 1
ATOM 2667 C C . GLN A 1 347 ? -8.574 -6.905 27.261 1.00 77.50 347 GLN A C 1
ATOM 2669 O O . GLN A 1 347 ? -8.649 -5.675 27.227 1.00 77.50 347 GLN A O 1
ATOM 2674 N N . ARG A 1 348 ? -8.196 -7.551 28.373 1.00 75.62 348 ARG A N 1
ATOM 2675 C CA . ARG A 1 348 ? -7.864 -6.860 29.629 1.00 75.62 348 ARG A CA 1
ATOM 2676 C C . ARG A 1 348 ? -6.656 -5.931 29.476 1.00 75.62 348 ARG A C 1
ATOM 2678 O O . ARG A 1 348 ? -6.657 -4.845 30.065 1.00 75.62 348 ARG A O 1
ATOM 2685 N N . ASN A 1 349 ? -5.683 -6.347 28.665 1.00 79.19 349 ASN A N 1
ATOM 2686 C CA . ASN A 1 349 ? -4.445 -5.625 28.378 1.00 79.19 349 ASN A CA 1
ATOM 2687 C C . ASN A 1 349 ? -4.507 -4.824 27.076 1.00 79.19 349 ASN A C 1
ATOM 2689 O O . ASN A 1 349 ? -3.624 -4.004 26.851 1.00 79.19 349 ASN A O 1
ATOM 2693 N N . LEU A 1 350 ? -5.566 -4.993 26.278 1.00 76.00 350 LEU A N 1
ATOM 2694 C CA . LEU A 1 350 ? -5.706 -4.401 24.951 1.00 76.00 350 LEU A CA 1
ATOM 2695 C C . LEU A 1 350 ? -5.395 -2.908 24.921 1.00 76.00 350 LEU A C 1
ATOM 2697 O O . LEU A 1 350 ? -4.692 -2.468 24.034 1.00 76.00 350 LEU A O 1
ATOM 2701 N N . ILE A 1 351 ? -5.865 -2.128 25.896 1.00 71.44 351 ILE A N 1
ATOM 2702 C CA . ILE A 1 351 ? -5.617 -0.680 25.904 1.00 71.44 351 ILE A CA 1
ATOM 2703 C C . ILE A 1 351 ? -4.120 -0.366 26.084 1.00 71.44 351 ILE A C 1
ATOM 2705 O O . ILE A 1 351 ? -3.595 0.517 25.415 1.00 71.44 351 ILE A O 1
ATOM 2709 N N . LYS A 1 352 ? -3.423 -1.093 26.971 1.00 74.88 352 LYS A N 1
ATOM 2710 C CA . LYS A 1 352 ? -1.976 -0.914 27.182 1.00 74.88 352 LYS A CA 1
ATOM 2711 C C . LYS A 1 352 ? -1.199 -1.367 25.950 1.00 74.88 352 LYS A C 1
ATOM 2713 O O . LYS A 1 352 ? -0.314 -0.655 25.489 1.00 74.88 352 LYS A O 1
ATOM 2718 N N . SER A 1 353 ? -1.575 -2.519 25.401 1.00 76.81 353 SER A N 1
ATOM 2719 C CA . SER A 1 353 ? -0.982 -3.045 24.180 1.00 76.81 353 SER A CA 1
ATOM 2720 C C . SER A 1 353 ? -1.239 -2.132 22.985 1.00 76.81 353 SER A C 1
ATOM 2722 O O . SER A 1 353 ? -0.332 -1.917 22.203 1.00 76.81 353 SER A O 1
ATOM 2724 N N . GLN A 1 354 ? -2.421 -1.526 22.864 1.00 76.00 354 GLN A N 1
ATOM 2725 C CA . GLN A 1 354 ? -2.774 -0.656 21.742 1.00 76.00 354 GLN A CA 1
ATOM 2726 C C . GLN A 1 354 ? -1.853 0.553 21.644 1.00 76.00 354 GLN A C 1
ATOM 2728 O O . GLN A 1 354 ? -1.473 0.930 20.541 1.00 76.00 354 GLN A O 1
ATOM 2733 N N . VAL A 1 355 ? -1.479 1.151 22.779 1.00 77.31 355 VAL A N 1
ATOM 2734 C CA . VAL A 1 355 ? -0.521 2.266 22.805 1.00 77.31 355 VAL A CA 1
ATOM 2735 C C . VAL A 1 355 ? 0.827 1.821 22.241 1.00 77.31 355 VAL A C 1
ATOM 2737 O O . VAL A 1 355 ? 1.379 2.493 21.375 1.00 77.31 355 VAL A O 1
ATOM 2740 N N . PHE A 1 356 ? 1.319 0.659 22.678 1.00 78.88 356 PHE A N 1
ATOM 2741 C CA . PHE A 1 356 ? 2.566 0.083 22.178 1.00 78.88 356 PHE A CA 1
ATOM 2742 C C . PHE A 1 356 ? 2.484 -0.264 20.682 1.00 78.88 356 PHE A C 1
ATOM 2744 O O . PHE A 1 356 ? 3.350 0.137 19.913 1.00 78.88 356 PHE A O 1
ATOM 2751 N N . MET A 1 357 ? 1.412 -0.934 20.253 1.00 80.62 357 MET A N 1
ATOM 2752 C CA . MET A 1 357 ? 1.217 -1.364 18.864 1.00 80.62 357 MET A CA 1
ATOM 2753 C C . MET A 1 357 ? 1.028 -0.180 17.912 1.00 80.62 357 MET A C 1
ATOM 2755 O O . MET A 1 357 ? 1.629 -0.164 16.846 1.00 80.62 357 MET A O 1
ATOM 2759 N N . SER A 1 358 ? 0.251 0.837 18.300 1.00 75.94 358 SER A N 1
ATOM 2760 C CA . SER A 1 358 ? 0.088 2.053 17.485 1.00 75.94 358 SER A CA 1
ATOM 2761 C C . SER A 1 358 ? 1.404 2.824 17.396 1.00 75.94 358 SER A C 1
ATOM 2763 O O . SER A 1 358 ? 1.742 3.325 16.333 1.00 75.94 358 SER A O 1
ATOM 2765 N N . GLY A 1 359 ? 2.182 2.873 18.486 1.00 75.94 359 GLY A N 1
ATOM 2766 C CA . GLY A 1 359 ? 3.538 3.420 18.467 1.00 75.94 359 GLY A CA 1
ATOM 2767 C C . GLY A 1 359 ? 4.442 2.684 17.477 1.00 75.94 359 GLY A C 1
ATOM 2768 O O . GLY A 1 359 ? 5.085 3.331 16.659 1.00 75.94 359 GLY A O 1
ATOM 2769 N N . LEU A 1 360 ? 4.425 1.345 17.487 1.00 79.94 360 LEU A N 1
ATOM 2770 C CA . LEU A 1 360 ? 5.166 0.533 16.518 1.00 79.94 360 LEU A CA 1
ATOM 2771 C C . LEU A 1 360 ? 4.721 0.796 15.076 1.00 79.94 360 LEU A C 1
ATOM 2773 O O . LEU A 1 360 ? 5.583 1.003 14.228 1.00 79.94 360 LEU A O 1
ATOM 2777 N N . PHE A 1 361 ? 3.415 0.843 14.792 1.00 78.50 361 PHE A N 1
ATOM 2778 C CA . PHE A 1 361 ? 2.913 1.177 13.453 1.00 78.50 361 PHE A CA 1
ATOM 2779 C C . PHE A 1 361 ? 3.365 2.570 13.008 1.00 78.50 361 PHE A C 1
ATOM 2781 O O . PHE A 1 361 ? 3.930 2.705 11.927 1.00 78.50 361 PHE A O 1
ATOM 2788 N N . ILE A 1 362 ? 3.211 3.591 13.859 1.00 79.31 362 ILE A N 1
ATOM 2789 C CA . ILE A 1 362 ? 3.666 4.955 13.558 1.00 79.31 362 ILE A CA 1
ATOM 2790 C C . ILE A 1 362 ? 5.171 4.969 13.288 1.00 79.31 362 ILE A C 1
ATOM 2792 O O . ILE A 1 362 ? 5.599 5.608 12.330 1.00 79.31 362 ILE A O 1
ATOM 2796 N N . SER A 1 363 ? 5.980 4.266 14.086 1.00 74.94 363 SER A N 1
ATOM 2797 C CA . SER A 1 363 ? 7.425 4.167 13.865 1.00 74.94 363 SER A CA 1
ATOM 2798 C C . SER A 1 363 ? 7.757 3.471 12.546 1.00 74.94 363 SER A C 1
ATOM 2800 O O . SER A 1 363 ? 8.580 3.989 11.797 1.00 74.94 363 SER A O 1
ATOM 2802 N N . LEU A 1 364 ? 7.097 2.353 12.227 1.00 79.38 364 LEU A N 1
ATOM 2803 C CA . LEU A 1 364 ? 7.292 1.624 10.970 1.00 79.38 364 LEU A CA 1
ATOM 2804 C C . LEU A 1 364 ? 6.915 2.490 9.760 1.00 79.38 364 LEU A C 1
ATOM 2806 O O . LEU A 1 364 ? 7.727 2.637 8.850 1.00 79.38 364 LEU A O 1
ATOM 2810 N N . TYR A 1 365 ? 5.746 3.137 9.775 1.00 74.56 365 TYR A N 1
ATOM 2811 C CA . TYR A 1 365 ? 5.310 4.018 8.687 1.00 74.56 365 TYR A CA 1
ATOM 2812 C C . TYR A 1 365 ? 6.171 5.279 8.574 1.00 74.56 365 TYR A C 1
ATOM 2814 O O . TYR A 1 365 ? 6.505 5.695 7.466 1.00 74.56 365 TYR A O 1
ATOM 2822 N N . SER A 1 366 ? 6.586 5.871 9.698 1.00 72.75 366 SER A N 1
ATOM 2823 C CA . SER A 1 366 ? 7.498 7.023 9.694 1.00 72.75 366 SER A CA 1
ATOM 2824 C C . SER A 1 366 ? 8.862 6.646 9.117 1.00 72.75 366 SER A C 1
ATOM 2826 O O . SER A 1 366 ? 9.454 7.434 8.387 1.00 72.75 366 SER A O 1
ATOM 2828 N N . PHE A 1 367 ? 9.349 5.435 9.398 1.00 71.69 367 PHE A N 1
ATOM 2829 C CA . PHE A 1 367 ? 10.611 4.946 8.849 1.00 71.69 367 PHE A CA 1
ATOM 2830 C C . PHE A 1 367 ? 10.502 4.625 7.353 1.00 71.69 367 PHE A C 1
ATOM 2832 O O . PHE A 1 367 ? 11.392 4.968 6.578 1.00 71.69 367 PHE A O 1
ATOM 2839 N N . GLN A 1 368 ? 9.390 4.025 6.919 1.00 69.44 368 GLN A N 1
ATOM 2840 C CA . GLN A 1 368 ? 9.094 3.868 5.491 1.00 69.44 368 GLN A CA 1
ATOM 2841 C C . GLN A 1 368 ? 9.048 5.238 4.793 1.00 69.44 368 GLN A C 1
ATOM 2843 O O . GLN A 1 368 ? 9.612 5.400 3.715 1.00 69.44 368 GLN A O 1
ATOM 2848 N N . TYR A 1 369 ? 8.447 6.249 5.427 1.00 68.38 369 TYR A N 1
ATOM 2849 C CA . TYR A 1 369 ? 8.363 7.606 4.887 1.00 68.38 369 TYR A CA 1
ATOM 2850 C C . TYR A 1 369 ? 9.737 8.273 4.720 1.00 68.38 369 TYR A C 1
ATOM 2852 O O . TYR A 1 369 ? 10.000 8.881 3.680 1.00 68.38 369 TYR A O 1
ATOM 2860 N N . THR A 1 370 ? 10.628 8.157 5.711 1.00 63.66 370 THR A N 1
ATOM 2861 C CA . THR A 1 370 ? 11.961 8.780 5.645 1.00 63.66 370 THR A CA 1
ATOM 2862 C C . THR A 1 370 ? 12.874 8.120 4.616 1.00 63.66 370 THR A C 1
ATOM 2864 O O . THR A 1 370 ? 13.676 8.819 4.002 1.00 63.66 370 THR A O 1
ATOM 2867 N N . GLN A 1 371 ? 12.739 6.810 4.395 1.00 62.34 371 GLN A N 1
ATOM 2868 C CA . GLN A 1 371 ? 13.582 6.061 3.459 1.00 62.34 371 GLN A CA 1
ATOM 2869 C C . GLN A 1 371 ? 13.085 6.120 2.006 1.00 62.34 371 GLN A C 1
ATOM 2871 O O . GLN A 1 371 ? 13.897 6.138 1.087 1.00 62.34 371 GLN A O 1
ATOM 2876 N N . VAL A 1 372 ? 11.766 6.153 1.769 1.00 58.12 372 VAL A N 1
ATOM 2877 C CA . VAL A 1 372 ? 11.208 5.905 0.422 1.00 58.12 372 VAL A CA 1
ATOM 2878 C C . VAL A 1 372 ? 11.014 7.176 -0.421 1.00 58.12 372 VAL A C 1
ATOM 2880 O O . VAL A 1 372 ? 10.934 7.065 -1.637 1.00 58.12 372 VAL A O 1
ATOM 2883 N N . THR A 1 373 ? 10.979 8.379 0.172 1.00 51.62 373 THR A N 1
ATOM 2884 C CA . THR A 1 373 ? 11.245 9.729 -0.406 1.00 51.62 373 THR A CA 1
ATOM 2885 C C . THR A 1 373 ? 10.379 10.798 0.287 1.00 51.62 373 THR A C 1
ATOM 2887 O O . THR A 1 373 ? 9.207 10.562 0.583 1.00 51.62 373 THR A O 1
ATOM 2890 N N . PRO A 1 374 ? 10.873 12.044 0.441 1.00 45.16 374 PRO A N 1
ATOM 2891 C CA . PRO A 1 374 ? 10.258 13.093 1.272 1.00 45.16 374 PRO A CA 1
ATOM 2892 C C . PRO A 1 374 ? 8.937 13.713 0.758 1.00 45.16 374 PRO A C 1
ATOM 2894 O O . PRO A 1 374 ? 8.530 14.757 1.262 1.00 45.16 374 PRO A O 1
ATOM 2897 N N . LYS A 1 375 ? 8.256 13.135 -0.246 1.00 49.84 375 LYS A N 1
ATOM 2898 C CA . LYS A 1 375 ? 7.010 13.704 -0.820 1.00 49.84 375 LYS A CA 1
ATOM 2899 C C . LYS A 1 375 ? 5.847 12.710 -0.957 1.00 49.84 375 LYS A C 1
ATOM 2901 O O . LYS A 1 375 ? 4.918 12.964 -1.719 1.00 49.84 375 LYS A O 1
ATOM 2906 N N . MET A 1 376 ? 5.859 11.595 -0.226 1.00 53.84 376 MET A N 1
ATOM 2907 C CA . MET A 1 376 ? 4.721 10.665 -0.160 1.00 53.84 376 MET A CA 1
ATOM 2908 C C . MET A 1 376 ? 3.606 11.224 0.743 1.00 53.84 376 MET A C 1
ATOM 2910 O O . MET A 1 376 ? 3.374 10.734 1.845 1.00 53.84 376 MET A O 1
ATOM 2914 N N . GLY A 1 377 ? 2.899 12.262 0.286 1.00 59.25 377 GLY A N 1
ATOM 2915 C CA . GLY A 1 377 ? 1.805 12.893 1.040 1.00 59.25 377 GLY A CA 1
ATOM 2916 C C . GLY A 1 377 ? 0.702 11.920 1.486 1.00 59.25 377 GLY A C 1
ATOM 2917 O O . GLY A 1 377 ? 0.030 12.177 2.475 1.00 59.25 377 GLY A O 1
ATOM 2918 N N . MET A 1 378 ? 0.549 10.771 0.819 1.00 60.72 378 MET A N 1
ATOM 2919 C CA . MET A 1 378 ? -0.466 9.773 1.174 1.00 60.72 378 MET A CA 1
ATOM 2920 C C . MET A 1 378 ? -0.069 8.870 2.354 1.00 60.72 378 MET A C 1
ATOM 2922 O O . MET A 1 378 ? -0.949 8.465 3.107 1.00 60.72 378 MET A O 1
ATOM 2926 N N . LEU A 1 379 ? 1.224 8.614 2.603 1.00 65.44 379 LEU A N 1
ATOM 2927 C CA . LEU A 1 379 ? 1.659 7.873 3.803 1.00 65.44 379 LEU A CA 1
ATOM 2928 C C . LEU A 1 379 ? 1.278 8.616 5.094 1.00 65.44 379 LEU A C 1
ATOM 2930 O O . LEU A 1 379 ? 0.975 7.981 6.105 1.00 65.44 379 LEU A O 1
ATOM 2934 N N . TRP A 1 380 ? 1.198 9.953 5.041 1.00 70.88 380 TRP A N 1
ATOM 2935 C CA . TRP A 1 380 ? 0.692 10.761 6.150 1.00 70.88 380 TRP A CA 1
ATOM 2936 C C . TRP A 1 380 ? -0.735 10.400 6.540 1.00 70.88 380 TRP A C 1
ATOM 2938 O O . TRP A 1 380 ? -1.044 10.462 7.721 1.00 70.88 380 TRP A O 1
ATOM 2948 N N . LEU A 1 381 ? -1.595 9.978 5.608 1.00 69.44 381 LEU A N 1
ATOM 2949 C CA . LEU A 1 381 ? -2.958 9.566 5.952 1.00 69.44 381 LEU A CA 1
ATOM 2950 C C . LEU A 1 381 ? -2.961 8.302 6.819 1.00 69.44 381 LEU A C 1
ATOM 2952 O O . LEU A 1 381 ? -3.720 8.249 7.785 1.00 69.44 381 LEU A O 1
ATOM 2956 N N . SER A 1 382 ? -2.081 7.331 6.541 1.00 68.31 382 SER A N 1
ATOM 2957 C CA . SER A 1 382 ? -1.924 6.139 7.389 1.00 68.31 382 SER A CA 1
ATOM 2958 C C . SER A 1 382 ? -1.357 6.507 8.760 1.00 68.31 382 SER A C 1
ATOM 2960 O O . SER A 1 382 ? -1.919 6.124 9.782 1.00 68.31 382 SER A O 1
ATOM 2962 N N . VAL A 1 383 ? -0.309 7.341 8.797 1.00 75.69 383 VAL A N 1
ATOM 2963 C CA . VAL A 1 383 ? 0.273 7.840 10.055 1.00 75.69 383 VAL A CA 1
ATOM 2964 C C . VAL A 1 383 ? -0.764 8.610 10.876 1.00 75.69 383 VAL A C 1
ATOM 2966 O O . VAL A 1 383 ? -0.865 8.411 12.083 1.00 75.69 383 VAL A O 1
ATOM 2969 N N . CYS A 1 384 ? -1.568 9.464 10.240 1.00 77.38 384 CYS A N 1
ATOM 2970 C CA . CYS A 1 384 ? -2.656 10.187 10.886 1.00 77.38 384 CYS A CA 1
ATOM 2971 C C . CYS A 1 384 ? -3.740 9.234 11.396 1.00 77.38 384 CYS A C 1
ATOM 2973 O O . CYS A 1 384 ? -4.216 9.430 12.510 1.00 77.38 384 CYS A O 1
ATOM 2975 N N . ALA A 1 385 ? -4.112 8.199 10.637 1.00 72.75 385 ALA A N 1
ATOM 2976 C CA . ALA A 1 385 ? -5.082 7.199 11.076 1.00 72.75 385 ALA A CA 1
ATOM 2977 C C . ALA A 1 385 ? -4.591 6.442 12.322 1.00 72.75 385 ALA A C 1
ATOM 2979 O O . ALA A 1 385 ? -5.337 6.316 13.297 1.00 72.75 385 ALA A O 1
ATOM 2980 N N . ASP A 1 386 ? -3.324 6.022 12.346 1.00 76.50 386 ASP A N 1
ATOM 2981 C CA . ASP A 1 386 ? -2.727 5.362 13.512 1.00 76.50 386 ASP A CA 1
ATOM 2982 C C . ASP A 1 386 ? -2.524 6.316 14.690 1.00 76.50 386 ASP A C 1
ATOM 2984 O O . ASP A 1 386 ? -2.737 5.933 15.841 1.00 76.50 386 ASP A O 1
ATOM 2988 N N . ALA A 1 387 ? -2.186 7.580 14.432 1.00 78.44 387 ALA A N 1
ATOM 2989 C CA . ALA A 1 387 ? -2.147 8.616 15.458 1.00 78.44 387 ALA A CA 1
ATOM 2990 C C . ALA A 1 387 ? -3.544 8.858 16.052 1.00 78.44 387 ALA A C 1
ATOM 2992 O O . ALA A 1 387 ? -3.684 8.959 17.270 1.00 78.44 387 ALA A O 1
ATOM 2993 N N . CYS A 1 388 ? -4.598 8.874 15.232 1.00 78.31 388 CYS A N 1
ATOM 2994 C CA . CYS A 1 388 ? -5.980 8.947 15.700 1.00 78.31 388 CYS A CA 1
ATOM 2995 C C . CYS A 1 388 ? -6.358 7.718 16.540 1.00 78.31 388 CYS A C 1
ATOM 2997 O O . CYS A 1 388 ? -6.974 7.880 17.596 1.00 78.31 388 CYS A O 1
ATOM 2999 N N . LEU A 1 389 ? -5.959 6.508 16.128 1.00 74.00 389 LEU A N 1
ATOM 3000 C CA . LEU A 1 389 ? -6.134 5.280 16.913 1.00 74.00 389 LEU A CA 1
ATOM 3001 C C . LEU A 1 389 ? -5.388 5.351 18.251 1.00 74.00 389 LEU A C 1
ATOM 3003 O O . LEU A 1 389 ? -5.953 4.985 19.283 1.00 74.00 389 LEU A O 1
ATOM 3007 N N . LEU A 1 390 ? -4.157 5.864 18.257 1.00 81.12 390 LEU A N 1
ATOM 3008 C CA . LEU A 1 390 ? -3.358 6.073 19.461 1.00 81.12 390 LEU A CA 1
ATOM 3009 C C . LEU A 1 390 ? -4.030 7.078 20.403 1.00 81.12 390 LEU A C 1
ATOM 3011 O O . LEU A 1 390 ? -4.189 6.794 21.591 1.00 81.12 390 LEU A O 1
ATOM 3015 N N . CYS A 1 391 ? -4.473 8.227 19.888 1.00 80.38 391 CYS A N 1
ATOM 3016 C CA . CYS A 1 391 ? -5.203 9.229 20.660 1.00 80.38 391 CYS A CA 1
ATOM 3017 C C . CYS A 1 391 ? -6.497 8.648 21.238 1.00 80.38 391 CYS A C 1
ATOM 3019 O O . CYS A 1 391 ? -6.771 8.826 22.425 1.00 80.38 391 CYS A O 1
ATOM 3021 N N . LEU A 1 392 ? -7.268 7.904 20.440 1.00 76.75 392 LEU A N 1
ATOM 3022 C CA . LEU A 1 392 ? -8.492 7.244 20.891 1.00 76.75 392 LEU A CA 1
ATOM 3023 C C . LEU A 1 392 ? -8.195 6.222 21.997 1.00 76.75 392 LEU A C 1
ATOM 3025 O O . LEU A 1 392 ? -8.869 6.212 23.027 1.00 76.75 392 LEU A O 1
ATOM 3029 N N . ALA A 1 393 ? -7.159 5.400 21.825 1.00 76.62 393 ALA A N 1
ATOM 3030 C CA . ALA A 1 393 ? -6.724 4.425 22.819 1.00 76.62 393 ALA A CA 1
ATOM 3031 C C . ALA A 1 393 ? -6.286 5.094 24.128 1.00 76.62 393 ALA A C 1
ATOM 3033 O O . ALA A 1 393 ? -6.659 4.636 25.210 1.00 76.62 393 ALA A O 1
ATOM 3034 N N . LEU A 1 394 ? -5.549 6.203 24.039 1.00 78.88 394 LEU A N 1
ATOM 3035 C CA . LEU A 1 394 ? -5.090 6.983 25.184 1.00 78.88 394 LEU A CA 1
ATOM 3036 C C . LEU A 1 394 ? -6.257 7.662 25.915 1.00 78.88 394 LEU A C 1
ATOM 3038 O O . LEU A 1 394 ? -6.324 7.608 27.143 1.00 78.88 394 LEU A O 1
ATOM 3042 N N . ILE A 1 395 ? -7.228 8.217 25.185 1.00 78.00 395 ILE A N 1
ATOM 3043 C CA . ILE A 1 395 ? -8.464 8.762 25.766 1.00 78.00 395 ILE A CA 1
ATOM 3044 C C . ILE A 1 395 ? -9.229 7.658 26.501 1.00 78.00 395 ILE A C 1
ATOM 3046 O O . ILE A 1 395 ? -9.601 7.838 27.661 1.00 78.00 395 ILE A O 1
ATOM 3050 N N . ILE A 1 396 ? -9.422 6.494 25.873 1.00 73.12 396 ILE A N 1
ATOM 3051 C CA . ILE A 1 396 ? -10.091 5.341 26.494 1.00 73.12 396 ILE A CA 1
ATOM 3052 C C . ILE A 1 396 ? -9.326 4.885 27.744 1.00 73.12 396 ILE A C 1
ATOM 3054 O O . ILE A 1 396 ? -9.947 4.591 28.767 1.00 73.12 396 ILE A O 1
ATOM 3058 N N . TYR A 1 397 ? -7.991 4.865 27.700 1.00 78.69 397 TYR A N 1
ATOM 3059 C CA . TYR A 1 397 ? -7.142 4.520 28.840 1.00 78.69 397 TYR A CA 1
ATOM 3060 C C . TYR A 1 397 ? -7.330 5.475 30.019 1.00 78.69 397 TYR A C 1
ATOM 3062 O O . TYR A 1 397 ? -7.578 5.028 31.141 1.00 78.69 397 TYR A O 1
ATOM 3070 N N . ILE A 1 398 ? -7.234 6.782 29.767 1.00 78.75 398 ILE A N 1
ATOM 3071 C CA . ILE A 1 398 ? -7.371 7.823 30.788 1.00 78.75 398 ILE A CA 1
ATOM 3072 C C . ILE A 1 398 ? -8.780 7.792 31.376 1.00 78.75 398 ILE A C 1
ATOM 3074 O O . ILE A 1 398 ? -8.930 7.774 32.598 1.00 78.75 398 ILE A O 1
ATOM 3078 N N . MET A 1 399 ? -9.807 7.709 30.526 1.00 74.56 399 MET A N 1
ATOM 3079 C CA . MET A 1 399 ? -11.202 7.605 30.957 1.00 74.56 399 MET A CA 1
ATOM 3080 C C . MET A 1 399 ? -11.417 6.373 31.833 1.00 74.56 399 MET A C 1
ATOM 3082 O O . MET A 1 399 ? -11.986 6.486 32.917 1.00 74.56 399 MET A O 1
ATOM 3086 N N . ARG A 1 400 ? -10.890 5.211 31.427 1.00 73.56 400 ARG A N 1
ATOM 3087 C CA . ARG A 1 400 ? -10.946 3.988 32.233 1.00 73.56 400 ARG A CA 1
ATOM 3088 C C . ARG A 1 400 ? -10.259 4.176 33.581 1.00 73.56 400 ARG A C 1
ATOM 3090 O O . ARG A 1 400 ? -10.848 3.833 34.599 1.00 73.56 400 ARG A O 1
ATOM 3097 N N . LYS A 1 401 ? -9.038 4.718 33.613 1.00 79.31 401 LYS A N 1
ATOM 3098 C CA . LYS A 1 401 ? -8.289 4.921 34.863 1.00 79.31 401 LYS A CA 1
ATOM 3099 C C . LYS A 1 401 ? -9.025 5.877 35.803 1.00 79.31 401 LYS A C 1
ATOM 3101 O O . LYS A 1 401 ? -9.155 5.565 36.982 1.00 79.31 401 LYS A O 1
ATOM 3106 N N . ARG A 1 402 ? -9.564 6.978 35.273 1.00 76.50 402 ARG A N 1
ATOM 3107 C CA . ARG A 1 402 ? -10.361 7.946 36.034 1.00 76.50 402 ARG A CA 1
ATOM 3108 C C . ARG A 1 402 ? -11.617 7.299 36.610 1.00 76.50 402 ARG A C 1
ATOM 3110 O O . ARG A 1 402 ? -11.873 7.442 37.796 1.00 76.50 402 ARG A O 1
ATOM 3117 N N . ILE A 1 403 ? -12.355 6.532 35.806 1.00 71.56 403 ILE A N 1
ATOM 3118 C CA . ILE A 1 403 ? -13.560 5.818 36.253 1.00 71.56 403 ILE A CA 1
ATOM 3119 C C . ILE A 1 403 ? -13.224 4.786 37.334 1.00 71.56 403 ILE A C 1
ATOM 3121 O O . ILE A 1 403 ? -13.922 4.718 38.345 1.00 71.56 403 ILE A O 1
ATOM 3125 N N . LEU A 1 404 ? -12.150 4.010 37.156 1.00 74.31 404 LEU A N 1
ATOM 3126 C CA . LEU A 1 404 ? -11.686 3.038 38.149 1.00 74.31 404 LEU A CA 1
ATOM 3127 C C . LEU A 1 404 ? -11.311 3.722 39.469 1.00 74.31 404 LEU A C 1
ATOM 3129 O O . LEU A 1 404 ? -11.723 3.255 40.524 1.00 74.31 404 LEU A O 1
ATOM 3133 N N . GLN A 1 405 ? -10.583 4.840 39.413 1.00 80.62 405 GLN A N 1
ATOM 3134 C CA . GLN A 1 405 ? -10.213 5.618 40.598 1.00 80.62 405 GLN A CA 1
ATOM 3135 C C . GLN A 1 405 ? -11.437 6.215 41.293 1.00 80.62 405 GLN A C 1
ATOM 3137 O O . GLN A 1 405 ? -11.596 6.030 42.494 1.00 80.62 405 GLN A O 1
ATOM 3142 N N . SER A 1 406 ? -12.333 6.871 40.551 1.00 73.88 406 SER A N 1
ATOM 3143 C CA . SER A 1 406 ? -13.568 7.429 41.112 1.00 73.88 406 SER A CA 1
ATOM 3144 C C . SER A 1 406 ? -14.440 6.351 41.752 1.00 73.88 406 SER A C 1
ATOM 3146 O O . SER A 1 406 ? -14.982 6.566 42.830 1.00 73.88 406 SER A O 1
ATOM 3148 N N . SER A 1 407 ? -14.535 5.174 41.133 1.00 69.38 407 SER A N 1
ATOM 3149 C CA . SER A 1 407 ? -15.305 4.061 41.695 1.00 69.38 407 SER A CA 1
ATOM 3150 C C . SER A 1 407 ? -14.627 3.456 42.922 1.00 69.38 407 SER A C 1
ATOM 3152 O O . SER A 1 407 ? -15.317 3.078 43.856 1.00 69.38 407 SER A O 1
ATOM 3154 N N . ALA A 1 408 ? -13.293 3.386 42.956 1.00 74.88 408 ALA A N 1
ATOM 3155 C CA . ALA A 1 408 ? -12.564 2.934 44.139 1.00 74.88 408 ALA A CA 1
ATOM 3156 C C . ALA A 1 408 ? -12.788 3.879 45.330 1.00 74.88 408 ALA A C 1
ATOM 3158 O O . ALA A 1 408 ? -13.032 3.404 46.433 1.00 74.88 408 ALA A O 1
ATOM 3159 N N . ILE A 1 409 ? -12.782 5.195 45.088 1.00 76.38 409 ILE A N 1
ATOM 3160 C CA . ILE A 1 409 ? -13.085 6.213 46.104 1.00 76.38 409 ILE A CA 1
ATOM 3161 C C . ILE A 1 409 ? -14.532 6.074 46.597 1.00 76.38 409 ILE A C 1
ATOM 3163 O O . ILE A 1 409 ? -14.764 6.092 47.801 1.00 76.38 409 ILE A O 1
ATOM 3167 N N . LEU A 1 410 ? -15.498 5.884 45.689 1.00 70.00 410 LEU A N 1
ATOM 3168 C CA . LEU A 1 410 ? -16.905 5.658 46.048 1.00 70.00 410 LEU A CA 1
ATOM 3169 C C . LEU A 1 410 ? -17.081 4.393 46.896 1.00 70.00 410 LEU A C 1
ATOM 3171 O O . LEU A 1 410 ? -17.663 4.459 47.969 1.00 70.00 410 LEU A O 1
ATOM 3175 N N . ILE A 1 411 ? -16.510 3.264 46.465 1.00 70.56 411 ILE A N 1
ATOM 3176 C CA . ILE A 1 411 ? -16.565 1.998 47.212 1.00 70.56 411 ILE A CA 1
ATOM 3177 C C . ILE A 1 411 ? -15.906 2.148 48.586 1.00 70.56 411 ILE A C 1
ATOM 3179 O O . ILE A 1 411 ? -16.393 1.590 49.567 1.00 70.56 411 ILE A O 1
ATOM 3183 N N . GLN A 1 412 ? -14.798 2.885 48.671 1.00 77.31 412 GLN A N 1
ATOM 3184 C CA . GLN A 1 412 ? -14.132 3.147 49.940 1.00 77.31 412 GLN A CA 1
ATOM 3185 C C . GLN A 1 412 ? -15.009 4.000 50.866 1.00 77.31 412 GLN A C 1
ATOM 3187 O O . GLN A 1 412 ? -15.159 3.650 52.032 1.00 77.31 412 GLN A O 1
ATOM 3192 N N . SER A 1 413 ? -15.639 5.056 50.348 1.00 72.75 413 SER A N 1
ATOM 3193 C CA . SER A 1 413 ? -16.559 5.904 51.113 1.00 72.75 413 SER A CA 1
ATOM 3194 C C . SER A 1 413 ? -17.800 5.137 51.590 1.00 72.75 413 SER A C 1
ATOM 3196 O O . SER A 1 413 ? -18.191 5.257 52.755 1.00 72.75 413 SER A O 1
ATOM 3198 N N . ASP A 1 414 ? -18.375 4.287 50.736 1.00 68.38 414 ASP A N 1
ATOM 3199 C CA . ASP A 1 414 ? -19.496 3.411 51.090 1.00 68.38 414 ASP A CA 1
ATOM 3200 C C . ASP A 1 414 ? -19.087 2.409 52.173 1.00 68.38 414 ASP A C 1
ATOM 3202 O O . ASP A 1 414 ? -19.817 2.200 53.143 1.00 68.38 414 ASP A O 1
ATOM 3206 N N . ARG A 1 415 ? -17.892 1.818 52.047 1.00 71.19 415 ARG A N 1
ATOM 3207 C CA . ARG A 1 415 ? -17.337 0.906 53.049 1.00 71.19 415 ARG A CA 1
ATOM 3208 C C . ARG A 1 415 ? -17.124 1.606 54.387 1.00 71.19 415 ARG A C 1
ATOM 3210 O O . ARG A 1 415 ? -17.533 1.068 55.407 1.00 71.19 415 ARG A O 1
ATOM 3217 N N . GLU A 1 416 ? -16.516 2.787 54.400 1.00 76.44 416 GLU A N 1
ATOM 3218 C CA . GLU A 1 416 ? -16.282 3.556 55.628 1.00 76.44 416 GLU A CA 1
ATOM 3219 C C . GLU A 1 416 ? -17.600 3.926 56.321 1.00 76.44 416 GLU A C 1
ATOM 3221 O O . GLU A 1 416 ? -17.709 3.810 57.546 1.00 76.44 416 GLU A O 1
ATOM 3226 N N . SER A 1 417 ? -18.619 4.294 55.538 1.00 68.75 417 SER A N 1
ATOM 3227 C CA . SER A 1 417 ? -19.974 4.568 56.027 1.00 68.75 417 SER A CA 1
ATOM 3228 C C . SER A 1 417 ? -20.620 3.313 56.620 1.00 68.75 417 SER A C 1
ATOM 3230 O O . SER A 1 417 ? -21.172 3.351 57.720 1.00 68.75 417 SER A O 1
ATOM 3232 N N . TYR A 1 418 ? -20.498 2.176 55.934 1.00 64.69 418 TYR A N 1
ATOM 3233 C CA . TYR A 1 418 ? -21.009 0.887 56.398 1.00 64.69 418 TYR A CA 1
ATOM 3234 C C . TYR A 1 418 ? -20.313 0.422 57.687 1.00 64.69 418 TYR A C 1
ATOM 3236 O O . TYR A 1 418 ? -20.977 0.043 58.654 1.00 64.69 418 TYR A O 1
ATOM 3244 N N . ASP A 1 419 ? -18.985 0.529 57.744 1.00 73.50 419 ASP A N 1
ATOM 3245 C CA . ASP A 1 419 ? -18.168 0.189 58.911 1.00 73.50 419 ASP A CA 1
ATOM 3246 C C . ASP A 1 419 ? -18.461 1.126 60.096 1.00 73.50 419 ASP A C 1
ATOM 3248 O O . ASP A 1 419 ? -18.363 0.720 61.255 1.00 73.50 419 ASP A O 1
ATOM 3252 N N . ALA A 1 420 ? -18.807 2.393 59.848 1.00 70.75 420 ALA A N 1
ATOM 3253 C CA . ALA A 1 420 ? -19.242 3.324 60.889 1.00 70.75 420 ALA A CA 1
ATOM 3254 C C . ALA A 1 420 ? -20.595 2.913 61.489 1.00 70.75 420 ALA A C 1
ATOM 3256 O O . ALA A 1 420 ? -20.704 2.813 62.713 1.00 70.75 420 ALA A O 1
ATOM 3257 N N . VAL A 1 421 ? -21.587 2.596 60.650 1.00 69.06 421 VAL A N 1
ATOM 3258 C CA . VAL A 1 421 ? -22.905 2.113 61.100 1.00 69.06 421 VAL A CA 1
ATOM 3259 C C . VAL A 1 421 ? -22.763 0.818 61.902 1.00 69.06 421 VAL A C 1
ATOM 3261 O O . VAL A 1 421 ? -23.294 0.715 63.008 1.00 69.06 421 VAL A O 1
ATOM 3264 N N . TRP A 1 422 ? -21.980 -0.145 61.411 1.00 71.25 422 TRP A N 1
ATOM 3265 C CA . TRP A 1 422 ? -21.741 -1.399 62.131 1.00 71.25 422 TRP A CA 1
ATOM 3266 C C . TRP A 1 422 ? -21.040 -1.206 63.471 1.00 71.25 422 TRP A C 1
ATOM 3268 O O . TRP A 1 422 ? -21.378 -1.892 64.434 1.00 71.25 422 TRP A O 1
ATOM 3278 N N . ARG A 1 423 ? -20.104 -0.256 63.574 1.00 74.62 423 ARG A N 1
ATOM 3279 C CA . ARG A 1 423 ? -19.462 0.079 64.853 1.00 74.62 423 ARG A CA 1
ATOM 3280 C C . ARG A 1 423 ? -20.451 0.641 65.873 1.00 74.62 423 ARG A C 1
ATOM 3282 O O . ARG A 1 423 ? -20.306 0.341 67.055 1.00 74.62 423 ARG A O 1
ATOM 3289 N N . VAL A 1 424 ? -21.438 1.432 65.449 1.00 71.56 424 VAL A N 1
ATOM 3290 C CA . VAL A 1 424 ? -22.498 1.936 66.342 1.00 71.56 424 VAL A CA 1
ATOM 3291 C C . VAL A 1 424 ? -23.387 0.788 66.817 1.00 71.56 424 VAL A C 1
ATOM 3293 O O . VAL A 1 424 ? -23.596 0.642 68.020 1.00 71.56 424 VAL A O 1
ATOM 3296 N N . VAL A 1 425 ? -23.821 -0.080 65.897 1.00 66.00 425 VAL A N 1
ATOM 3297 C CA . VAL A 1 425 ? -24.632 -1.267 66.218 1.00 66.00 425 VAL A CA 1
ATOM 3298 C C . VAL A 1 425 ? -23.906 -2.193 67.198 1.00 66.00 425 VAL A C 1
ATOM 3300 O O . VAL A 1 425 ? -24.495 -2.618 68.187 1.00 66.00 425 VAL A O 1
ATOM 3303 N N . ALA A 1 426 ? -22.615 -2.451 66.971 1.00 72.38 426 ALA A N 1
ATOM 3304 C CA . ALA A 1 426 ? -21.802 -3.302 67.837 1.00 72.38 426 ALA A CA 1
ATOM 3305 C C . ALA A 1 426 ? -21.583 -2.716 69.245 1.00 72.38 426 ALA A C 1
ATOM 3307 O O . ALA A 1 426 ? -21.354 -3.467 70.186 1.00 72.38 426 ALA A O 1
ATOM 3308 N N . ARG A 1 427 ? -21.633 -1.385 69.405 1.00 74.31 427 ARG A N 1
ATOM 3309 C CA . ARG A 1 427 ? -21.438 -0.710 70.702 1.00 74.31 427 ARG A CA 1
ATOM 3310 C C . ARG A 1 427 ? -22.714 -0.564 71.523 1.00 74.31 427 ARG A C 1
ATOM 3312 O O . ARG A 1 427 ? -22.620 -0.469 72.740 1.00 74.31 427 ARG A O 1
ATOM 3319 N N . GLN A 1 428 ? -23.878 -0.481 70.882 1.00 70.44 428 GLN A N 1
ATOM 3320 C CA . GLN A 1 428 ? -25.141 -0.166 71.561 1.00 70.44 428 GLN A CA 1
ATOM 3321 C C . GLN A 1 428 ? -25.890 -1.388 72.112 1.00 70.44 428 GLN A C 1
ATOM 3323 O O . GLN A 1 428 ? -27.011 -1.226 72.582 1.00 70.44 428 GLN A O 1
ATOM 3328 N N . ASP A 1 429 ? -25.294 -2.586 72.063 1.00 64.56 429 ASP A N 1
ATOM 3329 C CA . ASP A 1 429 ? -25.930 -3.849 72.473 1.00 64.56 429 ASP A CA 1
ATOM 3330 C C . ASP A 1 429 ? -27.363 -3.958 71.913 1.00 64.56 429 ASP A C 1
ATOM 3332 O O . ASP A 1 429 ? -28.335 -4.273 72.603 1.00 64.56 429 ASP A O 1
ATOM 3336 N N . VAL A 1 430 ? -27.500 -3.562 70.637 1.00 59.06 430 VAL A N 1
ATOM 3337 C CA . VAL A 1 430 ? -28.796 -3.404 69.978 1.00 59.06 430 VAL A CA 1
ATOM 3338 C C . VAL A 1 430 ? -29.509 -4.756 70.030 1.00 59.06 430 VAL A C 1
ATOM 3340 O O . VAL A 1 430 ? -28.990 -5.729 69.477 1.00 59.06 430 VAL A O 1
ATOM 3343 N N . PRO A 1 431 ? -30.691 -4.857 70.665 1.00 62.53 431 PRO A N 1
ATOM 3344 C CA . PRO A 1 431 ? -31.345 -6.140 70.861 1.00 62.53 431 PRO A CA 1
ATOM 3345 C C . PRO A 1 431 ? -31.582 -6.835 69.515 1.00 62.53 431 PRO A C 1
ATOM 3347 O O . PRO A 1 431 ? -32.114 -6.223 68.583 1.00 62.53 431 PRO A O 1
ATOM 3350 N N . ASN A 1 432 ? -31.230 -8.127 69.438 1.00 67.81 432 ASN A N 1
ATOM 3351 C CA . ASN A 1 432 ? -31.220 -8.961 68.221 1.00 67.81 432 ASN A CA 1
ATOM 3352 C C . ASN A 1 432 ? -32.451 -8.786 67.307 1.00 67.81 432 ASN A C 1
ATOM 3354 O O . ASN A 1 432 ? -32.329 -8.829 66.086 1.00 67.81 432 ASN A O 1
ATOM 3358 N N . LYS A 1 433 ? -33.624 -8.465 67.871 1.00 62.34 433 LYS A N 1
ATOM 3359 C CA . LYS A 1 433 ? -34.854 -8.167 67.118 1.00 62.34 433 LYS A CA 1
ATOM 3360 C C . LYS A 1 433 ? -34.718 -7.069 66.054 1.00 62.34 433 LYS A C 1
ATOM 3362 O O . LYS A 1 433 ? -35.428 -7.125 65.053 1.00 62.34 433 LYS A O 1
ATOM 3367 N N . HIS A 1 434 ? -33.892 -6.039 66.256 1.00 58.72 434 HIS A N 1
ATOM 3368 C CA . HIS A 1 434 ? -33.717 -4.977 65.251 1.00 58.72 434 HIS A CA 1
ATOM 3369 C C . HIS A 1 434 ? -32.784 -5.407 64.113 1.00 58.72 434 HIS A C 1
ATOM 3371 O O . HIS A 1 434 ? -33.057 -5.092 62.954 1.00 58.72 434 HIS A O 1
ATOM 3377 N N . LEU A 1 435 ? -31.757 -6.202 64.425 1.00 61.72 435 LEU A N 1
ATOM 3378 C CA . LEU A 1 435 ? -30.884 -6.837 63.436 1.00 61.72 435 LEU A CA 1
ATOM 3379 C C . LEU A 1 435 ? -31.646 -7.853 62.573 1.00 61.72 435 LEU A C 1
ATOM 3381 O O . LEU A 1 435 ? -31.509 -7.840 61.350 1.00 61.72 435 LEU A O 1
ATOM 3385 N N . ASP A 1 436 ? -32.527 -8.653 63.178 1.00 66.81 436 ASP A N 1
ATOM 3386 C CA . ASP A 1 436 ? -33.387 -9.601 62.458 1.00 66.81 436 ASP A CA 1
ATOM 3387 C C . ASP A 1 436 ? -34.340 -8.893 61.486 1.00 66.81 436 ASP A C 1
ATOM 3389 O O . ASP A 1 436 ? -34.555 -9.351 60.362 1.00 66.81 436 ASP A O 1
ATOM 3393 N N . ARG A 1 437 ? -34.875 -7.731 61.881 1.00 63.72 437 ARG A N 1
ATOM 3394 C CA . ARG A 1 437 ? -35.763 -6.929 61.029 1.00 63.72 437 ARG A CA 1
ATOM 3395 C C . ARG A 1 437 ? -35.023 -6.310 59.839 1.00 63.72 437 ARG A C 1
ATOM 3397 O O . ARG A 1 437 ? -35.551 -6.306 58.730 1.00 63.72 437 ARG A O 1
ATOM 3404 N N . LEU A 1 438 ? -33.794 -5.835 60.045 1.00 59.31 438 LEU A N 1
ATOM 3405 C CA . LEU A 1 438 ? -32.923 -5.324 58.979 1.00 59.31 438 LEU A CA 1
ATOM 3406 C C . LEU A 1 438 ? -32.488 -6.439 58.014 1.00 59.31 438 LEU A C 1
ATOM 3408 O O . LEU A 1 438 ? -32.524 -6.257 56.797 1.00 59.31 438 LEU A O 1
ATOM 3412 N N . SER A 1 439 ? -32.156 -7.618 58.544 1.00 69.06 439 SER A N 1
ATOM 3413 C CA . SER A 1 439 ? -31.889 -8.838 57.771 1.00 69.06 439 SER A CA 1
ATOM 3414 C C . SER A 1 439 ? -33.085 -9.225 56.891 1.00 69.06 439 SER A C 1
ATOM 3416 O O . SER A 1 439 ? -32.918 -9.463 55.692 1.00 69.06 439 SER A O 1
ATOM 3418 N N . ALA A 1 440 ? -34.300 -9.205 57.450 1.00 64.12 440 ALA A N 1
ATOM 3419 C CA . ALA A 1 440 ? -35.529 -9.504 56.720 1.00 64.12 440 ALA A CA 1
ATOM 3420 C C . ALA A 1 440 ? -35.787 -8.513 55.570 1.00 64.12 440 ALA A C 1
ATOM 3422 O O . ALA A 1 440 ? -36.010 -8.947 54.440 1.00 64.12 440 ALA A O 1
ATOM 3423 N N . LEU A 1 441 ? -35.657 -7.203 55.817 1.00 59.72 441 LEU A N 1
ATOM 3424 C CA . LEU A 1 441 ? -35.812 -6.163 54.787 1.00 59.72 441 LEU A CA 1
ATOM 3425 C C . LEU A 1 441 ? -34.759 -6.275 53.676 1.00 59.72 441 LEU A C 1
ATOM 3427 O O . LEU A 1 441 ? -35.063 -6.100 52.497 1.00 59.72 441 LEU A O 1
ATOM 3431 N N . THR A 1 442 ? -33.521 -6.620 54.033 1.00 63.16 442 THR A N 1
ATOM 3432 C CA . THR A 1 442 ? -32.445 -6.820 53.051 1.00 63.16 442 THR A CA 1
ATOM 3433 C C . THR A 1 442 ? -32.714 -8.053 52.184 1.00 63.16 442 THR A C 1
ATOM 3435 O O . THR A 1 442 ? -32.525 -8.012 50.966 1.00 63.16 442 THR A O 1
ATOM 3438 N N . LYS A 1 443 ? -33.215 -9.142 52.786 1.00 61.19 443 LYS A N 1
ATOM 3439 C CA . LYS A 1 443 ? -33.664 -10.340 52.061 1.00 61.19 443 LYS A CA 1
ATOM 3440 C C . LYS A 1 443 ? -34.820 -10.029 51.116 1.00 61.19 443 LYS A C 1
ATOM 3442 O O . LYS A 1 443 ? -34.771 -10.460 49.967 1.00 61.19 443 LYS A O 1
ATOM 3447 N N . GLU A 1 444 ? -35.821 -9.271 51.556 1.00 59.03 444 GLU A N 1
ATOM 3448 C CA . GLU A 1 444 ? -36.936 -8.854 50.699 1.00 59.03 444 GLU A CA 1
ATOM 3449 C C . GLU A 1 444 ? -36.475 -7.978 49.532 1.00 59.03 444 GLU A C 1
ATOM 3451 O O . GLU A 1 444 ? -36.884 -8.221 48.399 1.00 59.03 444 GLU A O 1
ATOM 3456 N N . ALA A 1 445 ? -35.571 -7.022 49.759 1.00 54.94 445 ALA A N 1
ATOM 3457 C CA . ALA A 1 445 ? -35.025 -6.180 48.695 1.00 54.94 445 ALA A CA 1
ATOM 3458 C C . ALA A 1 445 ? -34.220 -6.989 47.657 1.00 54.94 445 ALA A C 1
ATOM 3460 O O . ALA A 1 445 ? -34.339 -6.759 46.450 1.00 54.94 445 ALA A O 1
ATOM 3461 N N . LEU A 1 446 ? -33.432 -7.975 48.105 1.00 52.84 446 LEU A N 1
ATOM 3462 C CA . LEU A 1 446 ? -32.688 -8.884 47.225 1.00 52.84 446 LEU A CA 1
ATOM 3463 C C . LEU A 1 446 ? -33.617 -9.814 46.427 1.00 52.84 446 LEU A C 1
ATOM 3465 O O . LEU A 1 446 ? -33.427 -9.986 45.221 1.00 52.84 446 LEU A O 1
ATOM 3469 N N . LEU A 1 447 ? -34.648 -10.367 47.071 1.00 60.12 447 LEU A N 1
ATOM 3470 C CA . LEU A 1 447 ? -35.642 -11.239 46.436 1.00 60.12 447 LEU A CA 1
ATOM 3471 C C . LEU A 1 447 ? -36.562 -10.468 45.474 1.00 60.12 447 LEU A C 1
ATOM 3473 O O . LEU A 1 447 ? -36.900 -10.970 44.400 1.00 60.12 447 LEU A O 1
ATOM 3477 N N . GLY A 1 448 ? -36.915 -9.224 45.805 1.00 52.72 448 GLY A N 1
ATOM 3478 C CA . GLY A 1 448 ? -37.647 -8.312 44.924 1.00 52.72 448 GLY A CA 1
ATOM 3479 C C . GLY A 1 448 ? -36.860 -7.981 43.653 1.00 52.72 448 GLY A C 1
ATOM 3480 O O . GLY A 1 448 ? -37.425 -7.971 42.559 1.00 52.72 448 GLY A O 1
ATOM 3481 N N . ARG A 1 449 ? -35.533 -7.826 43.763 1.00 45.69 449 ARG A N 1
ATOM 3482 C CA . ARG A 1 449 ? -34.636 -7.654 42.608 1.00 45.69 449 ARG A CA 1
ATOM 3483 C C . ARG A 1 449 ? -34.536 -8.902 41.735 1.00 45.69 449 ARG A C 1
ATOM 3485 O O . ARG A 1 449 ? -34.526 -8.775 40.515 1.00 45.69 449 ARG A O 1
ATOM 3492 N N . GLN A 1 450 ? -34.510 -10.096 42.331 1.00 45.88 450 GLN A N 1
ATOM 3493 C CA . GLN A 1 450 ? -34.558 -11.353 41.571 1.00 45.88 450 GLN A CA 1
ATOM 3494 C C . GLN A 1 450 ? -35.868 -11.522 40.791 1.00 45.88 450 GLN A C 1
ATOM 3496 O O . GLN A 1 450 ? -35.854 -12.119 39.719 1.00 45.88 450 GLN A O 1
ATOM 3501 N N . ARG A 1 451 ? -36.985 -10.964 41.278 1.00 47.50 451 ARG A N 1
ATOM 3502 C CA . ARG A 1 451 ? -38.267 -10.969 40.553 1.00 47.50 451 ARG A CA 1
ATOM 3503 C C . ARG A 1 451 ? -38.356 -9.933 39.425 1.00 47.50 451 ARG A C 1
ATOM 3505 O O . ARG A 1 451 ? -39.150 -10.130 38.513 1.00 47.50 451 ARG A O 1
ATOM 3512 N N . GLN A 1 452 ? -37.566 -8.856 39.464 1.00 39.75 452 GLN A N 1
ATOM 3513 C CA . GLN A 1 452 ? -37.619 -7.766 38.475 1.00 39.75 452 GLN A CA 1
ATOM 3514 C C . GLN A 1 452 ? -36.559 -7.832 37.370 1.00 39.75 452 GLN A C 1
ATOM 3516 O O . GLN A 1 452 ? -36.600 -7.018 36.450 1.00 39.75 452 GLN A O 1
ATOM 3521 N N . VAL A 1 453 ? -35.639 -8.796 37.406 1.00 36.78 453 VAL A N 1
ATOM 3522 C CA . VAL A 1 453 ? -34.815 -9.117 36.237 1.00 36.78 453 VAL A CA 1
ATOM 3523 C C . VAL A 1 453 ? -35.496 -10.278 35.514 1.00 36.78 453 VAL A C 1
ATOM 3525 O O . VAL A 1 453 ? -35.235 -11.429 35.866 1.00 36.78 453 VAL A O 1
ATOM 3528 N N . PRO A 1 454 ? -36.374 -10.040 34.516 1.00 40.06 454 PRO A N 1
ATOM 3529 C CA . PRO A 1 454 ? -36.706 -11.096 33.583 1.00 40.06 454 PRO A CA 1
ATOM 3530 C C . PRO A 1 454 ? -35.395 -11.473 32.902 1.00 40.06 454 PRO A C 1
ATOM 3532 O O . PRO A 1 454 ? -34.871 -10.753 32.053 1.00 40.06 454 PRO A O 1
ATOM 3535 N N . MET A 1 455 ? -34.832 -12.600 33.326 1.00 38.78 455 MET A N 1
ATOM 3536 C CA . MET A 1 455 ? -33.782 -13.291 32.607 1.00 38.78 455 MET A CA 1
ATOM 3537 C C . MET A 1 455 ? -34.423 -13.772 31.297 1.00 38.78 455 MET A C 1
ATOM 3539 O O . MET A 1 455 ? -34.803 -14.929 31.154 1.00 38.78 455 MET A O 1
ATOM 3543 N N . GLN A 1 456 ? -34.577 -12.874 30.320 1.00 38.03 456 GLN A N 1
ATOM 3544 C CA . GLN A 1 456 ? -34.667 -13.268 28.922 1.00 38.03 456 GLN A CA 1
ATOM 3545 C C . GLN A 1 456 ? -33.275 -13.749 28.511 1.00 38.03 456 GLN A C 1
ATOM 3547 O O . GLN A 1 456 ? -32.555 -13.118 27.745 1.00 38.03 456 GLN A O 1
ATOM 3552 N N . VAL A 1 457 ? -32.881 -14.903 29.051 1.00 39.66 457 VAL A N 1
ATOM 3553 C CA . VAL A 1 457 ? -31.941 -15.778 28.368 1.00 39.66 457 VAL A CA 1
ATOM 3554 C C . VAL A 1 457 ? -32.745 -16.356 27.214 1.00 39.66 457 VAL A C 1
ATOM 3556 O O . VAL A 1 457 ? -33.337 -17.429 27.312 1.00 39.66 457 VAL A O 1
ATOM 3559 N N . THR A 1 458 ? -32.833 -15.606 26.117 1.00 40.44 458 THR A N 1
ATOM 3560 C CA . THR A 1 458 ? -33.157 -16.188 24.819 1.00 40.44 458 THR A CA 1
ATOM 3561 C C . THR A 1 458 ? -32.090 -17.233 24.545 1.00 40.44 458 THR A C 1
ATOM 3563 O O . THR A 1 458 ? -30.973 -16.926 24.131 1.00 40.44 458 THR A O 1
ATOM 3566 N N . ARG A 1 459 ? -32.441 -18.482 24.846 1.00 40.59 459 ARG A N 1
ATOM 3567 C CA . ARG A 1 459 ? -31.747 -19.696 24.439 1.00 40.59 459 ARG A CA 1
ATOM 3568 C C . ARG A 1 459 ? -31.892 -19.785 22.918 1.00 40.59 459 ARG A C 1
ATOM 3570 O O . ARG A 1 459 ? -32.766 -20.470 22.399 1.00 40.59 459 ARG A O 1
ATOM 3577 N N . ALA A 1 460 ? -31.107 -18.983 22.208 1.00 40.38 460 ALA A N 1
ATOM 3578 C CA . ALA A 1 460 ? -31.025 -19.038 20.764 1.00 40.38 460 ALA A CA 1
ATOM 3579 C C . ALA A 1 460 ? -30.264 -20.313 20.381 1.00 40.38 460 ALA A C 1
ATOM 3581 O O . ALA A 1 460 ? -29.069 -20.426 20.628 1.00 40.38 460 ALA A O 1
ATOM 3582 N N . GLY A 1 461 ? -30.998 -21.265 19.805 1.00 40.00 461 GLY A N 1
ATOM 3583 C CA . GLY A 1 461 ? -30.497 -22.128 18.738 1.00 40.00 461 GLY A CA 1
ATOM 3584 C C . GLY A 1 461 ? -29.443 -23.165 19.109 1.00 40.00 461 GLY A C 1
ATOM 3585 O O . GLY A 1 461 ? -28.325 -23.098 18.621 1.00 40.00 461 GLY A O 1
ATOM 3586 N N . ALA A 1 462 ? -29.838 -24.188 19.864 1.00 37.69 462 ALA A N 1
ATOM 3587 C CA . ALA A 1 462 ? -29.348 -25.542 19.613 1.00 37.69 462 ALA A CA 1
ATOM 3588 C C . ALA A 1 462 ? -30.553 -26.369 19.148 1.00 37.69 462 ALA A C 1
ATOM 3590 O O . ALA A 1 462 ? -31.266 -26.964 19.954 1.00 37.69 462 ALA A O 1
ATOM 3591 N N . LYS A 1 463 ? -30.839 -26.300 17.847 1.00 44.50 463 LYS A N 1
ATOM 3592 C CA . LYS A 1 463 ? -31.665 -27.272 17.134 1.00 44.50 463 LYS A CA 1
ATOM 3593 C C . LYS A 1 463 ? -30.888 -27.683 15.891 1.00 44.50 463 LYS A C 1
ATOM 3595 O O . LYS A 1 463 ? -30.644 -26.852 15.026 1.00 44.50 463 LYS A O 1
ATOM 3600 N N . GLU A 1 464 ? -30.427 -28.923 15.965 1.00 42.53 464 GLU A N 1
ATOM 3601 C CA . GLU A 1 464 ? -30.342 -29.948 14.922 1.00 42.53 464 GLU A CA 1
ATOM 3602 C C . GLU A 1 464 ? -30.527 -29.500 13.466 1.00 42.53 464 GLU A C 1
ATOM 3604 O O . GLU A 1 464 ? -31.539 -28.899 13.094 1.00 42.53 464 GLU A O 1
ATOM 3609 N N . GLY A 1 465 ? -29.537 -29.901 12.671 1.00 40.69 465 GLY A N 1
ATOM 3610 C CA . GLY A 1 465 ? -29.390 -29.775 11.229 1.00 40.69 465 GLY A CA 1
ATOM 3611 C C . GLY A 1 465 ? -27.964 -30.156 10.881 1.00 40.69 465 GLY A C 1
ATOM 3612 O O . GLY A 1 465 ? -27.158 -29.213 10.736 1.00 40.69 465 GLY A O 1
#

pLDDT: mean 73.34, std 20.53, range [26.44, 97.81]

Foldseek 3Di:
DDDDDDDDDDDDDDDDDDPPPPPDPDDDDDDDDDDDDDDDDDDDPPVVVVVVVVVLVVDPVVVVVVVVVVVVVVVVVVVLVLLVDPQNQLSLLLDPVLLVLLLVLLVLLLVLLVLLVCLQPVPFFDWFFKKKKFFDAFQLRDDQAQFEQQFPDKFFDDPPDTCPFDFPDWDGGGNMIMTGGPGIDGGQKMKTFGDPDQSRSHRQFMWMWGHRPVPDTDTDEISDWDQDASRDIDYDRDGHDDDRDHRDIDMGGNHDDVLSVLSSLLSNLQSVLSNVLSVCSNVSNSVVSLLSNLVSLLSSLVSLLVSLVSLCVVPPPPDPLNVVVSVLSNVSSVLSNVLSVCSPPVSVCNLVVLLVSLVSQLVSLVVCCVPVDVPNPSSVSVNVSSVSSNVVSVVVVVVSVVSVVVVVVVVVVVVVVVVVVVVVVVPPPPPVVVVVVVVVVVVVVVVVVVVPPPPPPVPPDPDDD

Secondary structure (DSSP, 8-state):
-------------PPPP-TTSSSS--------------------SHHHHHHHHHHHTT-HHHHHHHHHHHHHHHHHHHHHHTTTSS-HHHHHHTSHHHHHHHHHHHHHHHHHHHHHHHHHHS-PPPEEEEEEEEEEEETT-PPPPTT-SSEEEEEEEETTEETSS--SEEEEETTEEEEEEEEEEE-SEEEEEE-SS-GGGSEEEEEEEEESSSSS-EEEEESEEEEETTTEEEEE-PPP---SSTT-EEEEE-S--HHHHHHHHHHHHHHHHHHHHHHHHHTT-HHHHHHHHHHHHHHHHHHHHHHHHHHHHHH-S--HHHHHHHHHHHHHHHHHHHHHHHHHH-TTTHHHHHHHHHHHHHHHHHHHHHHH-TT-TTHHHHHHHHHHHHHHHHHHHHHHHHHHHHHHHHHHHHHHHHHHHHHHHHHTT--HHHHHHHHHHHHHHHHHHHHH-------------

Radius of gyration: 36.86 Å; chains: 1; bounding box: 76×90×112 Å